Protein AF-0000000080277070 (afdb_homodimer)

pLDDT: mean 93.43, std 7.62, range [48.88, 98.69]

Radius of gyration: 38.37 Å; Cα contacts (8 Å, |Δi|>4): 908; chains: 2; bounding box: 46×105×72 Å

InterPro domains:
  IPR032606 Protein of unknown function DUF4895 [PF16236] (25-243)

Secondary structure (DSSP, 8-state):
-EES-GGGGGGGG-----HHHHHHHHHTGGGSTTGGGEEEEEEEEE--SSS--S--SEEEEEE-TT--EEEEEESS-HHHHS--SEE-SS-TTHHHHHHHHHHHHT-TTS-EEEEEEEEESSPSS-EEEEEE-HHHHHHHHHHHHHHT--SGGGGGG--HHHHHHHHHHTEEEETTEEEEEETTEEEEEE--TTS-GGGHHHHHHHHHHHHHHTTPBPPPP---SS--SEEEEE-GGGGGSSSTTHHHHHHHHHHHHHHHHHHTT-/-EES-GGGGGGGG-----HHHHHHHHHTGGGSTTGGGEEEEEEEEE--SSS--S--SEEEEEE-TT--EEEEEESS-HHHHS--SEE-SS-TTHHHHHHHHHHHHT-TTS-EEEEEEEEESSPSS-EEEEEE-HHHHHHHHHHHHHHT--SGGGGGG--HHHHHHHHHHTEEEETTEEEEEETTEEEEEE--TTS-GGGHHHHHHHHHHHHHHTT-BPPPP---SS--SEEEEE-GGGGGSSSTTHHHHHHHHHHHHHHHHHHTT-

Nearest PDB structures (foldseek):
  6dec-assembly1_F  TM=4.089E-01  e=2.971E-01  Bos taurus
  6dec-assembly2_N  TM=4.651E-01  e=1.469E+00  Bos taurus
  8ceo-assembly1_f  TM=2.754E-01  e=1.030E+00  Saccharomyces cerevisiae
  7ui9-assembly1_t  TM=2.472E-01  e=8.677E+00  Saccharomyces cerevisiae S288C
  6dec-assembly1_F  TM=4.092E-01  e=2.958E-01  Bos taurus

Foldseek 3Di:
DKFAEPLQVCQQVDDDDCPVQLVVLVVCQVVDDPSQQKKKKKKKDFPPVDDLDLQQWIWIWIAGNVGWIKIFTWLDDLCVVPNFPFWDPCDPCQVVVLCVVCVSVVHSPTDMDITMGMDGPPRQTATNMMYTDPVVLVVRLVVCVVVVHHHDVNNNVHYPQLVVLCSDQCQHDDVQWGWHDTSFFIKTFGFDPPDDPVCLQVLLVLLVVLCVVLVWDFDDDDDDPGDTSGMTTDGHCLSVDPCSCVSVVVSVVVSVVVVVVVVVVD/DKFAEPLQPCQQVDDDDCPVQLVVLVVCQVVDDPSQQKKKKKKKDFPPDPDLDLQQWIWIWIATNVGWIKIFTWLDDLCVVPPFPFWDPCDPCQLVVLCVVCVSVVHSPTDMDITMGMDGPPRQTATNMMYTDPVVLVVRLVVCVVVVHHHDVNNNVHYPQLVVLCSDQCQHDDVQWGWHQTSFFIKTFGFDPPDDPVCLQVLLVLLVVLCVVLVWDFDDDDDDPGDTSGMTTDGHCLSVDPCSCVSVVVSVVVSVVVVVVVVVVD

Structure (mmCIF, N/CA/C/O backbone):
data_AF-0000000080277070-model_v1
#
loop_
_entity.id
_entity.type
_entity.pdbx_description
1 polymer 'DUF4895 domain-containing protein'
#
loop_
_atom_site.group_PDB
_atom_site.id
_atom_site.type_symbol
_atom_site.label_atom_id
_atom_site.label_alt_id
_atom_site.label_comp_id
_atom_site.label_asym_id
_atom_site.label_entity_id
_atom_site.label_seq_id
_atom_site.pdbx_PDB_ins_code
_atom_site.Cartn_x
_atom_site.Cartn_y
_atom_site.Cartn_z
_atom_site.occupancy
_atom_site.B_iso_or_equiv
_atom_site.auth_seq_id
_atom_site.auth_comp_id
_atom_site.auth_asym_id
_atom_site.auth_atom_id
_atom_site.pdbx_PDB_model_num
ATOM 1 N N . MET A 1 1 ? 2.939 49.531 23 1 95.19 1 MET A N 1
ATOM 2 C CA . MET A 1 1 ? 2.631 49.438 21.578 1 95.19 1 MET A CA 1
ATOM 3 C C . MET A 1 1 ? 1.835 48.156 21.281 1 95.19 1 MET A C 1
ATOM 5 O O . MET A 1 1 ? 1.967 47.156 21.984 1 95.19 1 MET A O 1
ATOM 9 N N . TYR A 1 2 ? 0.896 48.281 20.328 1 98 2 TYR A N 1
ATOM 10 C CA . TYR A 1 2 ? 0.112 47.156 19.859 1 98 2 TYR A CA 1
ATOM 11 C C . TYR A 1 2 ? 0.283 46.938 18.359 1 98 2 TYR A C 1
ATOM 13 O O . TYR A 1 2 ? 0.322 47.906 17.594 1 98 2 TYR A O 1
ATOM 21 N N . VAL A 1 3 ? 0.488 45.656 17.969 1 98.06 3 VAL A N 1
ATOM 22 C CA . VAL A 1 3 ? 0.564 45.281 16.547 1 98.06 3 VAL A CA 1
ATOM 23 C C . VAL A 1 3 ? -0.325 44.062 16.297 1 98.06 3 VAL A C 1
ATOM 25 O O . VAL A 1 3 ? -0.165 43.031 16.938 1 98.06 3 VAL A O 1
ATOM 28 N N . GLY A 1 4 ? -1.303 44.25 15.43 1 97.62 4 GLY A N 1
ATOM 29 C CA . GLY A 1 4 ? -2.197 43.156 15.109 1 97.62 4 GLY A CA 1
ATOM 30 C C . GLY A 1 4 ? -3.596 43.625 14.734 1 97.62 4 GLY A C 1
ATOM 31 O O . GLY A 1 4 ? -3.826 44.812 14.516 1 97.62 4 GLY A O 1
ATOM 32 N N . PRO A 1 5 ? -4.461 42.781 14.531 1 96.81 5 PRO A N 1
ATOM 33 C CA . PRO A 1 5 ? -5.836 43.125 14.164 1 96.81 5 PRO A CA 1
ATOM 34 C C . PRO A 1 5 ? -6.605 43.781 15.312 1 96.81 5 PRO A C 1
ATOM 36 O O . PRO A 1 5 ? -6.266 43.562 16.484 1 96.81 5 PRO A O 1
ATOM 39 N N . GLU A 1 6 ? -7.641 44.469 14.93 1 95.69 6 GLU A N 1
ATOM 40 C CA . GLU A 1 6 ? -8.438 45.219 15.906 1 95.69 6 GLU A CA 1
ATOM 41 C C . GLU A 1 6 ? -9.07 44.281 16.922 1 95.69 6 GLU A C 1
ATOM 43 O O . GLU A 1 6 ? -9.234 44.656 18.094 1 95.69 6 GLU A O 1
ATOM 48 N N . LYS A 1 7 ? -9.352 43.125 16.594 1 93.88 7 LYS A N 1
ATOM 49 C CA . LYS A 1 7 ? -10.039 42.156 17.438 1 93.88 7 LYS A CA 1
ATOM 50 C C . LYS A 1 7 ? -9.273 41.938 18.734 1 93.88 7 LYS A C 1
ATOM 52 O O . LYS A 1 7 ? -9.875 41.688 19.781 1 93.88 7 LYS A O 1
ATOM 57 N N . PHE A 1 8 ? -7.973 42.031 18.641 1 95.75 8 PHE A N 1
ATOM 58 C CA . PHE A 1 8 ? -7.164 41.688 19.797 1 95.75 8 PHE A CA 1
ATOM 59 C C . PHE A 1 8 ? -6.547 42.938 20.422 1 95.75 8 PHE A C 1
ATOM 61 O O . PHE A 1 8 ? -5.574 42.844 21.172 1 95.75 8 PHE A O 1
ATOM 68 N N . LYS A 1 9 ? -7.055 44.062 20.125 1 96.12 9 LYS A N 1
ATOM 69 C CA . LYS A 1 9 ? -6.496 45.344 20.594 1 96.12 9 LYS A CA 1
ATOM 70 C C . LYS A 1 9 ? -6.562 45.438 22.125 1 96.12 9 LYS A C 1
ATOM 72 O O . LYS A 1 9 ? -5.773 46.156 22.734 1 96.12 9 LYS A O 1
ATOM 77 N N . LYS A 1 10 ? -7.418 44.688 22.734 1 94.31 10 LYS A N 1
ATOM 78 C CA . LYS A 1 10 ? -7.559 44.688 24.188 1 94.31 10 LYS A CA 1
ATOM 79 C C . LYS A 1 10 ? -6.27 44.219 24.859 1 94.31 10 LYS A C 1
ATOM 81 O O . LYS A 1 10 ? -6.07 44.469 26.062 1 94.31 10 LYS A O 1
ATOM 86 N N . LEU A 1 11 ? -5.434 43.562 24.125 1 96.81 11 LEU A N 1
ATOM 87 C CA . LEU A 1 11 ? -4.156 43.094 24.672 1 96.81 11 LEU A CA 1
ATOM 88 C C . LEU A 1 11 ? -3.367 44.281 25.234 1 96.81 11 LEU A C 1
ATOM 90 O O . LEU A 1 11 ? -2.58 44.125 26.172 1 96.81 11 LEU A O 1
ATOM 94 N N . GLU A 1 12 ? -3.533 45.406 24.641 1 95 12 GLU A N 1
ATOM 95 C CA . GLU A 1 12 ? -2.77 46.562 25.016 1 95 12 GLU A CA 1
ATOM 96 C C . GLU A 1 12 ? -3.08 47 26.453 1 95 12 GLU A C 1
ATOM 98 O O . GLU A 1 12 ? -2.273 47.688 27.094 1 95 12 GLU A O 1
ATOM 103 N N . LYS A 1 13 ? -4.168 46.594 26.969 1 92.81 13 LYS A N 1
ATOM 104 C CA . LYS A 1 13 ? -4.617 47.031 28.281 1 92.81 13 LYS A CA 1
ATOM 105 C C . LYS A 1 13 ? -4.242 46 29.359 1 92.81 13 LYS A C 1
ATOM 107 O O . LYS A 1 13 ? -4.465 46.25 30.547 1 92.81 13 LYS A O 1
ATOM 112 N N . ILE A 1 14 ? -3.697 44.938 28.953 1 93.19 14 ILE A N 1
ATOM 113 C CA . ILE A 1 14 ? -3.398 43.875 29.891 1 93.19 14 ILE A CA 1
ATOM 114 C C . ILE A 1 14 ? -2.072 44.156 30.594 1 93.19 14 ILE A C 1
ATOM 116 O O . ILE A 1 14 ? -1.072 44.469 29.938 1 93.19 14 ILE A O 1
ATOM 120 N N . ASP A 1 15 ? -2.225 44.156 31.906 1 92.69 15 ASP A N 1
ATOM 121 C CA . ASP A 1 15 ? -1.021 44.188 32.75 1 92.69 15 ASP A CA 1
ATOM 122 C C . ASP A 1 15 ? -0.93 42.906 33.594 1 92.69 15 ASP A C 1
ATOM 124 O O . ASP A 1 15 ? -1.948 42.406 34.062 1 92.69 15 ASP A O 1
ATOM 128 N N . PHE A 1 16 ? 0.207 42.312 33.625 1 95 16 PHE A N 1
ATOM 129 C CA . PHE A 1 16 ? 0.39 41.125 34.438 1 95 16 PHE A CA 1
ATOM 130 C C . PHE A 1 16 ? 1.609 41.25 35.344 1 95 16 PHE A C 1
ATOM 132 O O . PHE A 1 16 ? 2.51 42.062 35.062 1 95 16 PHE A O 1
ATOM 139 N N . ASP A 1 17 ? 1.568 40.469 36.375 1 94.25 17 ASP A N 1
ATOM 140 C CA . ASP A 1 17 ? 2.68 40.469 37.344 1 94.25 17 ASP A CA 1
ATOM 141 C C . ASP A 1 17 ? 3.811 39.562 36.844 1 94.25 17 ASP A C 1
ATOM 143 O O . ASP A 1 17 ? 3.689 38.344 36.906 1 94.25 17 ASP A O 1
ATOM 147 N N . GLY A 1 18 ? 4.926 40.219 36.469 1 94.94 18 GLY A N 1
ATOM 148 C CA . GLY A 1 18 ? 6.055 39.469 35.938 1 94.94 18 GLY A CA 1
ATOM 149 C C . GLY A 1 18 ? 7.121 39.188 36.969 1 94.94 18 GLY A C 1
ATOM 150 O O . GLY A 1 18 ? 8.219 38.719 36.625 1 94.94 18 GLY A O 1
ATOM 151 N N . SER A 1 19 ? 6.812 39.375 38.25 1 95.25 19 SER A N 1
ATOM 152 C CA . SER A 1 19 ? 7.824 39.281 39.281 1 95.25 19 SER A CA 1
ATOM 153 C C . SER A 1 19 ? 8.398 37.875 39.375 1 95.25 19 SER A C 1
ATOM 155 O O . SER A 1 19 ? 9.617 37.688 39.469 1 95.25 19 SER A O 1
ATOM 157 N N . GLU A 1 20 ? 7.504 36.938 39.344 1 96.12 20 GLU A N 1
ATOM 158 C CA . GLU A 1 20 ? 7.969 35.531 39.438 1 96.12 20 GLU A CA 1
ATOM 159 C C . GLU A 1 20 ? 8.805 35.156 38.219 1 96.12 20 GLU A C 1
ATOM 161 O O . GLU A 1 20 ? 9.758 34.406 38.312 1 96.12 20 GLU A O 1
ATOM 166 N N . LEU A 1 21 ? 8.492 35.75 37.094 1 97.31 21 LEU A N 1
ATOM 167 C CA . LEU A 1 21 ? 9.188 35.469 35.844 1 97.31 21 LEU A CA 1
ATOM 168 C C . LEU A 1 21 ? 10.578 36.094 35.844 1 97.31 21 LEU A C 1
ATOM 170 O O . LEU A 1 21 ? 11.555 35.469 35.438 1 97.31 21 LEU A O 1
ATOM 174 N N . ILE A 1 22 ? 10.641 37.281 36.344 1 96.25 22 ILE A N 1
ATOM 175 C CA . ILE A 1 22 ? 11.93 37.938 36.438 1 96.25 22 ILE A CA 1
ATOM 176 C C . ILE A 1 22 ? 12.844 37.188 37.406 1 96.25 22 ILE A C 1
ATOM 178 O O . ILE A 1 22 ? 14.039 37.031 37.125 1 96.25 22 ILE A O 1
ATOM 182 N N . ALA A 1 23 ? 12.242 36.75 38.469 1 96.06 23 ALA A N 1
ATOM 183 C CA . ALA A 1 23 ? 13.008 36 39.438 1 96.06 23 ALA A CA 1
ATOM 184 C C . ALA A 1 23 ? 13.516 34.688 38.812 1 96.06 23 ALA A C 1
ATOM 186 O O . ALA A 1 23 ? 14.641 34.25 39.094 1 96.06 23 ALA A O 1
ATOM 187 N N . PHE A 1 24 ? 12.703 34.125 38.094 1 96.5 24 PHE A N 1
ATOM 188 C CA . PHE A 1 24 ? 13.062 32.906 37.406 1 96.5 24 PHE A CA 1
ATOM 189 C C . PHE A 1 24 ? 14.234 33.125 36.469 1 96.5 24 PHE A C 1
ATOM 191 O O . PHE A 1 24 ? 15.211 32.375 36.469 1 96.5 24 PHE A O 1
ATOM 198 N N . LEU A 1 25 ? 14.25 34.188 35.719 1 96.69 25 LEU A N 1
ATOM 199 C CA . LEU A 1 25 ? 15.336 34.531 34.812 1 96.69 25 LEU A CA 1
ATOM 200 C C . LEU A 1 25 ? 16.625 34.812 35.594 1 96.69 25 LEU A C 1
ATOM 202 O O . LEU A 1 25 ? 17.672 34.25 35.25 1 96.69 25 LEU A O 1
ATOM 206 N N . GLU A 1 26 ? 16.5 35.531 36.562 1 96.12 26 GLU A N 1
ATOM 207 C CA . GLU A 1 26 ? 17.672 35.906 37.375 1 96.12 26 GLU A CA 1
ATOM 208 C C . GLU A 1 26 ? 18.328 34.688 38 1 96.12 26 GLU A C 1
ATOM 210 O O . GLU A 1 26 ? 19.562 34.625 38.094 1 96.12 26 GLU A O 1
ATOM 215 N N . SER A 1 27 ? 17.547 33.781 38.375 1 95.44 27 SER A N 1
ATOM 216 C CA . SER A 1 27 ? 18.062 32.562 39.031 1 95.44 27 SER A CA 1
ATOM 217 C C . SER A 1 27 ? 18.922 31.734 38.094 1 95.44 27 SER A C 1
ATOM 219 O O . SER A 1 27 ? 19.719 30.906 38.531 1 95.44 27 SER A O 1
ATOM 221 N N . LYS A 1 28 ? 18.75 31.984 36.812 1 95.31 28 LYS A N 1
ATOM 222 C CA . LYS A 1 28 ? 19.469 31.172 35.844 1 95.31 28 LYS A CA 1
ATOM 223 C C . LYS A 1 28 ? 20.484 32.031 35.062 1 95.31 28 LYS A C 1
ATOM 225 O O . LYS A 1 28 ? 21.078 31.562 34.094 1 95.31 28 LYS A O 1
ATOM 230 N N . LYS A 1 29 ? 20.688 33.25 35.438 1 95.06 29 LYS A N 1
ATOM 231 C CA . LYS A 1 29 ? 21.469 34.25 34.719 1 95.06 29 LYS A CA 1
ATOM 232 C C . LYS A 1 29 ? 22.891 33.719 34.438 1 95.06 29 LYS A C 1
ATOM 234 O O . LYS A 1 29 ? 23.391 33.875 33.344 1 95.06 29 LYS A O 1
ATOM 239 N N . GLU A 1 30 ? 23.469 33.094 35.344 1 92.69 30 GLU A N 1
ATOM 240 C CA . GLU A 1 30 ? 24.859 32.656 35.25 1 92.69 30 GLU A CA 1
ATOM 241 C C . GLU A 1 30 ? 25 31.453 34.312 1 92.69 30 GLU A C 1
ATOM 243 O O . GLU A 1 30 ? 26.094 31.188 33.812 1 92.69 30 GLU A O 1
ATOM 248 N N . ARG A 1 31 ? 23.891 30.781 34 1 92.31 31 ARG A N 1
ATOM 249 C CA . ARG A 1 31 ? 23.938 29.562 33.219 1 92.31 31 ARG A CA 1
ATOM 250 C C . ARG A 1 31 ? 23.5 29.797 31.781 1 92.31 31 ARG A C 1
ATOM 252 O O . ARG A 1 31 ? 23.594 28.891 30.938 1 92.31 31 ARG A O 1
ATOM 259 N N . LEU A 1 32 ? 23 30.969 31.547 1 91.44 32 LEU A N 1
ATOM 260 C CA . LEU A 1 32 ? 22.484 31.281 30.219 1 91.44 32 LEU A CA 1
ATOM 261 C C . LEU A 1 32 ? 23.484 32.094 29.422 1 91.44 32 LEU A C 1
ATOM 263 O O . LEU A 1 32 ? 23.984 33.125 29.891 1 91.44 32 LEU A O 1
ATOM 267 N N . ASP A 1 33 ? 23.766 31.547 28.266 1 88.06 33 ASP A N 1
ATOM 268 C CA . ASP A 1 33 ? 24.609 32.281 27.359 1 88.06 33 ASP A CA 1
ATOM 269 C C . ASP A 1 33 ? 23.859 33.438 26.703 1 88.06 33 ASP A C 1
ATOM 271 O O . ASP A 1 33 ? 22.703 33.281 26.297 1 88.06 33 ASP A O 1
ATOM 275 N N . VAL A 1 34 ? 24.484 34.656 26.531 1 90.75 34 VAL A N 1
ATOM 276 C CA . VAL A 1 34 ? 23.875 35.844 25.953 1 90.75 34 VAL A CA 1
ATOM 277 C C . VAL A 1 34 ? 22.547 36.156 26.656 1 90.75 34 VAL A C 1
ATOM 279 O O . VAL A 1 34 ? 21.5 36.219 26.016 1 90.75 34 VAL A O 1
ATOM 282 N N . TYR A 1 35 ? 22.578 36.312 27.891 1 93.19 35 TYR A N 1
ATOM 283 C CA . TYR A 1 35 ? 21.469 36.375 28.828 1 93.19 35 TYR A CA 1
ATOM 284 C C . TYR A 1 35 ? 20.391 37.344 28.328 1 93.19 35 TYR A C 1
ATOM 286 O O . TYR A 1 35 ? 19.203 37.062 28.469 1 93.19 35 TYR A O 1
ATOM 294 N N . HIS A 1 36 ? 20.766 38.375 27.688 1 93 36 HIS A N 1
ATOM 295 C CA . HIS A 1 36 ? 19.812 39.406 27.297 1 93 36 HIS A CA 1
ATOM 296 C C . HIS A 1 36 ? 18.906 38.906 26.172 1 93 36 HIS A C 1
ATOM 298 O O . HIS A 1 36 ? 17.906 39.562 25.875 1 93 36 HIS A O 1
ATOM 304 N N . ARG A 1 37 ? 19.281 37.812 25.609 1 94.62 37 ARG A N 1
ATOM 305 C CA . ARG A 1 37 ? 18.484 37.25 24.516 1 94.62 37 ARG A CA 1
ATOM 306 C C . ARG A 1 37 ? 17.516 36.188 25.016 1 94.62 37 ARG A C 1
ATOM 308 O O . ARG A 1 37 ? 16.781 35.594 24.219 1 94.62 37 ARG A O 1
ATOM 315 N N . HIS A 1 38 ? 17.531 36 26.266 1 96.5 38 HIS A N 1
ATOM 316 C CA . HIS A 1 38 ? 16.625 35.031 26.859 1 96.5 38 HIS A CA 1
ATOM 317 C C . HIS A 1 38 ? 15.43 35.719 27.516 1 96.5 38 HIS A C 1
ATOM 319 O O . HIS A 1 38 ? 15.562 36.844 28.031 1 96.5 38 HIS A O 1
ATOM 325 N N . VAL A 1 39 ? 14.336 35.062 27.391 1 97.31 39 VAL A N 1
ATOM 326 C CA . VAL A 1 39 ? 13.109 35.625 27.969 1 97.31 39 VAL A CA 1
ATOM 327 C C . VAL A 1 39 ? 12.383 34.531 28.75 1 97.31 39 VAL A C 1
ATOM 329 O O . VAL A 1 39 ? 12.57 33.344 28.484 1 97.31 39 VAL A O 1
ATOM 332 N N . ALA A 1 40 ? 11.648 34.938 29.703 1 97.44 40 ALA A N 1
ATOM 333 C CA . ALA A 1 40 ? 10.695 34.031 30.359 1 97.44 40 ALA A CA 1
ATOM 334 C C . ALA A 1 40 ? 9.328 34.094 29.703 1 97.44 40 ALA A C 1
ATOM 336 O O . ALA A 1 40 ? 8.797 35.188 29.469 1 97.44 40 ALA A O 1
ATOM 337 N N . VAL A 1 41 ? 8.781 32.938 29.391 1 97.38 41 VAL A N 1
ATOM 338 C CA . VAL A 1 41 ? 7.531 32.875 28.656 1 97.38 41 VAL A CA 1
ATOM 339 C C . VAL A 1 41 ? 6.516 32.031 29.406 1 97.38 41 VAL A C 1
ATOM 341 O O . VAL A 1 41 ? 6.82 30.906 29.812 1 97.38 41 VAL A O 1
ATOM 344 N N . VAL A 1 42 ? 5.391 32.594 29.672 1 97.5 42 VAL A N 1
ATOM 345 C CA . VAL A 1 42 ? 4.227 31.828 30.109 1 97.5 42 VAL A CA 1
ATOM 346 C C . VAL A 1 42 ? 3.26 31.641 28.953 1 97.5 42 VAL A C 1
ATOM 348 O O . VAL A 1 42 ? 2.744 32.594 28.391 1 97.5 42 VAL A O 1
ATOM 351 N N . SER A 1 43 ? 3.061 30.406 28.594 1 96.25 43 SER A N 1
ATOM 352 C CA . SER A 1 43 ? 2.139 30.109 27.5 1 96.25 43 SER A CA 1
ATOM 353 C C . SER A 1 43 ? 0.874 29.438 28.016 1 96.25 43 SER A C 1
ATOM 355 O O . SER A 1 43 ? 0.946 28.516 28.828 1 96.25 43 SER A O 1
ATOM 357 N N . CYS A 1 44 ? -0.233 29.938 27.562 1 94.31 44 CYS A N 1
ATOM 358 C CA . CYS A 1 44 ? -1.525 29.375 27.922 1 94.31 44 CYS A CA 1
ATOM 359 C C . CYS A 1 44 ? -2.344 29.016 26.688 1 94.31 44 CYS A C 1
ATOM 361 O O . CYS A 1 44 ? -2.342 29.75 25.703 1 94.31 44 CYS A O 1
ATOM 363 N N . HIS A 1 45 ? -2.998 27.922 26.734 1 92.12 45 HIS A N 1
ATOM 364 C CA . HIS A 1 45 ? -3.898 27.531 25.656 1 92.12 45 HIS A CA 1
ATOM 365 C C . HIS A 1 45 ? -5.012 26.625 26.172 1 92.12 45 HIS A C 1
ATOM 367 O O . HIS A 1 45 ? -4.875 26.016 27.234 1 92.12 45 HIS A O 1
ATOM 373 N N . LEU A 1 46 ? -6.031 26.656 25.406 1 88.56 46 LEU A N 1
ATOM 374 C CA . LEU A 1 46 ? -7.152 25.797 25.75 1 88.56 46 LEU A CA 1
ATOM 375 C C . LEU A 1 46 ? -6.812 24.328 25.484 1 88.56 46 LEU A C 1
ATOM 377 O O . LEU A 1 46 ? -6.137 24.016 24.5 1 88.56 46 LEU A O 1
ATOM 381 N N . ASN A 1 47 ? -7.18 23.438 26.375 1 79.31 47 ASN A N 1
ATOM 382 C CA . ASN A 1 47 ? -6.98 22 26.172 1 79.31 47 ASN A CA 1
ATOM 383 C C . ASN A 1 47 ? -7.867 21.469 25.062 1 79.31 47 ASN A C 1
ATOM 385 O O . ASN A 1 47 ? -9.094 21.438 25.188 1 79.31 47 ASN A O 1
ATOM 389 N N . HIS A 1 48 ? -7.379 21.484 23.828 1 62.91 48 HIS A N 1
ATOM 390 C CA . HIS A 1 48 ? -8.125 21.141 22.625 1 62.91 48 HIS A CA 1
ATOM 391 C C . HIS A 1 48 ? -8.445 19.641 22.594 1 62.91 48 HIS A C 1
ATOM 393 O O . HIS A 1 48 ? -8.625 19.062 21.516 1 62.91 48 HIS A O 1
ATOM 399 N N . THR A 1 49 ? -8.438 18.828 23.625 1 52.41 49 THR A N 1
ATOM 400 C CA . THR A 1 49 ? -8.758 17.438 23.344 1 52.41 49 THR A CA 1
ATOM 401 C C . THR A 1 49 ? -9.844 17.344 22.281 1 52.41 49 THR A C 1
ATOM 403 O O . THR A 1 49 ? -9.789 16.469 21.406 1 52.41 49 THR A O 1
ATOM 406 N N . GLU A 1 50 ? -11.102 17.578 22.547 1 48.88 50 GLU A N 1
ATOM 407 C CA . GLU A 1 50 ? -12.203 17.062 21.75 1 48.88 50 GLU A CA 1
ATOM 408 C C . GLU A 1 50 ? -12.742 18.125 20.797 1 48.88 50 GLU A C 1
ATOM 410 O O . GLU A 1 50 ? -13.445 17.797 19.844 1 48.88 50 GLU A O 1
ATOM 415 N N . HIS A 1 51 ? -12.688 19.453 21.109 1 50.97 51 HIS A N 1
ATOM 416 C CA . HIS A 1 51 ? -13.641 20.359 20.484 1 50.97 51 HIS A CA 1
ATOM 417 C C . HIS A 1 51 ? -12.938 21.531 19.812 1 50.97 51 HIS A C 1
ATOM 419 O O . HIS A 1 51 ? -11.82 21.891 20.203 1 50.97 51 HIS A O 1
ATOM 425 N N . PHE A 1 52 ? -13.32 21.719 18.453 1 53.84 52 PHE A N 1
ATOM 426 C CA . PHE A 1 52 ? -13.062 22.953 17.7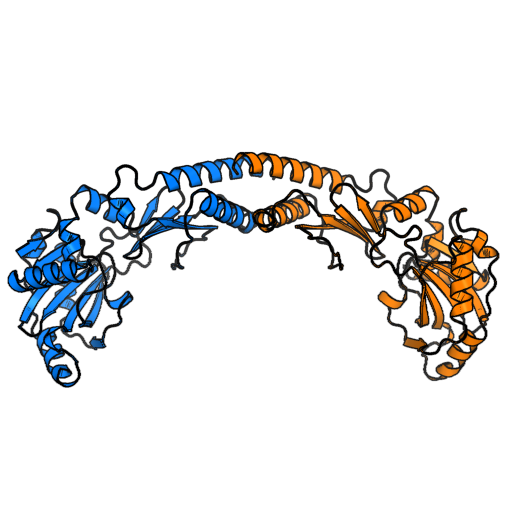19 1 53.84 52 PHE A CA 1
ATOM 427 C C . PHE A 1 52 ? -13.109 24.156 18.672 1 53.84 52 PHE A C 1
ATOM 429 O O . PHE A 1 52 ? -14.156 24.453 19.25 1 53.84 52 PHE A O 1
ATOM 436 N N . SER A 1 53 ? -11.93 24.531 19.234 1 62.75 53 SER A N 1
ATOM 437 C CA . SER A 1 53 ? -11.883 25.672 20.141 1 62.75 53 SER A CA 1
ATOM 438 C C . SER A 1 53 ? -12.18 26.984 19.422 1 62.75 53 SER A C 1
ATOM 440 O O . SER A 1 53 ? -11.859 27.125 18.234 1 62.75 53 SER A O 1
ATOM 442 N N . ASN A 1 54 ? -13.039 27.75 20.031 1 74.81 54 ASN A N 1
ATOM 443 C CA . ASN A 1 54 ? -13.352 29.094 19.531 1 74.81 54 ASN A CA 1
ATOM 444 C C . ASN A 1 54 ? -12.117 29.984 19.5 1 74.81 54 ASN A C 1
ATOM 446 O O . ASN A 1 54 ? -12.148 31.062 18.906 1 74.81 54 ASN A O 1
ATOM 450 N N . PHE A 1 55 ? -11.016 29.531 20.094 1 88.44 55 PHE A N 1
ATOM 451 C CA . PHE A 1 55 ? -9.75 30.25 20.078 1 88.44 55 PHE A CA 1
ATOM 452 C C . PHE A 1 55 ? -8.586 29.297 19.828 1 88.44 55 PHE A C 1
ATOM 454 O O . PHE A 1 55 ? -7.984 28.781 20.766 1 88.44 55 PHE A O 1
ATOM 461 N N . PRO A 1 56 ? -8.281 29.125 18.609 1 90.88 56 PRO A N 1
ATOM 462 C CA . PRO A 1 56 ? -7.281 28.109 18.266 1 90.88 56 PRO A CA 1
ATOM 463 C C . PRO A 1 56 ? -5.848 28.625 18.391 1 90.88 56 PRO A C 1
ATOM 465 O O . PRO A 1 56 ? -4.949 28.141 17.703 1 90.88 56 PRO A O 1
ATOM 468 N N . PHE A 1 57 ? -5.625 29.625 19.266 1 95 57 PHE A N 1
ATOM 469 C CA . PHE A 1 57 ? -4.316 30.25 19.375 1 95 57 PHE A CA 1
ATOM 470 C C . PHE A 1 57 ? -3.732 30.047 20.766 1 95 57 PHE A C 1
ATOM 472 O O . PHE A 1 57 ? -4.32 29.344 21.594 1 95 57 PHE A O 1
ATOM 479 N N . TYR A 1 58 ? -2.562 30.547 20.906 1 95.12 58 TYR A N 1
ATOM 480 C CA . TYR A 1 58 ? -1.848 30.453 22.172 1 95.12 58 TYR A CA 1
ATOM 481 C C . TYR A 1 58 ? -1.532 31.844 22.734 1 95.12 58 TYR A C 1
ATOM 483 O O . TYR A 1 58 ? -1.014 32.688 22.016 1 95.12 58 TYR A O 1
ATOM 491 N N . PHE A 1 59 ? -1.844 31.984 23.953 1 96.88 59 PHE A N 1
ATOM 492 C CA . PHE A 1 59 ? -1.417 33.188 24.641 1 96.88 59 PHE A CA 1
ATOM 493 C C . PHE A 1 59 ? 0.007 33.062 25.156 1 96.88 59 PHE A C 1
ATOM 495 O O . PHE A 1 59 ? 0.382 32 25.672 1 96.88 59 PHE A O 1
ATOM 502 N N . ASN A 1 60 ? 0.729 34.094 25.016 1 97.44 60 ASN A N 1
ATOM 503 C CA . ASN A 1 60 ? 2.094 34.094 25.531 1 97.44 60 ASN A CA 1
ATOM 504 C C . ASN A 1 60 ? 2.379 35.375 26.297 1 97.44 60 ASN A C 1
ATOM 506 O O . ASN A 1 60 ? 2.217 36.5 25.766 1 97.44 60 ASN A O 1
ATOM 510 N N . PHE A 1 61 ? 2.744 35.219 27.516 1 98.25 61 PHE A N 1
ATOM 511 C CA . PHE A 1 61 ? 3.227 36.312 28.359 1 98.25 61 PHE A CA 1
ATOM 512 C C . PHE A 1 61 ? 4.742 36.281 28.484 1 98.25 61 PHE A C 1
ATOM 514 O O . PHE A 1 61 ? 5.301 35.281 28.969 1 98.25 61 PHE A O 1
ATOM 521 N N . ILE A 1 62 ? 5.367 37.312 28.062 1 97.88 62 ILE A N 1
ATOM 522 C CA . ILE A 1 62 ? 6.82 37.312 27.938 1 97.88 62 ILE A CA 1
ATOM 523 C C . ILE A 1 62 ? 7.418 38.406 28.812 1 97.88 62 ILE A C 1
ATOM 525 O O . ILE A 1 62 ? 6.926 39.531 28.828 1 97.88 62 ILE A O 1
ATOM 529 N N . VAL A 1 63 ? 8.43 38.062 29.531 1 98.06 63 VAL A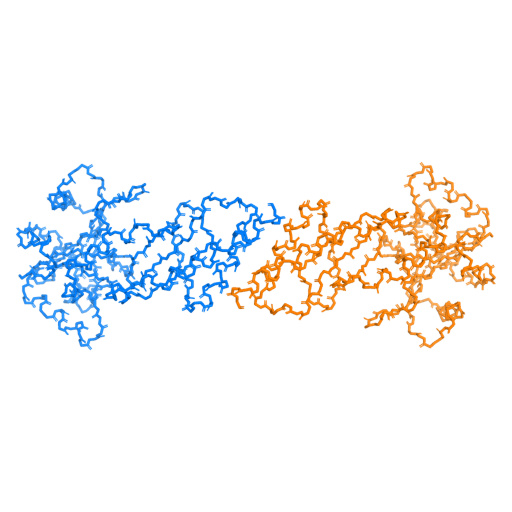 N 1
ATOM 530 C CA . VAL A 1 63 ? 9.195 39.031 30.328 1 98.06 63 VAL A CA 1
ATOM 531 C C . VAL A 1 63 ? 10.672 38.938 29.969 1 98.06 63 VAL A C 1
ATOM 533 O O . VAL A 1 63 ? 11.227 37.844 29.875 1 98.06 63 VAL A O 1
ATOM 536 N N . THR A 1 64 ? 11.25 40.094 29.734 1 97.38 64 THR A N 1
ATOM 537 C CA . THR A 1 64 ? 12.672 40.125 29.422 1 97.38 64 THR A CA 1
ATOM 538 C C . THR A 1 64 ? 13.492 40.312 30.688 1 97.38 64 THR A C 1
ATOM 540 O O . THR A 1 64 ? 12.945 40.625 31.75 1 97.38 64 THR A O 1
ATOM 543 N N . PRO A 1 65 ? 14.797 40.156 30.531 1 95.81 65 PRO A N 1
ATOM 544 C CA . PRO A 1 65 ? 15.664 40.406 31.688 1 95.81 65 PRO A CA 1
ATOM 545 C C . PRO A 1 65 ? 15.586 41.844 32.188 1 95.81 65 PRO A C 1
ATOM 547 O O . PRO A 1 65 ? 15.828 42.094 33.375 1 95.81 65 PRO A O 1
ATOM 550 N N . SER A 1 66 ? 15.25 42.781 31.328 1 95.56 66 SER A N 1
ATOM 551 C CA . SER A 1 66 ? 15.125 44.188 31.703 1 95.56 66 SER A CA 1
ATOM 552 C C . SER A 1 66 ? 13.727 44.5 32.219 1 95.56 66 SER A C 1
ATOM 554 O O . SER A 1 66 ? 13.359 45.688 32.344 1 95.56 66 SER A O 1
ATOM 556 N N . ASN A 1 67 ? 12.891 43.5 32.375 1 95.44 67 ASN A N 1
ATOM 557 C CA . ASN A 1 67 ? 11.547 43.562 32.938 1 95.44 67 ASN A CA 1
ATOM 558 C C . ASN A 1 67 ? 10.562 44.188 31.953 1 95.44 67 ASN A C 1
ATOM 560 O O . ASN A 1 67 ? 9.594 44.844 32.375 1 95.44 67 ASN A O 1
ATOM 564 N N . GLU A 1 68 ? 10.953 44.219 30.734 1 96.81 68 GLU A N 1
ATOM 565 C CA . GLU A 1 68 ? 9.953 44.562 29.719 1 96.81 68 GLU A CA 1
ATOM 566 C C . GLU A 1 68 ? 8.914 43.438 29.578 1 96.81 68 GLU A C 1
ATOM 568 O O . GLU A 1 68 ? 9.258 42.25 29.625 1 96.81 68 GLU A O 1
ATOM 573 N N . LYS A 1 69 ? 7.641 43.844 29.359 1 97.81 69 LYS A N 1
ATOM 574 C CA . LYS A 1 69 ? 6.547 42.875 29.266 1 97.81 69 LYS A CA 1
ATOM 575 C C . LYS A 1 69 ? 5.91 42.906 27.891 1 97.81 69 LYS A C 1
ATOM 577 O O . LYS A 1 69 ? 5.73 43.969 27.297 1 97.81 69 LYS A O 1
ATOM 582 N N . VAL A 1 70 ? 5.707 41.75 27.391 1 97.94 70 VAL A N 1
ATOM 583 C CA . VAL A 1 70 ? 5.023 41.562 26.125 1 97.94 70 VAL A CA 1
ATOM 584 C C . VAL A 1 70 ? 3.959 40.5 26.234 1 97.94 70 VAL A C 1
ATOM 586 O O . VAL A 1 70 ? 4.172 39.469 26.891 1 97.94 70 VAL A O 1
ATOM 589 N N . ILE A 1 71 ? 2.811 40.781 25.719 1 98.31 71 ILE A N 1
ATOM 590 C CA . ILE A 1 71 ? 1.778 39.75 25.562 1 98.31 71 ILE A CA 1
ATOM 591 C C . ILE A 1 71 ? 1.521 39.5 24.078 1 98.31 71 ILE A C 1
ATOM 593 O O . ILE A 1 71 ? 1.473 40.438 23.281 1 98.31 71 ILE A O 1
ATOM 597 N N . GLY A 1 72 ? 1.447 38.25 23.672 1 98.06 72 GLY A N 1
ATOM 598 C CA . GLY A 1 72 ? 1.227 37.906 22.281 1 98.06 72 GLY A CA 1
ATOM 599 C C . GLY A 1 72 ? 0.323 36.688 22.094 1 98.06 72 GLY A C 1
ATOM 600 O O . GLY A 1 72 ? 0.188 35.875 22.984 1 98.06 72 GLY A O 1
ATOM 601 N N . ILE A 1 73 ? -0.346 36.656 20.984 1 97.75 73 ILE A N 1
ATOM 602 C CA . ILE A 1 73 ? -1.13 35.531 20.516 1 97.75 73 ILE A CA 1
ATOM 603 C C . ILE A 1 73 ? -0.41 34.844 19.359 1 97.75 73 ILE A C 1
ATOM 605 O O . ILE A 1 73 ? -0.168 35.469 18.312 1 97.75 73 ILE A O 1
ATOM 609 N N . SER A 1 74 ? -0.063 33.625 19.547 1 97.19 74 SER A N 1
ATOM 610 C CA . SER A 1 74 ? 0.739 32.938 18.531 1 97.19 74 SER A CA 1
ATOM 611 C C . SER A 1 74 ? -0.048 31.812 17.875 1 97.19 74 SER A C 1
ATOM 613 O O . SER A 1 74 ? -1.056 31.359 18.422 1 97.19 74 SER A O 1
ATOM 615 N N . ILE A 1 75 ? 0.44 31.422 16.75 1 95.81 75 ILE A N 1
ATOM 616 C CA . ILE A 1 75 ? -0.184 30.344 15.984 1 95.81 75 ILE A CA 1
ATOM 617 C C . ILE A 1 75 ? 0.136 29 16.641 1 95.81 75 ILE A C 1
ATOM 619 O O . ILE A 1 75 ? -0.728 28.125 16.719 1 95.81 75 ILE A O 1
ATOM 623 N N . SER A 1 76 ? 1.406 28.875 17.078 1 93.69 76 SER A N 1
ATOM 624 C CA . SER A 1 76 ? 1.856 27.641 17.719 1 93.69 76 SER A CA 1
ATOM 625 C C . SER A 1 76 ? 2.4 27.906 19.109 1 93.69 76 SER A C 1
ATOM 627 O O . SER A 1 76 ? 2.674 29.047 19.469 1 93.69 76 SER A O 1
ATOM 629 N N . LEU A 1 77 ? 2.451 26.797 19.812 1 92.31 77 LEU A N 1
ATOM 630 C CA . LEU A 1 77 ? 3.104 26.875 21.125 1 92.31 77 LEU A CA 1
ATOM 631 C C . LEU A 1 77 ? 4.605 27.078 20.969 1 92.31 77 LEU A C 1
ATOM 633 O O . LEU A 1 77 ? 5.293 26.266 20.344 1 92.31 77 LEU A O 1
ATOM 637 N N . PRO A 1 78 ? 5.09 28.172 21.469 1 90.69 78 PRO A N 1
ATOM 638 C CA . PRO A 1 78 ? 6.523 28.422 21.281 1 90.69 78 PRO A CA 1
ATOM 639 C C . PRO A 1 78 ? 7.395 27.266 21.766 1 90.69 78 PRO A C 1
ATOM 641 O O . PRO A 1 78 ? 8.391 26.922 21.125 1 90.69 78 PRO A O 1
ATOM 644 N N . MET A 1 79 ? 7.008 26.562 22.75 1 88.38 79 MET A N 1
ATOM 645 C CA . MET A 1 79 ? 7.82 25.516 23.359 1 88.38 79 MET A CA 1
ATOM 646 C C . MET A 1 79 ? 7.754 24.234 22.531 1 88.38 79 MET A C 1
ATOM 648 O O . MET A 1 79 ? 8.547 23.312 22.734 1 88.38 79 MET A O 1
ATOM 652 N N . SER A 1 80 ? 6.906 24.219 21.594 1 83.88 80 SER A N 1
ATOM 653 C CA . SER A 1 80 ? 6.773 23.047 20.75 1 83.88 80 SER A CA 1
ATOM 654 C C . SER A 1 80 ? 7.891 22.969 19.719 1 83.88 80 SER A C 1
ATOM 656 O O . SER A 1 80 ? 8.266 21.891 19.266 1 83.88 80 SER A O 1
ATOM 658 N N . PHE A 1 81 ? 8.414 24 19.312 1 78.69 81 PHE A N 1
ATOM 659 C CA . PHE A 1 81 ? 9.43 24.016 18.266 1 78.69 81 PHE A CA 1
ATOM 660 C C . PHE A 1 81 ? 10.82 24.203 18.859 1 78.69 81 PHE A C 1
ATOM 662 O O . PHE A 1 81 ? 11.812 23.766 18.281 1 78.69 81 PHE A O 1
ATOM 669 N N . THR A 1 82 ? 10.805 24.984 19.844 1 77.94 82 THR A N 1
ATOM 670 C CA . THR A 1 82 ? 12.055 25.172 20.578 1 77.94 82 THR A CA 1
ATOM 671 C C . THR A 1 82 ? 11.875 24.828 22.047 1 77.94 82 THR A C 1
ATOM 673 O O . THR A 1 82 ? 11.133 25.516 22.766 1 77.94 82 THR A O 1
ATOM 676 N N . PRO A 1 83 ? 12.477 23.828 22.375 1 81.81 83 PRO A N 1
ATOM 677 C CA . PRO A 1 83 ? 12.352 23.5 23.781 1 81.81 83 PRO A CA 1
ATOM 678 C C . PRO A 1 83 ? 12.82 24.625 24.703 1 81.81 83 PRO A C 1
ATOM 680 O O . PRO A 1 83 ? 13.789 25.312 24.391 1 81.81 83 PRO A O 1
ATOM 683 N N . ALA A 1 84 ? 12.102 24.812 25.734 1 87.19 84 ALA A N 1
ATOM 684 C CA . ALA A 1 84 ? 12.539 25.734 26.781 1 87.19 84 ALA A CA 1
ATOM 685 C C . ALA A 1 84 ? 13.875 25.297 27.375 1 87.19 84 ALA A C 1
ATOM 687 O O . ALA A 1 84 ? 14.094 24.094 27.609 1 87.19 84 ALA A O 1
ATOM 6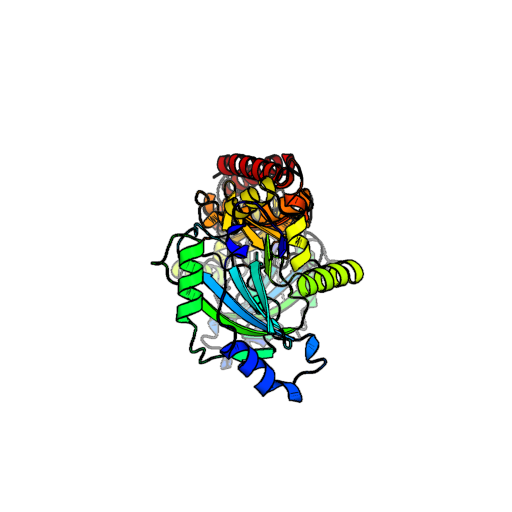88 N N . ILE A 1 85 ? 14.711 26.219 27.516 1 90.69 85 ILE A N 1
ATOM 689 C CA . ILE A 1 85 ? 16 25.938 28.125 1 90.69 85 ILE A CA 1
ATOM 690 C C . ILE A 1 85 ? 15.805 25.469 29.562 1 90.69 85 ILE A C 1
ATOM 692 O O . ILE A 1 85 ? 16.438 24.516 30.016 1 90.69 85 ILE A O 1
ATOM 696 N N . TY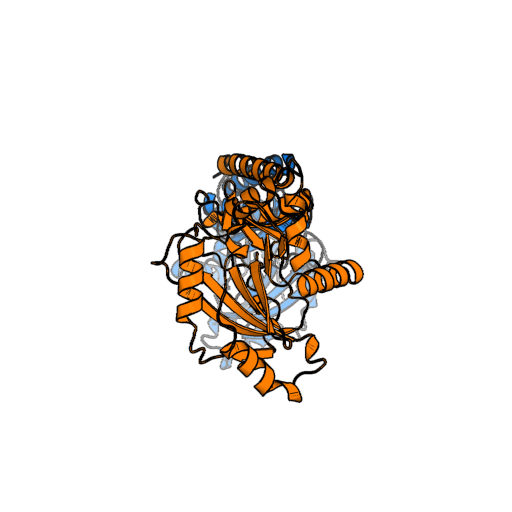R A 1 86 ? 14.977 26.188 30.266 1 93.5 86 TYR A N 1
ATOM 697 C CA . TYR A 1 86 ? 14.516 25.828 31.594 1 93.5 86 TYR A CA 1
ATOM 698 C C . TYR A 1 86 ? 12.992 25.891 31.688 1 93.5 86 TYR A C 1
ATOM 700 O O . TYR A 1 86 ? 12.367 26.797 31.125 1 93.5 86 TYR A O 1
ATOM 708 N N . LYS A 1 87 ? 12.422 24.891 32.375 1 92.5 87 LYS A N 1
ATOM 709 C CA . LYS A 1 87 ? 10.984 24.875 32.625 1 92.5 87 LYS A CA 1
ATOM 710 C C . LYS A 1 87 ? 10.688 25.188 34.094 1 92.5 87 LYS A C 1
ATOM 712 O O . LYS A 1 87 ? 11.414 24.75 35 1 92.5 87 LYS A O 1
ATOM 717 N N . MET A 1 88 ? 9.664 25.906 34.219 1 91.38 88 MET A N 1
ATOM 718 C CA . MET A 1 88 ? 9.211 26.156 35.562 1 91.38 88 MET A CA 1
ATOM 719 C C . MET A 1 88 ? 8.086 25.188 35.938 1 91.38 88 MET A C 1
ATOM 721 O O . MET A 1 88 ? 6.949 25.344 35.5 1 91.38 88 MET A O 1
ATOM 725 N N . ASN A 1 89 ? 8.336 24.266 36.781 1 85.06 89 ASN A N 1
ATOM 726 C CA . ASN A 1 89 ? 7.359 23.25 37.125 1 85.06 89 ASN A CA 1
ATOM 727 C C . ASN A 1 89 ? 6.355 23.75 38.156 1 85.06 89 ASN A C 1
ATOM 729 O O . ASN A 1 89 ? 5.172 23.422 38.094 1 85.06 89 ASN A O 1
ATOM 733 N N . ASP A 1 90 ? 6.863 24.5 39.094 1 86.12 90 ASP A N 1
ATOM 734 C CA . ASP A 1 90 ? 6.008 25.031 40.156 1 86.12 90 ASP A CA 1
ATOM 735 C C . ASP A 1 90 ? 5.742 26.531 39.938 1 86.12 90 ASP A C 1
ATOM 737 O O . ASP A 1 90 ? 6.219 27.359 40.719 1 86.12 90 ASP A O 1
ATOM 741 N N . PHE A 1 91 ? 4.957 26.734 38.938 1 89.62 91 PHE A N 1
ATOM 742 C CA . PHE A 1 91 ? 4.633 28.125 38.625 1 89.62 91 PHE A CA 1
ATOM 743 C C . PHE A 1 91 ? 3.5 28.625 39.531 1 89.62 91 PHE A C 1
ATOM 745 O O . PHE A 1 91 ? 2.33 28.344 39.25 1 89.62 91 PHE A O 1
ATOM 752 N N . GLY A 1 92 ? 3.811 29.422 40.5 1 89.38 92 GLY A N 1
ATOM 753 C CA . GLY A 1 92 ? 2.889 29.844 41.531 1 89.38 92 GLY A CA 1
ATOM 754 C C . GLY A 1 92 ? 1.772 30.734 41 1 89.38 92 GLY A C 1
ATOM 755 O O . GLY A 1 92 ? 0.63 30.641 41.469 1 89.38 92 GLY A O 1
ATOM 756 N N . LYS A 1 93 ? 2.027 31.562 40.031 1 92.94 93 LYS A N 1
ATOM 757 C CA . LYS A 1 93 ? 1.057 32.531 39.562 1 92.94 93 LYS A CA 1
ATOM 758 C C . LYS A 1 93 ? 0.281 32.031 38.344 1 92.94 93 LYS A C 1
ATOM 760 O O . LYS A 1 93 ? -0.284 32.812 37.594 1 92.94 93 LYS A O 1
ATOM 765 N N . LYS A 1 94 ? 0.301 30.797 38.219 1 93.44 94 LYS A N 1
ATOM 766 C CA . LYS A 1 94 ? -0.335 30.125 37.094 1 93.44 94 LYS A CA 1
ATOM 767 C C . LYS A 1 94 ? -1.795 30.562 36.969 1 93.44 94 LYS A C 1
ATOM 769 O O . LYS A 1 94 ? -2.254 30.875 35.844 1 93.44 94 LYS A O 1
ATOM 774 N N . GLU A 1 95 ? -2.475 30.609 38.031 1 92.12 95 GLU A N 1
ATOM 775 C CA . GLU A 1 95 ? -3.908 30.891 38.031 1 92.12 95 GLU A CA 1
ATOM 776 C C . GLU A 1 95 ? -4.199 32.312 37.594 1 92.12 95 GLU A C 1
ATOM 778 O O . GLU A 1 95 ? -5.23 32.562 36.938 1 92.12 95 GLU A O 1
ATOM 783 N N . GLU A 1 96 ? -3.334 33.219 37.844 1 93.75 96 GLU A N 1
ATOM 784 C CA . GLU A 1 96 ? -3.5 34.594 37.406 1 93.75 96 GLU A CA 1
ATOM 785 C C . GLU A 1 96 ? -3.471 34.688 35.875 1 93.75 96 GLU A C 1
ATOM 787 O O . GLU A 1 96 ? -4.293 35.406 35.281 1 93.75 96 GLU A O 1
ATOM 792 N N . PHE A 1 97 ? -2.561 34.031 35.344 1 95.75 97 PHE A N 1
ATOM 793 C CA . PHE A 1 97 ? -2.42 34.062 33.875 1 95.75 97 PHE A CA 1
ATOM 794 C C . PHE A 1 97 ? -3.605 33.406 33.219 1 95.75 97 PHE A C 1
ATOM 796 O O . PHE A 1 97 ? -4.117 33.875 32.219 1 95.75 97 PHE A O 1
ATOM 803 N N . ILE A 1 98 ? -4.047 32.312 33.781 1 93.69 98 ILE A N 1
ATOM 804 C CA . ILE A 1 98 ? -5.211 31.625 33.25 1 93.69 98 ILE A CA 1
ATOM 805 C C . ILE A 1 98 ? -6.438 32.531 33.312 1 93.69 98 ILE A C 1
ATOM 807 O O . ILE A 1 98 ? -7.207 32.594 32.344 1 93.69 98 ILE A O 1
ATOM 811 N N . ARG A 1 99 ? -6.559 33.188 34.406 1 92.81 99 ARG A N 1
ATOM 812 C CA . ARG A 1 99 ? -7.668 34.125 34.562 1 92.81 99 ARG A CA 1
ATOM 813 C C . ARG A 1 99 ? -7.613 35.219 33.5 1 92.81 99 ARG A C 1
ATOM 815 O O . ARG A 1 99 ? -8.633 35.594 32.906 1 92.81 99 ARG A O 1
ATOM 822 N N . LEU A 1 100 ? -6.457 35.75 33.281 1 94.06 100 LEU A N 1
ATOM 823 C CA . LEU A 1 100 ? -6.277 36.781 32.281 1 94.06 100 LEU A CA 1
ATOM 824 C C . LEU A 1 100 ? -6.684 36.281 30.891 1 94.06 100 LEU A C 1
ATOM 826 O O . LEU A 1 100 ? -7.367 37 30.141 1 94.06 100 LEU A O 1
ATOM 830 N N . CYS A 1 101 ? -6.258 35.125 30.594 1 93.62 101 CYS A N 1
ATOM 831 C CA . CYS A 1 101 ? -6.617 34.531 29.312 1 93.62 101 CYS A CA 1
ATOM 832 C C . CYS A 1 101 ? -8.133 34.375 29.188 1 93.62 101 CYS A C 1
ATOM 834 O O . CYS A 1 101 ? -8.703 34.719 28.156 1 93.62 101 CYS A O 1
ATOM 836 N N . GLY A 1 102 ? -8.719 33.844 30.188 1 90.38 102 GLY A N 1
ATOM 837 C CA . GLY A 1 102 ? -10.164 33.719 30.188 1 90.38 102 GLY A CA 1
ATOM 838 C C . GLY A 1 102 ? -10.898 35 29.969 1 90.38 102 GLY A C 1
ATOM 839 O O . GLY A 1 102 ? -11.883 35.062 29.234 1 90.38 102 GLY A O 1
ATOM 840 N N . GLU A 1 103 ? -10.43 36.031 30.516 1 89.62 103 GLU A N 1
ATOM 841 C CA . GLU A 1 103 ? -11.031 37.344 30.375 1 89.62 103 GLU A CA 1
ATOM 842 C C . GLU A 1 103 ? -10.891 37.875 28.938 1 89.62 103 GLU A C 1
ATOM 844 O O . GLU A 1 103 ? -11.805 38.531 28.422 1 89.62 103 GLU A O 1
ATOM 849 N N . LEU A 1 104 ? -9.82 37.531 28.406 1 90 104 LEU A N 1
ATOM 850 C CA . LEU A 1 104 ? -9.531 38.031 27.078 1 90 104 LEU A CA 1
ATOM 851 C C . LEU A 1 104 ? -10.438 37.375 26.031 1 90 104 LEU A C 1
ATOM 853 O O . LEU A 1 104 ? -10.836 38.031 25.062 1 90 104 LEU A O 1
ATOM 857 N N . ILE A 1 105 ? -10.789 36.125 26.281 1 88.25 105 ILE A N 1
ATOM 858 C CA . ILE A 1 105 ? -11.586 35.438 25.266 1 88.25 105 ILE A CA 1
ATOM 859 C C . ILE A 1 105 ? -13.039 35.375 25.719 1 88.25 105 ILE A C 1
ATOM 861 O O . ILE A 1 105 ? -13.898 34.875 24.984 1 88.25 105 ILE A O 1
ATOM 865 N N . GLY A 1 106 ? -13.336 35.812 26.891 1 82.06 106 GLY A N 1
ATOM 866 C CA . GLY A 1 106 ? -14.695 35.844 27.406 1 82.06 106 GLY A CA 1
ATOM 867 C C . GLY A 1 106 ? -15.164 34.469 27.875 1 82.06 106 GLY A C 1
ATOM 868 O O . GLY A 1 106 ? -16.359 34.156 27.766 1 82.06 106 GLY A O 1
ATOM 869 N N . ASN A 1 107 ? -14.312 33.531 28.141 1 74.88 107 ASN A N 1
ATOM 870 C CA . ASN A 1 107 ? -14.648 32.188 28.625 1 74.88 107 ASN A CA 1
ATOM 871 C C . ASN A 1 107 ? -13.75 31.781 29.781 1 74.88 107 ASN A C 1
ATOM 873 O O . ASN A 1 107 ? -12.68 31.203 29.562 1 74.88 107 ASN A O 1
ATOM 877 N N . THR A 1 108 ? -14.25 31.906 30.922 1 70.31 108 THR A N 1
ATOM 878 C CA . THR A 1 108 ? -13.438 31.641 32.094 1 70.31 108 THR A CA 1
ATOM 879 C C . THR A 1 108 ? -13.602 30.188 32.562 1 70.31 108 THR A C 1
ATOM 881 O O . THR A 1 108 ? -12.852 29.703 33.406 1 70.31 108 THR A O 1
ATOM 884 N N . ASN A 1 109 ? -14.406 29.484 31.891 1 69.5 109 ASN A N 1
ATOM 885 C CA . ASN A 1 109 ? -14.727 28.156 32.406 1 69.5 109 ASN A CA 1
ATOM 886 C C . ASN A 1 109 ? -13.969 27.062 31.625 1 69.5 109 ASN A C 1
ATOM 888 O O . ASN A 1 109 ? -14.078 25.875 31.953 1 69.5 109 ASN A O 1
ATOM 892 N N . GLU A 1 110 ? -13.164 27.516 30.812 1 75.94 110 GLU A N 1
ATOM 893 C CA . GLU A 1 110 ? -12.492 26.5 30.016 1 75.94 110 GLU A CA 1
ATOM 894 C C . GLU A 1 110 ? -11.219 26 30.703 1 75.94 110 GLU A C 1
ATOM 896 O O . GLU A 1 110 ? -10.703 26.672 31.594 1 75.94 110 GLU A O 1
ATOM 901 N N . GLN A 1 111 ? -10.906 24.734 30.359 1 85.56 111 GLN A N 1
ATOM 902 C CA . GLN A 1 111 ? -9.672 24.172 30.891 1 85.56 111 GLN A CA 1
ATOM 903 C C . GLN A 1 111 ? -8.461 24.688 30.125 1 85.56 111 GLN A C 1
ATOM 905 O O . GLN A 1 111 ? -8.391 24.562 28.906 1 85.56 111 GLN A O 1
ATOM 910 N N . TRP A 1 112 ? -7.598 25.375 30.938 1 89.56 112 TRP A N 1
ATOM 911 C CA . TRP A 1 112 ? -6.398 25.953 30.359 1 89.56 112 TRP A CA 1
ATOM 912 C C . TRP A 1 112 ? -5.156 25.172 30.766 1 89.56 112 TRP A C 1
ATOM 914 O O . TRP A 1 112 ? -5.062 24.688 31.891 1 89.56 112 TRP A O 1
ATOM 924 N N . ILE A 1 113 ? -4.355 25.016 29.797 1 91 113 ILE A N 1
ATOM 925 C CA . ILE A 1 113 ? -3.014 24.516 30.062 1 91 113 ILE A CA 1
ATOM 926 C C . ILE A 1 113 ? -2.021 25.672 30.094 1 91 113 ILE A C 1
ATOM 928 O O . ILE A 1 113 ? -2.039 26.547 29.219 1 91 113 ILE A O 1
ATOM 932 N N . CYS A 1 114 ? -1.259 25.703 31.156 1 93.81 114 CYS A N 1
ATOM 933 C CA . CYS A 1 114 ? -0.309 26.781 31.344 1 93.81 114 CYS A CA 1
ATOM 934 C C . CYS A 1 114 ? 1.097 26.25 31.578 1 93.81 114 CYS A C 1
ATOM 936 O O . CYS A 1 114 ? 1.299 25.391 32.438 1 93.81 114 CYS A O 1
ATOM 938 N N . GLN A 1 115 ? 1.967 26.672 30.75 1 93.81 115 GLN A N 1
ATOM 939 C CA . GLN A 1 115 ? 3.371 26.297 30.875 1 93.81 115 GLN A CA 1
ATOM 940 C C . GLN A 1 115 ? 4.266 27.531 30.969 1 93.81 115 GLN A C 1
ATOM 942 O O . GLN A 1 115 ? 3.91 28.609 30.469 1 93.81 115 GLN A O 1
ATOM 947 N N . CYS A 1 116 ? 5.363 27.375 31.656 1 96.19 116 CYS A N 1
ATOM 948 C CA . CYS A 1 116 ? 6.312 28.469 31.828 1 96.19 116 CYS A CA 1
ATOM 949 C C . CYS A 1 116 ? 7.746 27.984 31.625 1 96.19 116 CYS A C 1
ATOM 951 O O . CYS A 1 116 ? 8.109 26.906 32.094 1 96.19 116 CYS A O 1
ATOM 953 N N . GLY A 1 117 ? 8.469 28.766 30.859 1 96.25 117 GLY A N 1
ATOM 954 C CA . GLY A 1 117 ? 9.859 28.422 30.641 1 96.25 117 GLY A CA 1
ATOM 955 C C . GLY A 1 117 ? 10.695 29.578 30.125 1 96.25 117 GLY A C 1
ATOM 956 O O . GLY A 1 117 ? 10.156 30.641 29.797 1 96.25 117 GLY A O 1
ATOM 957 N N . ILE A 1 118 ? 11.977 29.375 30.141 1 97.38 118 ILE A N 1
ATOM 958 C CA . ILE A 1 118 ? 12.922 30.328 29.578 1 97.38 118 ILE A CA 1
ATOM 959 C C . ILE A 1 118 ? 13.281 29.938 28.141 1 97.38 118 ILE A C 1
ATOM 961 O O . ILE A 1 118 ? 13.648 28.781 27.891 1 97.38 118 ILE A O 1
ATOM 965 N N . MET A 1 119 ? 13.156 30.859 27.266 1 96.25 119 MET A N 1
ATOM 966 C CA . MET A 1 119 ? 13.445 30.594 25.859 1 96.25 119 MET A CA 1
ATOM 967 C C . MET A 1 119 ? 14.398 31.656 25.297 1 96.25 119 MET A C 1
ATOM 969 O O . MET A 1 119 ? 14.531 32.75 25.859 1 96.25 119 MET A O 1
ATOM 973 N N . LYS A 1 120 ? 15 31.281 24.281 1 94.56 120 LYS A N 1
ATOM 974 C CA . LYS A 1 120 ? 15.898 32.188 23.578 1 94.56 120 LYS A CA 1
ATOM 975 C C . LYS A 1 120 ? 15.203 32.844 22.391 1 94.56 120 LYS A C 1
ATOM 977 O O . LYS A 1 120 ? 14.477 32.156 21.656 1 94.56 120 LYS A O 1
ATOM 982 N N . LEU A 1 121 ? 15.477 34.125 22.141 1 92.69 121 LEU A N 1
ATOM 983 C CA . LEU A 1 121 ? 14.945 34.844 21 1 92.69 121 LEU A CA 1
ATOM 984 C C . LEU A 1 121 ? 15.766 34.562 19.75 1 92.69 121 LEU A C 1
ATOM 986 O O . LEU A 1 121 ? 16.969 34.312 19.828 1 92.69 121 LEU A O 1
ATOM 990 N N . PRO A 1 122 ? 15.086 34.594 18.578 1 91.94 122 PRO A N 1
ATOM 991 C CA . PRO A 1 122 ? 13.656 34.812 18.359 1 91.94 122 PRO A CA 1
ATOM 992 C C . PRO A 1 122 ? 12.828 33.562 18.641 1 91.94 122 PRO A C 1
ATOM 994 O O . PRO A 1 122 ? 13.336 32.438 18.516 1 91.94 122 PRO A O 1
ATOM 997 N N . LEU A 1 123 ? 11.625 33.781 19.062 1 93.19 123 LEU A N 1
ATOM 998 C CA . LEU A 1 123 ? 10.719 32.656 19.25 1 93.19 123 LEU A CA 1
ATOM 999 C C . LEU A 1 123 ? 10.328 32.031 17.906 1 93.19 123 LEU A C 1
ATOM 1001 O O . LEU A 1 123 ? 10.117 32.75 16.922 1 93.19 123 LEU A O 1
AT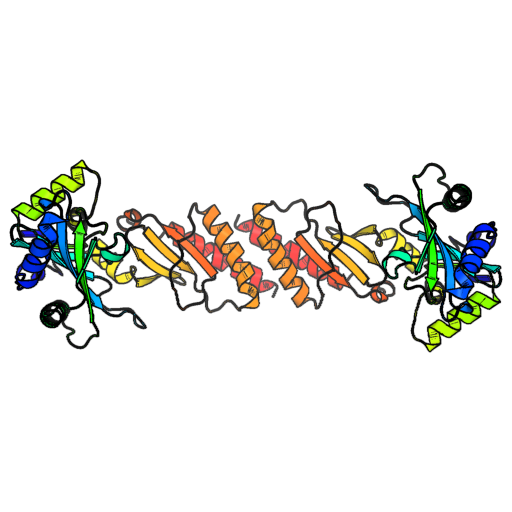OM 1005 N N . LYS A 1 124 ? 10.328 30.828 17.797 1 91.5 124 LYS A N 1
ATOM 1006 C CA . LYS A 1 124 ? 10.102 30.125 16.531 1 91.5 124 LYS A CA 1
ATOM 1007 C C . LYS A 1 124 ? 8.617 29.859 16.312 1 91.5 124 LYS A C 1
ATOM 1009 O O . LYS A 1 124 ? 8.219 28.734 16.016 1 91.5 124 LYS A O 1
ATOM 1014 N N . THR A 1 125 ? 7.848 30.844 16.469 1 95.06 125 THR A N 1
ATOM 1015 C CA . THR A 1 125 ? 6.422 30.859 16.156 1 95.06 125 THR A CA 1
ATOM 1016 C C . THR A 1 125 ? 5.992 32.219 15.633 1 95.06 125 THR A C 1
ATOM 1018 O O . THR A 1 125 ? 6.688 33.219 15.836 1 95.06 125 THR A O 1
ATOM 1021 N N . ARG A 1 126 ? 4.898 32.25 14.93 1 97.12 126 ARG A N 1
ATOM 1022 C CA . ARG A 1 126 ? 4.344 33.5 14.398 1 97.12 126 ARG A CA 1
ATOM 1023 C C . ARG A 1 126 ? 3.232 34.031 15.297 1 97.12 126 ARG A C 1
ATOM 1025 O O . ARG A 1 126 ? 2.311 33.281 15.656 1 97.12 126 ARG A O 1
ATOM 1032 N N . PHE A 1 127 ? 3.42 35.281 15.648 1 98.06 127 PHE A N 1
ATOM 1033 C CA . PHE A 1 127 ? 2.408 35.938 16.484 1 98.06 127 PHE A CA 1
ATOM 1034 C C . PHE A 1 127 ? 1.389 36.656 15.617 1 98.06 127 PHE A C 1
ATOM 1036 O O . PHE A 1 127 ? 1.759 37.438 14.742 1 98.06 127 PHE A O 1
ATOM 1043 N N . VAL A 1 128 ? 0.121 36.438 15.93 1 98.06 128 VAL A N 1
ATOM 1044 C CA . VAL A 1 128 ? -0.941 37.062 15.172 1 98.06 128 VAL A CA 1
ATOM 1045 C C . VAL A 1 128 ? -1.194 38.469 15.742 1 98.06 128 VAL A C 1
ATOM 1047 O O . VAL A 1 128 ? -1.739 39.344 15.047 1 98.06 128 VAL A O 1
ATOM 1050 N N . ALA A 1 129 ? -0.853 38.625 16.969 1 98.38 129 ALA A N 1
ATOM 1051 C CA . ALA A 1 129 ? -0.971 39.906 17.656 1 98.38 129 ALA A CA 1
ATOM 1052 C C . ALA A 1 129 ? 0.029 40 18.797 1 98.38 129 ALA A C 1
ATOM 1054 O O . ALA A 1 129 ? 0.364 39 19.438 1 98.38 129 ALA A O 1
ATOM 1055 N N . VAL A 1 130 ? 0.488 41.219 19.031 1 98.5 130 VAL A N 1
ATOM 1056 C CA . VAL A 1 130 ? 1.416 41.438 20.141 1 98.5 130 VAL A CA 1
ATOM 1057 C C . VAL A 1 130 ? 1.186 42.812 20.734 1 98.5 130 VAL A C 1
ATOM 1059 O O . VAL A 1 130 ? 0.839 43.75 20.031 1 98.5 130 VAL A O 1
ATOM 1062 N N . ALA A 1 131 ? 1.337 42.938 22 1 98.69 131 ALA A N 1
ATOM 1063 C CA . ALA A 1 131 ? 1.286 44.188 22.734 1 98.69 131 ALA A CA 1
ATOM 1064 C C . ALA A 1 131 ? 2.328 44.219 23.859 1 98.69 131 ALA A C 1
ATOM 1066 O O . ALA A 1 131 ? 2.561 43.219 24.516 1 98.69 131 ALA A O 1
ATOM 1067 N N . GLY A 1 132 ? 2.934 45.344 24.094 1 98 132 GLY A N 1
ATOM 1068 C CA . GLY A 1 132 ? 3.914 45.438 25.172 1 98 132 GLY A CA 1
ATOM 1069 C C . GLY A 1 132 ? 4.883 46.594 25 1 98 132 GLY A C 1
ATOM 1070 O O . GLY A 1 132 ? 4.531 47.625 24.422 1 98 132 GLY A O 1
ATOM 1071 N N . ASP A 1 133 ? 6.016 46.406 25.5 1 97.38 133 ASP A N 1
ATOM 1072 C CA . ASP A 1 133 ? 7.035 47.469 25.484 1 97.38 133 ASP A CA 1
ATOM 1073 C C . ASP A 1 133 ? 7.414 47.844 24.047 1 97.38 133 ASP A C 1
ATOM 1075 O O . ASP A 1 133 ? 7.883 46.969 23.281 1 97.38 133 ASP A O 1
ATOM 1079 N N . GLU A 1 134 ? 7.301 49.094 23.797 1 97.44 134 GLU A N 1
ATOM 1080 C CA . GLU A 1 134 ? 7.492 49.562 22.438 1 97.44 134 GLU A CA 1
ATOM 1081 C C . GLU A 1 134 ? 8.945 49.438 22 1 97.44 134 GLU A C 1
ATOM 1083 O O . GLU A 1 134 ? 9.219 49 20.875 1 97.44 134 GLU A O 1
ATOM 1088 N N . THR A 1 135 ? 9.812 49.75 22.828 1 97.19 135 THR A N 1
ATOM 1089 C CA . THR A 1 135 ? 11.234 49.688 22.5 1 97.19 135 THR A CA 1
ATOM 1090 C C . THR A 1 135 ? 11.672 48.25 22.219 1 97.19 135 THR A C 1
ATOM 1092 O O . THR A 1 135 ? 12.312 48 21.203 1 97.19 135 THR A O 1
ATOM 1095 N N . PHE A 1 136 ? 11.281 47.406 23.031 1 97.31 136 PHE A N 1
ATOM 1096 C CA . PHE A 1 136 ? 11.633 46 22.875 1 97.31 136 PHE A CA 1
ATOM 1097 C C . PHE A 1 136 ? 11.055 45.438 21.578 1 97.31 136 PHE A C 1
ATOM 1099 O O . PHE A 1 136 ? 11.766 44.812 20.797 1 97.31 136 PHE A O 1
ATOM 1106 N N . LEU A 1 137 ? 9.797 45.625 21.359 1 98 137 LEU A N 1
ATOM 1107 C CA . LEU A 1 137 ? 9.117 45.062 20.203 1 98 137 LEU A CA 1
ATOM 1108 C C . LEU A 1 137 ? 9.711 45.625 18.906 1 98 137 LEU A C 1
ATOM 1110 O O . LEU A 1 137 ? 9.961 44.844 17.969 1 98 137 LEU A O 1
ATOM 1114 N N . ASN A 1 138 ? 9.969 46.906 18.906 1 97.56 138 ASN A N 1
ATOM 1115 C CA . ASN A 1 138 ? 10.57 47.5 17.719 1 97.56 138 ASN A CA 1
ATOM 1116 C C . ASN A 1 138 ? 11.953 46.938 17.438 1 97.56 138 ASN A C 1
ATOM 1118 O O . ASN A 1 138 ? 12.273 46.625 16.297 1 97.56 138 ASN A O 1
ATOM 1122 N N . LYS A 1 139 ? 12.656 46.812 18.438 1 96.69 139 LYS A N 1
ATOM 1123 C CA . LYS A 1 139 ? 14 46.25 18.297 1 96.69 139 LYS A CA 1
ATOM 1124 C C . LYS A 1 139 ? 13.953 44.812 17.781 1 96.69 139 LYS A C 1
ATOM 1126 O O . LYS A 1 139 ? 14.695 44.438 16.875 1 96.69 139 LYS A O 1
ATOM 1131 N N . GLU A 1 140 ? 13.109 44 18.359 1 96.44 140 GLU A N 1
ATOM 1132 C CA . GLU A 1 140 ? 13.023 42.594 17.984 1 96.44 140 GLU A CA 1
ATOM 1133 C C . GLU A 1 140 ? 12.484 42.438 16.562 1 96.44 140 GLU A C 1
ATOM 1135 O O . GLU A 1 140 ? 12.992 41.625 15.781 1 96.44 140 GLU A O 1
ATOM 1140 N N . MET A 1 141 ? 11.508 43.219 16.188 1 97 141 MET A N 1
ATOM 1141 C CA . MET A 1 141 ? 10.93 43.125 14.852 1 97 141 MET A CA 1
ATOM 1142 C C . MET A 1 141 ? 11.945 43.562 13.797 1 97 141 MET A C 1
ATOM 1144 O O . MET A 1 141 ? 11.977 43.031 12.695 1 97 141 MET A O 1
ATOM 1148 N N . PHE A 1 142 ? 12.758 44.531 14.141 1 96.25 142 PHE A N 1
ATOM 1149 C CA . PHE A 1 142 ? 13.828 44.969 13.25 1 96.25 142 PHE A CA 1
ATOM 1150 C C . PHE A 1 142 ? 14.875 43.875 13.086 1 96.25 142 PHE A C 1
ATOM 1152 O O . PHE A 1 142 ? 15.32 43.594 11.969 1 96.25 142 PHE A O 1
ATOM 1159 N N . SER A 1 143 ? 15.227 43.25 14.227 1 95.38 143 SER A N 1
ATOM 1160 C CA . SER A 1 143 ? 16.172 42.156 14.195 1 95.38 143 SER A CA 1
ATOM 1161 C C . SER A 1 143 ? 15.672 41 13.328 1 95.38 143 SER A C 1
ATOM 1163 O O . SER A 1 143 ? 16.438 40.406 12.57 1 95.38 143 SER A O 1
ATOM 1165 N N . GLU A 1 144 ? 14.406 40.688 13.43 1 95.19 144 GLU A N 1
ATOM 1166 C CA . GLU A 1 144 ? 13.789 39.656 12.633 1 95.19 144 GLU A CA 1
ATOM 1167 C C . GLU A 1 144 ? 13.891 39.938 11.141 1 95.19 144 GLU A C 1
ATOM 1169 O O . GLU A 1 144 ? 14.164 39.062 10.344 1 95.19 144 GLU A O 1
ATOM 1174 N N . LYS A 1 145 ? 13.688 41.125 10.781 1 93.25 145 LYS A N 1
ATOM 1175 C CA . LYS A 1 145 ? 13.789 41.531 9.383 1 93.25 145 LYS A CA 1
ATOM 1176 C C . LYS A 1 145 ? 15.203 41.344 8.852 1 93.25 145 LYS A C 1
ATOM 1178 O O . LYS A 1 145 ? 15.398 40.875 7.727 1 93.25 145 LYS A O 1
ATOM 1183 N N . VAL A 1 146 ? 16.156 41.594 9.648 1 93.88 146 VAL A N 1
ATOM 1184 C CA . VAL A 1 146 ? 17.562 41.531 9.258 1 93.88 146 VAL A CA 1
ATOM 1185 C C . VAL A 1 146 ? 17.984 40.094 9.125 1 93.88 146 VAL A C 1
ATOM 1187 O O . VAL A 1 146 ? 18.719 39.719 8.195 1 93.88 146 VAL A O 1
ATOM 1190 N N . PHE A 1 147 ? 17.438 39.281 10 1 93.5 147 PHE A N 1
ATOM 1191 C CA . PHE A 1 147 ? 17.922 37.906 10.039 1 93.5 147 PHE A CA 1
ATOM 1192 C C . PHE A 1 147 ? 16.953 36.969 9.336 1 93.5 147 PHE A C 1
ATOM 1194 O O . PHE A 1 147 ? 17.188 35.781 9.273 1 93.5 147 PHE A O 1
ATOM 1201 N N . GLY A 1 148 ? 15.891 37.531 8.875 1 90.5 148 GLY A N 1
ATOM 1202 C CA . GLY A 1 148 ? 14.961 36.75 8.07 1 90.5 148 GLY A CA 1
ATOM 1203 C C . GLY A 1 148 ? 14.016 35.906 8.906 1 90.5 148 GLY A C 1
ATOM 1204 O O . GLY A 1 148 ? 13.562 34.844 8.461 1 90.5 148 GLY A O 1
ATOM 1205 N N . ALA A 1 149 ? 13.812 36.188 10.148 1 90.81 149 ALA A N 1
ATOM 1206 C CA . ALA A 1 149 ? 12.828 35.531 11.016 1 90.81 149 ALA A CA 1
ATOM 1207 C C . ALA A 1 149 ? 11.508 36.281 11.016 1 90.81 149 ALA A C 1
ATOM 1209 O O . ALA A 1 149 ? 11.453 37.438 10.625 1 90.81 149 ALA A O 1
ATOM 1210 N N . GLU A 1 150 ? 10.445 35.562 11.281 1 94.25 150 GLU A N 1
ATOM 1211 C CA . GLU A 1 150 ? 9.141 36.219 11.336 1 94.25 150 GLU A CA 1
ATOM 1212 C C . GLU A 1 150 ? 8.305 35.688 12.5 1 94.25 150 GLU A C 1
ATOM 1214 O O . GLU A 1 150 ? 7.387 34.875 12.312 1 94.25 150 GLU A O 1
ATOM 1219 N N . SER A 1 151 ? 8.664 36.188 13.672 1 96 151 SER A N 1
ATOM 1220 C CA . SER A 1 151 ? 7.914 35.844 14.867 1 96 151 SER A CA 1
ATOM 1221 C C . SER A 1 151 ? 6.938 36.938 15.25 1 96 151 SER A C 1
ATOM 1223 O O . SER A 1 151 ? 5.848 37.031 14.68 1 96 151 SER A O 1
ATOM 1225 N N . PHE A 1 152 ? 7.457 38.031 15.852 1 97.88 152 PHE A N 1
ATOM 1226 C CA . PHE A 1 152 ? 6.621 39.156 16.234 1 97.88 152 PHE A CA 1
ATOM 1227 C C . PHE A 1 152 ? 6.195 39.969 15.023 1 97.88 152 PHE A C 1
ATOM 1229 O O . PHE A 1 152 ? 5.074 40.5 14.977 1 97.88 152 PHE A O 1
ATOM 1236 N N . SER A 1 153 ? 7.078 40.031 14.031 1 97.31 153 SER A N 1
ATOM 1237 C CA . SER A 1 153 ? 6.844 40.875 12.859 1 97.31 153 SER A CA 1
ATOM 1238 C C . SER A 1 153 ? 5.684 40.344 12.023 1 97.31 153 SER A C 1
ATOM 1240 O O . SER A 1 153 ? 5.105 41.062 11.219 1 97.31 153 SER A O 1
ATOM 1242 N N . PHE A 1 154 ? 5.32 39.125 12.203 1 97.69 154 PHE A N 1
ATOM 1243 C CA . PHE A 1 154 ? 4.207 38.531 11.469 1 97.69 154 PHE A CA 1
ATOM 1244 C C . PHE A 1 154 ? 2.91 39.281 11.773 1 97.69 154 PHE A C 1
ATOM 1246 O O . PHE A 1 154 ? 2.041 39.406 10.914 1 97.69 154 PHE A O 1
ATOM 1253 N N . ALA A 1 155 ? 2.809 39.812 12.953 1 98.06 155 ALA A N 1
ATOM 1254 C CA . ALA A 1 155 ? 1.605 40.5 13.398 1 98.06 155 ALA A CA 1
ATOM 1255 C C . ALA A 1 155 ? 1.276 41.688 12.477 1 98.06 155 ALA A C 1
ATOM 1257 O O . ALA A 1 155 ? 0.108 42.031 12.312 1 98.06 155 ALA A O 1
ATOM 1258 N N . LYS A 1 156 ? 2.264 42.219 11.828 1 97.06 156 LYS A N 1
ATOM 1259 C CA . LYS A 1 156 ? 2.074 43.344 10.93 1 97.06 156 LYS A CA 1
ATOM 1260 C C . LYS A 1 156 ? 1.331 42.938 9.664 1 97.06 156 LYS A C 1
ATOM 1262 O O . LYS A 1 156 ? 0.705 43.75 9.008 1 97.06 156 LYS A O 1
ATOM 1267 N N . ARG A 1 157 ? 1.415 41.625 9.414 1 96.69 157 ARG A N 1
ATOM 1268 C CA . ARG A 1 157 ? 0.839 41.156 8.164 1 96.69 157 ARG A CA 1
ATOM 1269 C C . ARG A 1 157 ? -0.57 40.594 8.391 1 96.69 157 ARG A C 1
ATOM 1271 O O . ARG A 1 157 ? -1.265 40.25 7.434 1 96.69 157 ARG A O 1
ATOM 1278 N N . VAL A 1 158 ? -0.969 40.594 9.656 1 97.75 158 VAL A N 1
ATOM 1279 C CA . VAL A 1 158 ? -2.242 39.938 9.984 1 97.75 158 VAL A CA 1
ATOM 1280 C C . VAL A 1 158 ? -3.354 41 9.992 1 97.75 158 VAL A C 1
ATOM 1282 O O . VAL A 1 158 ? -3.457 41.781 10.93 1 97.75 158 VAL A O 1
ATOM 1285 N N . ASN A 1 159 ? -4.168 41.031 8.961 1 94.94 159 ASN A N 1
ATOM 1286 C CA . ASN A 1 159 ? -5.371 41.844 8.93 1 94.94 159 ASN A CA 1
ATOM 1287 C C . ASN A 1 159 ? -6.621 41.031 9.219 1 94.94 159 ASN A C 1
ATOM 1289 O O . ASN A 1 159 ? -6.527 39.875 9.586 1 94.94 159 ASN A O 1
ATOM 1293 N N . GLY A 1 160 ? -7.734 41.625 9.078 1 94.25 160 GLY A N 1
ATOM 1294 C CA . GLY A 1 160 ? -8.984 40.938 9.391 1 94.25 160 GLY A CA 1
ATOM 1295 C C . GLY A 1 160 ? -9.211 39.688 8.562 1 94.25 160 GLY A C 1
ATOM 1296 O O . GLY A 1 160 ? -9.648 38.656 9.078 1 94.25 160 GLY A O 1
ATOM 1297 N N . ARG A 1 161 ? -8.891 39.812 7.324 1 94.75 161 ARG A N 1
ATOM 1298 C CA . ARG A 1 161 ? -9.086 38.719 6.406 1 94.75 161 ARG A CA 1
ATOM 1299 C C . ARG A 1 161 ? -8.211 37.531 6.801 1 94.75 161 ARG A C 1
ATOM 1301 O O . ARG A 1 161 ? -8.688 36.375 6.859 1 94.75 161 ARG A O 1
ATOM 1308 N N . VAL A 1 162 ? -6.969 37.781 7.074 1 96.56 162 VAL A N 1
ATOM 1309 C CA . VAL A 1 162 ? -6.012 36.75 7.438 1 96.56 162 VAL A CA 1
ATOM 1310 C C . VAL A 1 162 ? -6.414 36.125 8.766 1 96.56 162 VAL A C 1
ATOM 1312 O O . VAL A 1 162 ? -6.352 34.875 8.93 1 96.56 162 VAL A O 1
ATOM 1315 N N . LEU A 1 163 ? -6.828 36.938 9.68 1 96.62 163 LEU A N 1
ATOM 1316 C CA . LEU A 1 163 ? -7.258 36.438 10.977 1 96.62 163 LEU A CA 1
ATOM 1317 C C . LEU A 1 163 ? -8.453 35.5 10.828 1 96.62 163 LEU A C 1
ATOM 1319 O O . LEU A 1 163 ? -8.484 34.438 11.422 1 96.62 163 LEU A O 1
ATOM 1323 N N . GLU A 1 164 ? -9.383 35.906 10.086 1 95.38 164 GLU A N 1
ATOM 1324 C CA . GLU A 1 164 ? -10.562 35.062 9.844 1 95.38 164 GLU A CA 1
ATOM 1325 C C . GLU A 1 164 ? -10.172 33.719 9.234 1 95.38 164 GLU A C 1
ATOM 1327 O O . GLU A 1 164 ? -10.719 32.688 9.602 1 95.38 164 GLU A O 1
ATOM 1332 N N . PHE A 1 165 ? -9.234 33.812 8.273 1 96.5 165 PHE A N 1
ATOM 1333 C CA . PHE A 1 165 ? -8.719 32.594 7.633 1 96.5 165 PHE A CA 1
ATOM 1334 C C . PHE A 1 165 ? -8.102 31.656 8.664 1 96.5 165 PHE A C 1
ATOM 1336 O O . PHE A 1 165 ? -8.43 30.469 8.695 1 96.5 165 PHE A O 1
ATOM 1343 N N . LEU A 1 166 ? -7.316 32.188 9.523 1 96.69 166 LEU A N 1
ATOM 1344 C CA . LEU A 1 166 ? -6.641 31.406 10.539 1 96.69 166 LEU A CA 1
ATOM 1345 C C . LEU A 1 166 ? -7.641 30.828 11.539 1 96.69 166 LEU A C 1
ATOM 1347 O O . LEU A 1 166 ? -7.547 29.656 11.914 1 96.69 166 LEU A O 1
ATOM 1351 N N . GLU A 1 167 ? -8.547 31.625 11.945 1 94.75 167 GLU A N 1
ATOM 1352 C CA . GLU A 1 167 ? -9.547 31.172 12.906 1 94.75 167 GLU A CA 1
ATOM 1353 C C . GLU A 1 167 ? -10.391 30.031 12.328 1 94.75 167 GLU A C 1
ATOM 1355 O O . GLU A 1 167 ? -10.773 29.109 13.055 1 94.75 167 GLU A O 1
ATOM 1360 N N . LYS A 1 168 ? -10.617 30.094 11.086 1 94.56 168 LYS A N 1
ATOM 1361 C CA . LYS A 1 168 ? -11.484 29.109 10.438 1 94.56 168 LYS A CA 1
ATOM 1362 C C . LYS A 1 168 ? -10.742 27.812 10.172 1 94.56 168 LYS A C 1
ATOM 1364 O O . LYS A 1 168 ? -11.305 26.719 10.328 1 94.56 168 LYS A O 1
ATOM 1369 N N . TYR A 1 169 ? -9.398 27.891 9.805 1 95.62 169 TYR A N 1
ATOM 1370 C CA . TYR A 1 169 ? -8.773 26.719 9.195 1 95.62 169 TYR A CA 1
ATOM 1371 C C . TYR A 1 169 ? -7.605 26.219 10.039 1 95.62 169 TYR A C 1
ATOM 1373 O O . TYR A 1 169 ? -7.047 25.156 9.766 1 95.62 169 TYR A O 1
ATOM 1381 N N . LYS A 1 170 ? -7.148 26.922 11.047 1 94.81 170 LYS A N 1
ATOM 1382 C CA . LYS A 1 170 ? -5.996 26.484 11.828 1 94.81 170 LYS A CA 1
ATOM 1383 C C . LYS A 1 170 ? -6.242 25.125 12.461 1 94.81 170 LYS A C 1
ATOM 1385 O O . LYS A 1 170 ? -5.379 24.25 12.406 1 94.81 170 LYS A O 1
ATOM 1390 N N . ASP A 1 171 ? -7.293 24.906 13.055 1 91.25 171 ASP A N 1
ATOM 1391 C CA . ASP A 1 171 ? -7.793 23.625 13.578 1 91.25 171 ASP A CA 1
ATOM 1392 C C . ASP A 1 171 ? -9.234 23.391 13.148 1 91.25 171 ASP A C 1
ATOM 1394 O O . ASP A 1 171 ? -10.102 23.125 13.984 1 91.25 171 ASP A O 1
ATOM 1398 N N . GLY A 1 172 ? -9.32 23.484 11.828 1 92.44 172 GLY A N 1
ATOM 1399 C CA . GLY A 1 172 ? -10.672 23.422 11.297 1 92.44 172 GLY A CA 1
ATOM 1400 C C . GLY A 1 172 ? -10.852 22.359 10.227 1 92.44 172 GLY A C 1
ATOM 1401 O O . GLY A 1 172 ? -10.273 21.281 10.328 1 92.44 172 GLY A O 1
ATOM 1402 N N . GLN A 1 173 ? -11.82 22.75 9.328 1 94.81 173 GLN A N 1
ATOM 1403 C CA . GLN A 1 173 ? -12.188 21.812 8.273 1 94.81 173 GLN A CA 1
ATOM 1404 C C . GLN A 1 173 ? -12.367 22.531 6.941 1 94.81 173 GLN A C 1
ATOM 1406 O O . GLN A 1 173 ? -12.898 23.641 6.895 1 94.81 173 GLN A O 1
ATOM 1411 N N . TYR A 1 174 ? -11.859 21.969 5.953 1 97.19 174 TYR A N 1
ATOM 1412 C CA . TYR A 1 174 ? -12.117 22.375 4.578 1 97.19 174 TYR A CA 1
ATOM 1413 C C . TYR A 1 174 ? -12.586 21.203 3.736 1 97.19 174 TYR A C 1
ATOM 1415 O O . TYR A 1 174 ? -11.797 20.312 3.402 1 97.19 174 TYR A O 1
ATOM 1423 N N . LYS A 1 175 ? -13.891 21.188 3.379 1 97.25 175 LYS A N 1
ATOM 1424 C CA . LYS A 1 175 ? -14.5 20.062 2.67 1 97.25 175 LYS A CA 1
ATOM 1425 C C . LYS A 1 175 ? -14.242 18.75 3.402 1 97.25 175 LYS A C 1
ATOM 1427 O O . LYS A 1 175 ? -14.602 18.609 4.57 1 97.25 175 LYS A O 1
ATOM 1432 N N . ILE A 1 176 ? -13.641 17.766 2.828 1 97.56 176 ILE A N 1
ATOM 1433 C CA . ILE A 1 176 ? -13.469 16.469 3.473 1 97.56 176 ILE A CA 1
ATOM 1434 C C . ILE A 1 176 ? -12.133 16.422 4.207 1 97.56 176 ILE A C 1
ATOM 1436 O O . ILE A 1 176 ? -11.688 15.359 4.648 1 97.56 176 ILE A O 1
ATOM 1440 N N . CYS A 1 177 ? -11.422 17.531 4.375 1 97.62 177 CYS A N 1
ATOM 1441 C CA . CYS A 1 177 ? -10.102 17.562 4.996 1 97.62 177 CYS A CA 1
ATOM 1442 C C . CYS A 1 177 ? -10.164 18.188 6.387 1 97.62 177 CYS A C 1
ATOM 1444 O O . CYS A 1 177 ? -10.844 19.203 6.582 1 97.62 177 CYS A O 1
ATOM 1446 N N . ARG A 1 178 ? -9.484 17.594 7.254 1 95.62 178 ARG A N 1
ATOM 1447 C CA . ARG A 1 178 ? -9.07 18.312 8.453 1 95.62 178 ARG A CA 1
ATOM 1448 C C . ARG A 1 178 ? -7.875 19.219 8.164 1 95.62 178 ARG A C 1
ATOM 1450 O O . ARG A 1 178 ? -6.941 18.812 7.465 1 95.62 178 ARG A O 1
ATOM 1457 N N . THR A 1 179 ? -7.965 20.422 8.672 1 95.75 179 THR A N 1
ATOM 1458 C CA . THR A 1 179 ? -6.891 21.375 8.398 1 95.75 179 THR A CA 1
ATOM 1459 C C . THR A 1 179 ? -6.129 21.703 9.68 1 95.75 179 THR A C 1
ATOM 1461 O O . THR A 1 179 ? -6.734 21.859 10.742 1 95.75 179 THR A O 1
ATOM 1464 N N . ILE A 1 180 ? -4.875 21.766 9.562 1 94.44 180 ILE A N 1
ATOM 1465 C CA . ILE A 1 180 ? -3.996 22.203 10.641 1 94.44 180 ILE A CA 1
ATOM 1466 C C . ILE A 1 180 ? -3 23.234 10.102 1 94.44 180 ILE A C 1
ATOM 1468 O O . ILE A 1 180 ? -2.219 22.938 9.195 1 94.44 180 ILE A O 1
ATOM 1472 N N . ILE A 1 181 ? -3.084 24.391 10.656 1 95.25 181 ILE A N 1
ATOM 1473 C CA . ILE A 1 181 ? -2.121 25.422 10.266 1 95.25 181 ILE A CA 1
ATOM 1474 C C . ILE A 1 181 ? -1.09 25.609 11.375 1 95.25 181 ILE A C 1
ATOM 1476 O O . ILE A 1 181 ? -1.449 25.844 12.531 1 95.25 181 ILE A O 1
ATOM 1480 N N . ASN A 1 182 ? 0.128 25.422 11.023 1 92.88 182 ASN A N 1
ATOM 1481 C CA . ASN A 1 182 ? 1.245 25.734 11.914 1 92.88 182 ASN A CA 1
ATOM 1482 C C . ASN A 1 182 ? 2.318 26.547 11.195 1 92.88 182 ASN A C 1
ATOM 1484 O O . ASN A 1 182 ? 2.096 27.031 10.078 1 92.88 182 ASN A O 1
ATOM 1488 N N . ASP A 1 183 ? 3.395 26.781 11.828 1 92.38 183 ASP A N 1
ATOM 1489 C CA . ASP A 1 183 ? 4.414 27.672 11.297 1 92.38 183 ASP A CA 1
ATOM 1490 C C . ASP A 1 183 ? 5.074 27.094 10.047 1 92.38 183 ASP A C 1
ATOM 1492 O O . ASP A 1 183 ? 5.738 27.812 9.297 1 92.38 183 ASP A O 1
ATOM 1496 N N . LYS A 1 184 ? 4.871 25.828 9.875 1 90.81 184 LYS A N 1
ATOM 1497 C CA . LYS A 1 184 ? 5.516 25.172 8.742 1 90.81 184 LYS A CA 1
ATOM 1498 C C . LYS A 1 184 ? 4.629 25.219 7.504 1 90.81 184 LYS A C 1
ATOM 1500 O O . LYS A 1 184 ? 5.113 25.062 6.379 1 90.81 184 LYS A O 1
ATOM 1505 N N . GLY A 1 185 ? 3.309 25.328 7.758 1 95.19 185 GLY A N 1
ATOM 1506 C CA . GLY A 1 185 ? 2.432 25.375 6.598 1 95.19 185 GLY A CA 1
ATOM 1507 C C . GLY A 1 185 ? 0.989 25.047 6.926 1 95.19 185 GLY A C 1
ATOM 1508 O O . GLY A 1 185 ? 0.592 25.062 8.094 1 95.19 185 GLY A O 1
ATOM 1509 N N . ILE A 1 186 ? 0.247 24.969 5.855 1 97.44 186 ILE A N 1
ATOM 1510 C CA . ILE A 1 186 ? -1.156 24.578 5.938 1 97.44 186 ILE A CA 1
ATOM 1511 C C . ILE A 1 186 ? -1.303 23.109 5.574 1 97.44 186 ILE A C 1
ATOM 1513 O O . ILE A 1 186 ? -1.1 22.719 4.418 1 97.44 186 ILE A O 1
ATOM 1517 N N . ASN A 1 187 ? -1.729 22.328 6.523 1 97.25 187 ASN A N 1
ATOM 1518 C CA . ASN A 1 187 ? -1.798 20.875 6.352 1 97.25 187 ASN A CA 1
ATOM 1519 C C . ASN A 1 187 ? -3.238 20.406 6.176 1 97.25 187 ASN A C 1
ATOM 1521 O O . ASN A 1 187 ? -4.137 20.859 6.883 1 97.25 187 ASN A O 1
ATOM 1525 N N . PHE A 1 188 ? -3.371 19.594 5.207 1 97.94 188 PHE A N 1
ATOM 1526 C CA . PHE A 1 188 ? -4.664 18.984 4.926 1 97.94 188 PHE A CA 1
ATOM 1527 C C . PHE A 1 188 ? -4.605 17.469 5.145 1 97.94 188 PHE A C 1
ATOM 1529 O O . PHE A 1 188 ? -3.707 16.797 4.633 1 97.94 188 PHE A O 1
ATOM 1536 N N . PHE A 1 189 ? -5.531 16.938 5.883 1 97.75 189 PHE A N 1
ATOM 1537 C CA . PHE A 1 189 ? -5.703 15.508 6.094 1 97.75 189 PHE A CA 1
ATOM 1538 C C . PHE A 1 189 ? -7.055 15.039 5.562 1 97.75 189 PHE A C 1
ATOM 1540 O O . PHE A 1 189 ? -8.102 15.461 6.062 1 97.75 189 PHE A O 1
ATOM 1547 N N . VAL A 1 190 ? -6.988 14.242 4.602 1 98 190 VAL A N 1
ATOM 1548 C CA . VAL A 1 190 ? -8.211 13.781 3.949 1 98 190 VAL A CA 1
ATOM 1549 C C . VAL A 1 190 ? -8.906 12.742 4.82 1 98 190 VAL A C 1
ATOM 1551 O O . VAL A 1 190 ? -8.352 11.664 5.07 1 98 190 VAL A O 1
ATOM 1554 N N . VAL A 1 191 ? -10.07 13.125 5.25 1 97.06 191 VAL A N 1
ATOM 1555 C CA . VAL A 1 191 ? -10.914 12.227 6.035 1 97.06 191 VAL A CA 1
ATOM 1556 C C . VAL A 1 191 ? -12.227 11.977 5.301 1 97.06 191 VAL A C 1
ATOM 1558 O O . VAL A 1 191 ? -13.156 12.789 5.383 1 97.06 191 VAL A O 1
ATOM 1561 N N . ASP A 1 192 ? -12.266 10.922 4.609 1 96.44 192 ASP A N 1
ATOM 1562 C CA . ASP A 1 192 ? -13.469 10.555 3.875 1 96.44 192 ASP A CA 1
ATOM 1563 C C . ASP A 1 192 ? -14.227 9.438 4.59 1 96.44 192 ASP A C 1
ATOM 1565 O O . ASP A 1 192 ? -13.914 8.258 4.41 1 96.44 192 ASP A O 1
ATOM 1569 N N . LYS A 1 193 ? -15.227 9.805 5.25 1 94.25 193 LYS A N 1
ATOM 1570 C CA . LYS A 1 193 ? -15.977 8.875 6.086 1 94.25 193 LYS A CA 1
ATOM 1571 C C . LYS A 1 193 ? -16.812 7.922 5.234 1 94.25 193 LYS A C 1
ATOM 1573 O O . LYS A 1 193 ? -17.281 6.891 5.723 1 94.25 193 LYS A O 1
ATOM 1578 N N . LYS A 1 194 ? -17.016 8.25 4.012 1 94.88 194 LYS A N 1
ATOM 1579 C CA . LYS A 1 194 ? -17.844 7.441 3.121 1 94.88 194 LYS A CA 1
ATOM 1580 C C . LYS A 1 194 ? -17.047 6.266 2.557 1 94.88 194 LYS A C 1
ATOM 1582 O O . LYS A 1 194 ? -17.625 5.344 1.975 1 94.88 194 LYS A O 1
ATOM 1587 N N . VAL A 1 195 ? -15.742 6.293 2.697 1 96.06 195 VAL A N 1
ATOM 1588 C CA . VAL A 1 195 ? -14.898 5.25 2.129 1 96.06 195 VAL A CA 1
ATOM 1589 C C . VAL A 1 195 ? -14.812 4.07 3.092 1 96.06 195 VAL A C 1
ATOM 1591 O O . VAL A 1 195 ? -14.344 4.219 4.227 1 96.06 195 VAL A O 1
ATOM 1594 N N . PRO A 1 196 ? -15.328 2.963 2.686 1 95 196 PRO A N 1
ATOM 1595 C CA . PRO A 1 196 ? -15.164 1.776 3.527 1 95 196 PRO A CA 1
ATOM 1596 C C . PRO A 1 196 ? -13.695 1.429 3.775 1 95 196 PRO A C 1
ATOM 1598 O O . PRO A 1 196 ? -12.836 1.728 2.943 1 95 196 PRO A O 1
ATOM 1601 N N . ASP A 1 197 ? -13.406 0.717 4.797 1 95.25 197 ASP A N 1
ATOM 1602 C CA . ASP A 1 197 ? -12.055 0.395 5.242 1 95.25 197 ASP A CA 1
ATOM 1603 C C . ASP A 1 197 ? -11.305 -0.396 4.176 1 95.25 197 ASP A C 1
ATOM 1605 O O . ASP A 1 197 ? -10.102 -0.198 3.982 1 95.25 197 ASP A O 1
ATOM 1609 N N . GLU A 1 198 ? -12.008 -1.262 3.498 1 95.56 198 GLU A N 1
ATOM 1610 C CA . GLU A 1 198 ? -11.359 -2.143 2.533 1 95.56 198 GLU A CA 1
ATOM 1611 C C . GLU A 1 198 ? -10.82 -1.356 1.342 1 95.56 198 GLU A C 1
ATOM 1613 O O . GLU A 1 198 ? -9.953 -1.839 0.613 1 95.56 198 GLU A O 1
ATOM 1618 N N . PHE A 1 199 ? -11.273 -0.106 1.14 1 97.62 199 PHE A N 1
ATOM 1619 C CA . PHE A 1 199 ? -10.883 0.683 -0.022 1 97.62 199 PHE A CA 1
ATOM 1620 C C . PHE A 1 199 ? -9.875 1.758 0.368 1 97.62 199 PHE A C 1
ATOM 1622 O O . PHE A 1 199 ? -9.383 2.492 -0.49 1 97.62 199 PHE A O 1
ATOM 1629 N N . ARG A 1 200 ? -9.531 1.892 1.614 1 97.25 200 ARG A N 1
ATOM 1630 C CA . ARG A 1 200 ? -8.719 2.996 2.107 1 97.25 200 ARG A CA 1
ATOM 1631 C C . ARG A 1 200 ? -7.332 2.98 1.469 1 97.25 200 ARG A C 1
ATOM 1633 O O . ARG A 1 200 ? -6.797 4.031 1.106 1 97.25 200 ARG A O 1
ATOM 1640 N N . ALA A 1 201 ? -6.816 1.762 1.326 1 97.25 201 ALA A N 1
ATOM 1641 C CA . ALA A 1 201 ? -5.488 1.657 0.721 1 97.25 201 ALA A CA 1
ATOM 1642 C C . ALA A 1 201 ? -5.508 2.137 -0.728 1 97.25 201 ALA A C 1
ATOM 1644 O O . ALA A 1 201 ? -4.59 2.828 -1.171 1 97.25 201 ALA A O 1
ATOM 1645 N N . LEU A 1 202 ? -6.527 1.821 -1.389 1 98.31 202 LEU A N 1
ATOM 1646 C CA . LEU A 1 202 ? -6.684 2.23 -2.779 1 98.31 202 LEU A CA 1
ATOM 1647 C C . LEU A 1 202 ? -6.734 3.75 -2.896 1 98.31 202 LEU A C 1
ATOM 1649 O O . LEU A 1 202 ? -5.984 4.344 -3.676 1 98.31 202 LEU A O 1
ATOM 1653 N N . TYR A 1 203 ? -7.516 4.32 -2.111 1 98.44 203 TYR A N 1
ATOM 1654 C CA . TYR A 1 203 ? -7.723 5.758 -2.248 1 98.44 203 TYR A CA 1
ATOM 1655 C C . TYR A 1 203 ? -6.555 6.539 -1.655 1 98.44 203 TYR A C 1
ATOM 1657 O O . TYR A 1 203 ? -6.32 7.691 -2.027 1 98.44 203 TYR A O 1
ATOM 1665 N N . SER A 1 204 ? -5.84 5.918 -0.739 1 98.38 204 SER A N 1
ATOM 1666 C CA . SER A 1 204 ? -4.582 6.516 -0.296 1 98.38 204 SER A CA 1
ATOM 1667 C C . SER A 1 204 ? -3.6 6.652 -1.452 1 98.38 204 SER A C 1
ATOM 1669 O O . SER A 1 204 ? -2.928 7.68 -1.584 1 98.38 204 SER A O 1
ATOM 1671 N N . GLU A 1 205 ? -3.604 5.605 -2.316 1 98.38 205 GLU A N 1
ATOM 1672 C CA . GLU A 1 205 ? -2.746 5.668 -3.496 1 98.38 205 GLU A CA 1
ATOM 1673 C C . GLU A 1 205 ? -3.227 6.734 -4.473 1 98.38 205 GLU A C 1
ATOM 1675 O O . GLU A 1 205 ? -2.416 7.43 -5.09 1 98.38 205 GLU A O 1
ATOM 1680 N N . VAL A 1 206 ? -4.5 6.863 -4.555 1 98.44 206 VAL A N 1
ATOM 1681 C CA . VAL A 1 206 ? -5.082 7.875 -5.43 1 98.44 206 VAL A CA 1
ATOM 1682 C C . VAL A 1 206 ? -4.664 9.266 -4.961 1 98.44 206 VAL A C 1
ATOM 1684 O O . VAL A 1 206 ? -4.199 10.086 -5.762 1 98.44 206 VAL A O 1
ATOM 1687 N N . ILE A 1 207 ? -4.738 9.477 -3.654 1 98.56 207 ILE A N 1
ATOM 1688 C CA . ILE A 1 207 ? -4.387 10.773 -3.098 1 98.56 207 ILE A CA 1
ATOM 1689 C C . ILE A 1 207 ? -2.898 11.047 -3.316 1 98.56 207 ILE A C 1
ATOM 1691 O O . ILE A 1 207 ? -2.508 12.164 -3.656 1 98.56 207 ILE A O 1
ATOM 1695 N N . SER A 1 208 ? -2.115 10.047 -3.119 1 98.06 208 SER A N 1
ATOM 1696 C CA . SER A 1 208 ? -0.675 10.188 -3.312 1 98.06 208 SER A CA 1
ATOM 1697 C C . SER A 1 208 ? -0.347 10.602 -4.742 1 98.06 208 SER A C 1
ATOM 1699 O O . SER A 1 208 ? 0.472 11.492 -4.965 1 98.06 208 SER A O 1
ATOM 1701 N N . LEU A 1 209 ? -1.028 10 -5.676 1 98.31 209 LEU A N 1
ATOM 1702 C CA . LEU A 1 209 ? -0.79 10.305 -7.082 1 98.31 209 LEU A CA 1
ATOM 1703 C C . LEU A 1 209 ? -1.301 11.703 -7.426 1 98.31 209 LEU A C 1
ATOM 1705 O O . LEU A 1 209 ? -0.645 12.445 -8.164 1 98.31 209 LEU A O 1
ATOM 1709 N N . LEU A 1 210 ? -2.418 12.016 -6.91 1 98.56 210 LEU A N 1
ATOM 1710 C CA . LEU A 1 210 ? -2.982 13.336 -7.164 1 98.56 210 LEU A CA 1
ATOM 1711 C C . LEU A 1 210 ? -2.119 14.422 -6.535 1 98.56 210 LEU A C 1
ATOM 1713 O O . LEU A 1 210 ? -1.963 15.508 -7.109 1 98.56 210 LEU A O 1
ATOM 1717 N N . ARG A 1 211 ? -1.627 14.164 -5.309 1 98 211 ARG A N 1
ATOM 1718 C CA . ARG A 1 211 ? -0.714 15.102 -4.66 1 98 211 ARG A CA 1
ATOM 1719 C C . ARG A 1 211 ? 0.473 15.422 -5.562 1 98 211 ARG A C 1
ATOM 1721 O O . ARG A 1 211 ? 0.833 16.594 -5.73 1 98 211 ARG A O 1
ATOM 1728 N N . LYS A 1 212 ? 1.025 14.398 -6.172 1 97.06 212 LYS A N 1
ATOM 1729 C CA . LYS A 1 212 ? 2.145 14.578 -7.09 1 97.06 212 LYS A CA 1
ATOM 1730 C C . LYS A 1 212 ? 1.718 15.359 -8.328 1 97.06 212 LYS A C 1
ATOM 1732 O O . LYS A 1 212 ? 2.42 16.266 -8.766 1 97.06 212 LYS A O 1
ATOM 1737 N N . LYS A 1 213 ? 0.602 15.047 -8.875 1 97.69 213 LYS A N 1
ATOM 1738 C CA . LYS A 1 213 ? 0.068 15.711 -10.055 1 97.69 213 LYS A CA 1
ATOM 1739 C C . LYS A 1 213 ? -0.062 17.219 -9.836 1 97.69 213 LYS A C 1
ATOM 1741 O O . LYS A 1 213 ? 0.224 18 -10.734 1 97.69 213 LYS A O 1
ATOM 1746 N N . TYR A 1 214 ? -0.453 17.562 -8.609 1 97.94 214 TYR A N 1
ATOM 1747 C CA . TYR A 1 214 ? -0.739 18.969 -8.344 1 97.94 214 TYR A CA 1
ATOM 1748 C C . TYR A 1 214 ? 0.431 19.641 -7.629 1 97.94 214 TYR A C 1
ATOM 1750 O O . TYR A 1 214 ? 0.292 20.734 -7.094 1 97.94 214 TYR A O 1
ATOM 1758 N N . GLY A 1 215 ? 1.562 18.938 -7.516 1 96.88 215 GLY A N 1
ATOM 1759 C CA . GLY A 1 215 ? 2.797 19.516 -7.008 1 96.88 215 GLY A CA 1
ATOM 1760 C C . GLY A 1 215 ? 2.758 19.797 -5.516 1 96.88 215 GLY A C 1
ATOM 1761 O O . GLY A 1 215 ? 3.289 20.797 -5.051 1 96.88 215 GLY A O 1
ATOM 1762 N N . LEU A 1 216 ? 2.059 18.984 -4.793 1 97.69 216 LEU A N 1
ATOM 1763 C CA . LEU A 1 216 ? 1.967 19.125 -3.344 1 97.69 216 LEU A CA 1
ATOM 1764 C C . LEU A 1 216 ? 2.842 18.094 -2.635 1 97.69 216 LEU A C 1
ATOM 1766 O O . LEU A 1 216 ? 3.119 17.031 -3.184 1 97.69 216 LEU A O 1
ATOM 1770 N N . SER A 1 217 ? 3.285 18.438 -1.484 1 97.12 217 SER A N 1
ATOM 1771 C CA . SER A 1 217 ? 4.059 17.531 -0.644 1 97.12 217 SER A CA 1
ATOM 1772 C C . SER A 1 217 ? 3.193 16.922 0.448 1 97.12 217 SER A C 1
ATOM 1774 O O . SER A 1 217 ? 2.15 17.469 0.807 1 97.12 217 SER A O 1
ATOM 1776 N N . PRO A 1 218 ? 3.572 15.758 0.898 1 96.5 218 PRO A N 1
ATOM 1777 C CA . PRO A 1 218 ? 2.83 15.188 2.025 1 96.5 218 PRO A CA 1
ATOM 1778 C C . PRO A 1 218 ? 2.982 16.016 3.305 1 96.5 218 PRO A C 1
ATOM 1780 O O . PRO A 1 218 ? 4.043 16.594 3.547 1 96.5 218 PRO A O 1
ATOM 1783 N N . ALA A 1 219 ? 1.933 16.078 4.09 1 95.69 219 ALA A N 1
ATOM 1784 C CA . ALA A 1 219 ? 1.994 16.719 5.398 1 95.69 219 ALA A CA 1
ATOM 1785 C C . ALA A 1 219 ? 2.789 15.875 6.391 1 95.69 219 ALA A C 1
ATOM 1787 O O . ALA A 1 219 ? 2.85 14.656 6.262 1 95.69 219 ALA A O 1
ATOM 1788 N N . LYS A 1 220 ? 3.396 16.516 7.258 1 88.44 220 LYS A N 1
ATOM 1789 C CA . LYS A 1 220 ? 4.051 15.797 8.352 1 88.44 220 LYS A CA 1
ATOM 1790 C C . LYS A 1 220 ? 3.027 15.164 9.289 1 88.44 220 LYS A C 1
ATOM 1792 O O . LYS A 1 220 ? 1.86 15.562 9.297 1 88.44 220 LYS A O 1
ATOM 1797 N N . TYR A 1 221 ? 3.4 14.234 9.977 1 79.31 221 TYR A N 1
ATOM 1798 C CA . TYR A 1 221 ? 2.504 13.492 10.859 1 79.31 221 TYR A CA 1
ATOM 1799 C C . TYR A 1 221 ? 1.9 14.414 11.914 1 79.31 221 TYR A C 1
ATOM 1801 O O . TYR A 1 221 ? 2.613 15.203 12.547 1 79.31 221 TYR A O 1
ATOM 1809 N N . TYR A 1 222 ? 0.623 14.422 12.055 1 81.19 222 TYR A N 1
ATOM 1810 C CA . TYR A 1 222 ? -0.169 15.086 13.078 1 81.19 222 TYR A CA 1
ATOM 1811 C C . TYR A 1 222 ? -1.15 14.109 13.727 1 81.19 222 TYR A C 1
ATOM 1813 O O . TYR A 1 222 ? -1.747 13.273 13.039 1 81.19 222 TYR A O 1
ATOM 1821 N N . PRO A 1 223 ? -1.179 14.211 15 1 79.12 223 PRO A N 1
ATOM 1822 C CA . PRO A 1 223 ? -2.131 13.32 15.656 1 79.12 223 PRO A CA 1
ATOM 1823 C C . PRO A 1 223 ? -3.584 13.688 15.375 1 79.12 223 PRO A C 1
ATOM 1825 O O . PRO A 1 223 ? -4.047 14.75 15.805 1 79.12 223 PRO A O 1
ATOM 1828 N N . ILE A 1 224 ? -4.152 13.031 14.539 1 82.81 224 ILE A N 1
ATOM 1829 C CA . ILE A 1 224 ? -5.566 13.188 14.219 1 82.81 224 ILE A CA 1
ATOM 1830 C C . ILE A 1 224 ? -6.332 11.938 14.633 1 82.81 224 ILE A C 1
ATOM 1832 O O . ILE A 1 224 ? -5.875 10.812 14.406 1 82.81 224 ILE A O 1
ATOM 1836 N N . SER A 1 225 ? -7.387 12.125 15.312 1 83 225 SER A N 1
ATOM 1837 C CA . SER A 1 225 ? -8.156 10.992 15.828 1 83 225 SER A CA 1
ATOM 1838 C C . SER A 1 225 ? -8.891 10.266 14.703 1 83 225 SER A C 1
ATOM 1840 O O . SER A 1 225 ? -9.125 9.055 14.797 1 83 225 SER A O 1
ATOM 1842 N N . GLU A 1 226 ? -9.102 10.992 13.68 1 89.38 226 GLU A N 1
ATOM 1843 C CA . GLU A 1 226 ? -9.875 10.422 12.586 1 89.38 226 GLU A CA 1
ATOM 1844 C C . GLU A 1 226 ? -8.992 9.57 11.672 1 89.38 226 GLU A C 1
ATOM 1846 O O . GLU A 1 226 ? -7.766 9.695 11.688 1 89.38 226 GLU A O 1
ATOM 1851 N N . ARG A 1 227 ? -9.688 8.727 10.883 1 92.31 227 ARG A N 1
ATOM 1852 C CA . ARG A 1 227 ? -8.977 7.875 9.938 1 92.31 227 ARG A CA 1
ATOM 1853 C C . ARG A 1 227 ? -8.594 8.656 8.68 1 92.31 227 ARG A C 1
ATOM 1855 O O . ARG A 1 227 ? -9.445 8.945 7.844 1 92.31 227 ARG A O 1
ATOM 1862 N N . VAL A 1 228 ? -7.324 8.867 8.508 1 95.88 228 VAL A N 1
ATOM 1863 C CA . VAL A 1 228 ? -6.797 9.688 7.422 1 95.88 228 VAL A CA 1
ATOM 1864 C C . VAL A 1 228 ? -6.449 8.805 6.227 1 95.88 228 VAL A C 1
ATOM 1866 O O . VAL A 1 228 ? -5.793 7.77 6.379 1 95.88 228 VAL A O 1
ATOM 1869 N N . ILE A 1 229 ? -6.844 9.219 5.043 1 96.75 229 ILE A N 1
ATOM 1870 C CA . ILE A 1 229 ? -6.59 8.492 3.807 1 96.75 229 ILE A CA 1
ATOM 1871 C C . ILE A 1 229 ? -5.332 9.039 3.135 1 96.75 229 ILE A C 1
ATOM 1873 O O . ILE A 1 229 ? -4.625 8.305 2.438 1 96.75 229 ILE A O 1
ATOM 1877 N N . GLY A 1 230 ? -5.066 10.234 3.314 1 97.06 230 GLY A N 1
ATOM 1878 C CA . GLY A 1 230 ? -3.91 10.922 2.76 1 97.06 230 GLY A CA 1
ATOM 1879 C C . GLY A 1 230 ? -3.762 12.344 3.264 1 97.06 230 GLY A C 1
ATOM 1880 O O . GLY A 1 230 ? -4.625 12.844 3.986 1 97.06 230 GLY A O 1
ATOM 1881 N N . SER A 1 231 ? -2.656 12.906 2.922 1 97.94 231 SER A N 1
ATOM 1882 C CA . SER A 1 231 ? -2.402 14.266 3.391 1 97.94 231 SER A CA 1
ATOM 1883 C C . SER A 1 231 ? -1.564 15.047 2.387 1 97.94 231 SER A C 1
ATOM 1885 O O . SER A 1 231 ? -0.898 14.461 1.532 1 97.94 231 SER A O 1
ATOM 1887 N N . PHE A 1 232 ? -1.651 16.297 2.412 1 98.06 232 PHE A N 1
ATOM 1888 C CA . PHE A 1 232 ? -0.809 17.188 1.625 1 98.06 232 PHE A CA 1
ATOM 1889 C C . PHE A 1 232 ? -0.728 18.562 2.271 1 98.06 232 PHE A C 1
ATOM 1891 O O . PHE A 1 232 ? -1.475 18.859 3.205 1 98.06 232 PHE A O 1
ATOM 1898 N N . THR A 1 233 ? 0.239 19.328 1.874 1 97.94 233 THR A N 1
ATOM 1899 C CA . THR A 1 233 ? 0.483 20.609 2.537 1 97.94 233 THR A CA 1
ATOM 1900 C C . THR A 1 233 ? 0.649 21.719 1.512 1 97.94 233 THR A C 1
ATOM 1902 O O . THR A 1 233 ? 1.062 21.469 0.377 1 97.94 233 THR A O 1
ATOM 1905 N N . LEU A 1 234 ? 0.197 22.906 1.9 1 98.06 234 LEU A N 1
ATOM 1906 C CA . LEU A 1 234 ? 0.472 24.156 1.198 1 98.06 234 LEU A CA 1
ATOM 1907 C C . LEU A 1 234 ? 1.464 25.016 1.979 1 98.06 234 LEU A C 1
ATOM 1909 O O . LEU A 1 234 ? 1.577 24.891 3.199 1 98.06 234 LEU A O 1
ATOM 1913 N N . GLU A 1 235 ? 2.129 25.828 1.272 1 96.81 235 GLU A N 1
ATOM 1914 C CA . GLU A 1 235 ? 3 26.797 1.923 1 96.81 235 GLU A CA 1
ATOM 1915 C C . GLU A 1 235 ? 2.199 27.766 2.787 1 96.81 235 GLU A C 1
ATOM 1917 O O . GLU A 1 235 ? 1.083 28.141 2.428 1 96.81 235 GLU A O 1
ATOM 1922 N N . PHE A 1 236 ? 2.844 28.219 3.816 1 96.12 236 PHE A N 1
ATOM 1923 C CA . PHE A 1 236 ? 2.225 29.141 4.766 1 96.12 236 PHE A CA 1
ATOM 1924 C C . PHE A 1 236 ? 1.769 30.422 4.062 1 96.12 236 PHE A C 1
ATOM 1926 O O . PHE A 1 236 ? 0.676 30.922 4.332 1 96.12 236 PHE A O 1
ATOM 1933 N N . GLU A 1 237 ? 2.463 30.859 3.088 1 96.25 237 GLU A N 1
ATOM 1934 C CA . GLU A 1 237 ? 2.248 32.156 2.414 1 96.25 237 GLU A CA 1
ATOM 1935 C C . GLU A 1 237 ? 0.979 32.125 1.569 1 96.25 237 GLU A C 1
ATOM 1937 O O . GLU A 1 237 ? 0.443 33.156 1.211 1 96.25 237 GLU A O 1
ATOM 1942 N N . THR A 1 238 ? 0.497 30.906 1.406 1 96 238 THR A N 1
ATOM 1943 C CA . THR A 1 238 ? -0.665 30.766 0.537 1 96 238 THR A CA 1
ATOM 1944 C C . THR A 1 238 ? -1.898 31.391 1.169 1 96 238 THR A C 1
ATOM 1946 O O . THR A 1 238 ? -2.844 31.766 0.466 1 96 238 THR A O 1
ATOM 1949 N N . MET A 1 239 ? -1.896 31.641 2.461 1 95.88 239 MET A N 1
ATOM 1950 C CA . MET A 1 239 ? -3.064 32.188 3.148 1 95.88 239 MET A CA 1
ATOM 1951 C C . MET A 1 239 ? -3.303 33.656 2.752 1 95.88 239 MET A C 1
ATOM 1953 O O . MET A 1 239 ? -4.398 34.188 2.947 1 95.88 239 MET A O 1
ATOM 1957 N N . PHE A 1 240 ? -2.262 34.25 2.156 1 96.56 240 PHE A N 1
ATOM 1958 C CA . PHE A 1 240 ? -2.377 35.656 1.786 1 96.56 240 PHE A CA 1
ATOM 1959 C C . PHE A 1 240 ? -2.9 35.812 0.362 1 96.56 240 PHE A C 1
ATOM 1961 O O . PHE A 1 240 ? -3.215 36.906 -0.08 1 96.56 240 PHE A O 1
ATOM 1968 N N . SER A 1 241 ? -3.023 34.688 -0.347 1 94.62 241 SER A N 1
ATOM 1969 C CA . SER A 1 241 ? -3.492 34.688 -1.729 1 94.62 241 SER A CA 1
ATOM 1970 C C . SER A 1 241 ? -5.008 34.844 -1.797 1 94.62 241 SER A C 1
ATOM 1972 O O . SER A 1 241 ? -5.707 34.562 -0.817 1 94.62 241 SER A O 1
ATOM 1974 N N . ASN A 1 242 ? -5.5 35.281 -2.953 1 93 242 ASN A N 1
ATOM 1975 C CA . ASN A 1 242 ? -6.934 35.438 -3.174 1 93 242 ASN A CA 1
ATOM 1976 C C . ASN A 1 242 ? -7.637 34.094 -3.254 1 93 242 ASN A C 1
ATOM 1978 O O . ASN A 1 242 ? -8.805 33.969 -2.871 1 93 242 ASN A O 1
ATOM 1982 N N . ALA A 1 243 ? -6.98 33.094 -3.764 1 94 243 ALA A N 1
ATOM 1983 C CA . ALA A 1 243 ? -7.523 31.734 -3.879 1 94 243 ALA A CA 1
ATOM 1984 C C . ALA A 1 243 ? -6.574 30.703 -3.264 1 94 243 ALA A C 1
ATOM 1986 O O . ALA A 1 243 ? -5.992 29.875 -3.977 1 94 243 ALA A O 1
ATOM 1987 N N . PRO A 1 244 ? -6.484 30.672 -1.936 1 95.19 244 PRO A N 1
ATOM 1988 C CA . PRO A 1 244 ? -5.441 29.875 -1.285 1 95.19 244 PRO A CA 1
ATOM 1989 C C . PRO A 1 244 ? -5.613 28.375 -1.506 1 95.19 244 PRO A C 1
ATOM 1991 O O . PRO A 1 244 ? -4.629 27.641 -1.555 1 95.19 244 PRO A O 1
ATOM 1994 N N . PHE A 1 245 ? -6.895 28 -1.718 1 97.5 245 PHE A N 1
ATOM 1995 C CA . PHE A 1 245 ? -7.133 26.562 -1.729 1 97.5 245 PHE A CA 1
ATOM 1996 C C . PHE A 1 245 ? -7.48 26.078 -3.131 1 97.5 245 PHE A C 1
ATOM 1998 O O . PHE A 1 245 ? -8.086 25.016 -3.297 1 97.5 245 PHE A O 1
ATOM 2005 N N . GLU A 1 246 ? -7.043 26.812 -4.18 1 97 246 GLU A N 1
ATOM 2006 C CA . GLU A 1 246 ? -7.375 26.438 -5.555 1 97 246 GLU A CA 1
ATOM 2007 C C . GLU A 1 246 ? -6.816 25.078 -5.91 1 97 246 GLU A C 1
ATOM 2009 O O . GLU A 1 246 ? -7.523 24.234 -6.477 1 97 246 GLU A O 1
ATOM 2014 N N . ARG A 1 247 ? -5.574 24.844 -5.578 1 96.75 247 ARG A N 1
ATOM 2015 C CA . ARG A 1 247 ? -4.938 23.578 -5.879 1 96.75 247 ARG A CA 1
ATOM 2016 C C . ARG A 1 247 ? -5.605 22.438 -5.117 1 96.75 247 ARG A C 1
ATOM 2018 O O . ARG A 1 247 ? -5.758 21.328 -5.648 1 96.75 247 ARG A O 1
ATOM 2025 N N . VAL A 1 248 ? -5.977 22.672 -3.908 1 98.44 248 VAL A N 1
ATOM 2026 C CA . VAL A 1 248 ? -6.652 21.688 -3.066 1 98.44 248 VAL A CA 1
ATOM 2027 C C . VAL A 1 248 ? -8.016 21.344 -3.666 1 98.44 248 VAL A C 1
ATOM 2029 O O . VAL A 1 248 ? -8.391 20.172 -3.729 1 98.44 248 VAL A O 1
ATOM 2032 N N . ASP A 1 249 ? 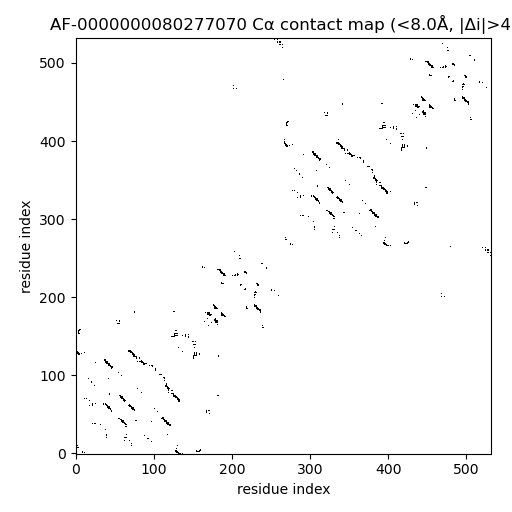-8.711 22.375 -4.164 1 98.44 249 ASP A N 1
ATOM 2033 C CA . ASP A 1 249 ? -10.016 22.172 -4.777 1 98.44 249 ASP A CA 1
ATOM 2034 C C . ASP A 1 249 ? -9.922 21.25 -5.996 1 98.44 249 ASP A C 1
ATOM 2036 O O . ASP A 1 249 ? -10.727 20.344 -6.152 1 98.44 249 ASP A O 1
ATOM 2040 N N . ARG A 1 250 ? -8.969 21.516 -6.805 1 98.19 250 ARG A N 1
ATOM 2041 C CA . ARG A 1 250 ? -8.789 20.703 -8.008 1 98.19 250 ARG A CA 1
ATOM 2042 C C . ARG A 1 250 ? -8.461 19.266 -7.656 1 98.19 250 ARG A C 1
ATOM 2044 O O . ARG A 1 250 ? -9 18.328 -8.258 1 98.19 250 ARG A O 1
ATOM 2051 N N . LEU A 1 251 ? -7.586 19.062 -6.695 1 98.62 251 LEU A N 1
ATOM 2052 C CA . LEU A 1 251 ? -7.219 17.719 -6.242 1 98.62 251 LEU A CA 1
ATOM 2053 C C . LEU A 1 251 ? -8.445 16.969 -5.723 1 98.62 251 LEU A C 1
ATOM 2055 O O . LEU A 1 251 ? -8.68 15.828 -6.105 1 98.62 251 LEU A O 1
ATOM 2059 N N . LEU A 1 252 ? -9.211 17.641 -4.898 1 98.62 252 LEU A N 1
ATOM 2060 C CA . LEU A 1 252 ? -10.375 17 -4.289 1 98.62 252 LEU A CA 1
ATOM 2061 C C . LEU A 1 252 ? -11.438 16.703 -5.332 1 98.62 252 LEU A C 1
ATOM 2063 O O . LEU A 1 252 ? -12.156 15.703 -5.227 1 98.62 252 LEU A O 1
ATOM 2067 N N . GLU A 1 253 ? -11.531 17.594 -6.312 1 98.5 253 GLU A N 1
ATOM 2068 C CA . GLU A 1 253 ? -12.469 17.344 -7.398 1 98.5 253 GLU A CA 1
ATOM 2069 C C . GLU A 1 253 ? -12.102 16.078 -8.172 1 98.5 253 GLU A C 1
ATOM 2071 O O . GLU A 1 253 ? -12.953 15.227 -8.43 1 98.5 253 GLU A O 1
ATOM 2076 N N . ASP A 1 254 ? -10.844 15.969 -8.555 1 98.62 254 ASP A N 1
ATOM 2077 C CA . ASP A 1 254 ? -10.375 14.766 -9.242 1 98.62 254 ASP A CA 1
ATOM 2078 C C . ASP A 1 254 ? -10.578 13.531 -8.375 1 98.62 254 ASP A C 1
ATOM 2080 O O . ASP A 1 254 ? -10.984 12.477 -8.867 1 98.62 254 ASP A O 1
ATOM 2084 N N . TYR A 1 255 ? -10.281 13.648 -7.098 1 98.56 255 TYR A N 1
ATOM 2085 C CA . TYR A 1 255 ? -10.469 12.547 -6.16 1 98.56 255 TYR A CA 1
ATOM 2086 C C . TYR A 1 255 ? -11.906 12.055 -6.176 1 98.56 255 TYR A C 1
ATOM 2088 O O . TYR A 1 255 ? -12.148 10.844 -6.281 1 98.56 255 TYR A O 1
ATOM 2096 N N . GLU A 1 256 ? -12.781 13.008 -6.117 1 98.19 256 GLU A N 1
ATOM 2097 C CA . GLU A 1 256 ? -14.203 12.656 -6.105 1 98.19 256 GLU A CA 1
ATOM 2098 C C . GLU A 1 256 ? -14.609 11.992 -7.418 1 98.19 256 GLU A C 1
ATOM 2100 O O . GLU A 1 256 ? -15.406 11.047 -7.422 1 98.19 256 GLU A O 1
ATOM 2105 N N . ARG A 1 257 ? -14.102 12.477 -8.469 1 98 257 ARG A N 1
ATOM 2106 C CA . ARG A 1 257 ? -14.422 11.891 -9.773 1 98 257 ARG A CA 1
ATOM 2107 C C . ARG A 1 257 ? -13.867 10.477 -9.891 1 98 257 ARG A C 1
ATOM 2109 O O . ARG A 1 257 ? -14.547 9.578 -10.375 1 98 257 ARG A O 1
ATOM 2116 N N . ILE A 1 258 ? -12.625 10.297 -9.492 1 98.12 258 ILE A N 1
ATOM 2117 C CA . ILE A 1 258 ? -11.992 8.984 -9.523 1 98.12 258 ILE A CA 1
ATOM 2118 C C . ILE A 1 258 ? -12.773 8.016 -8.648 1 98.12 258 ILE A C 1
ATOM 2120 O O . ILE A 1 258 ? -13.055 6.883 -9.055 1 98.12 258 ILE A O 1
ATOM 2124 N N . LYS A 1 259 ? -13.141 8.453 -7.5 1 97.44 259 LYS A N 1
ATOM 2125 C CA . LYS A 1 259 ? -13.93 7.641 -6.578 1 97.44 259 LYS A CA 1
ATOM 2126 C C . LYS A 1 259 ? -15.242 7.203 -7.219 1 97.44 259 LYS A C 1
ATOM 2128 O O . LYS A 1 259 ? -15.625 6.035 -7.133 1 97.44 259 LYS A O 1
ATOM 2133 N N . SER A 1 260 ? -15.859 8.164 -7.832 1 97 260 SER A N 1
ATOM 2134 C CA . SER A 1 260 ? -17.125 7.879 -8.492 1 97 260 SER A CA 1
ATOM 2135 C C . SER A 1 260 ? -16.953 6.871 -9.625 1 97 260 SER A C 1
ATOM 2137 O O . SER A 1 260 ? -17.766 5.961 -9.789 1 97 260 SER A O 1
ATOM 2139 N N . ASP A 1 261 ? -15.906 7.023 -10.375 1 97.19 261 ASP A N 1
ATOM 2140 C CA . ASP A 1 261 ? -15.648 6.121 -11.492 1 97.19 261 ASP A CA 1
ATOM 2141 C C . ASP A 1 261 ? -15.336 4.711 -11 1 97.19 261 ASP A C 1
ATOM 2143 O O . ASP A 1 261 ? -15.797 3.729 -11.578 1 97.19 261 ASP A O 1
ATOM 2147 N N . ILE A 1 262 ? -14.531 4.625 -9.938 1 96.56 262 ILE A N 1
ATOM 2148 C CA . ILE A 1 262 ? -14.141 3.33 -9.398 1 96.56 262 ILE A CA 1
ATOM 2149 C C . ILE A 1 262 ? -15.352 2.641 -8.773 1 96.56 262 ILE A C 1
ATOM 2151 O O . ILE A 1 262 ? -15.508 1.423 -8.891 1 96.56 262 ILE A O 1
ATOM 2155 N N . ALA A 1 263 ? -16.219 3.432 -8.203 1 95.12 263 ALA A N 1
ATOM 2156 C CA . ALA A 1 263 ? -17.391 2.9 -7.504 1 95.12 263 ALA A CA 1
ATOM 2157 C C . ALA A 1 263 ? -18.312 2.15 -8.469 1 95.12 263 ALA A C 1
ATOM 2159 O O . ALA A 1 263 ? -19.062 1.269 -8.055 1 95.12 263 ALA A O 1
ATOM 2160 N N . LYS A 1 264 ? -18.234 2.41 -9.727 1 95.62 264 LYS A N 1
ATOM 2161 C CA . LYS A 1 264 ? -19.047 1.749 -10.742 1 95.62 264 LYS A CA 1
ATOM 2162 C C . LYS A 1 264 ? -18.75 0.254 -10.805 1 95.62 264 LYS A C 1
ATOM 2164 O O . LYS A 1 264 ? -19.547 -0.526 -11.32 1 95.62 264 LYS A O 1
ATOM 2169 N N . TYR A 1 265 ? -17.594 -0.136 -10.297 1 96.5 265 TYR A N 1
ATOM 2170 C CA . TYR A 1 265 ? -17.125 -1.503 -10.5 1 96.5 265 TYR A CA 1
ATOM 2171 C C . TYR A 1 265 ? -17.25 -2.314 -9.211 1 96.5 265 TYR A C 1
ATOM 2173 O O . TYR A 1 265 ? -16.984 -3.52 -9.211 1 96.5 265 TYR A O 1
ATOM 2181 N N . PHE A 1 266 ? -17.594 -1.66 -8.18 1 94.94 266 PHE A N 1
ATOM 2182 C CA . PHE A 1 266 ? -17.703 -2.338 -6.891 1 94.94 266 PHE A CA 1
ATOM 2183 C C . PHE A 1 266 ? -19.047 -2.043 -6.238 1 94.94 266 PHE A C 1
ATOM 2185 O O . PHE A 1 266 ? -19.656 -1.002 -6.496 1 94.94 266 PHE A O 1
ATOM 2192 N N . MET B 1 1 ? 1.472 -51.438 -19.125 1 95.19 1 MET B N 1
ATOM 2193 C CA . MET B 1 1 ? 0.236 -50.688 -19.25 1 95.19 1 MET B CA 1
ATOM 2194 C C . MET B 1 1 ? 0.534 -49.188 -19.453 1 95.19 1 MET B C 1
ATOM 2196 O O . MET B 1 1 ? 1.554 -48.688 -18.984 1 95.19 1 MET B O 1
ATOM 2200 N N . TYR B 1 2 ? -0.264 -48.562 -20.297 1 98 2 TYR B N 1
ATOM 2201 C CA . TYR B 1 2 ? -0.178 -47.125 -20.516 1 98 2 TYR B CA 1
ATOM 2202 C C . TYR B 1 2 ? -1.49 -46.438 -20.172 1 98 2 TYR B C 1
ATOM 2204 O O . TYR B 1 2 ? -2.57 -46.938 -20.453 1 98 2 TYR B O 1
ATOM 2212 N N . VAL B 1 3 ? -1.374 -45.281 -19.438 1 98.06 3 VAL B N 1
ATOM 2213 C CA . VAL B 1 3 ? -2.521 -44.438 -19.109 1 98.06 3 VAL B CA 1
ATOM 2214 C C . VAL B 1 3 ? -2.199 -43 -19.422 1 98.06 3 VAL B C 1
ATOM 2216 O O . VAL B 1 3 ? -1.22 -42.438 -18.906 1 98.06 3 VAL B O 1
ATOM 2219 N N . GLY B 1 4 ? -2.965 -42.406 -20.312 1 97.69 4 GLY B N 1
ATOM 2220 C CA . GLY B 1 4 ? -2.752 -41.031 -20.672 1 97.69 4 GLY B CA 1
ATOM 2221 C C . GLY B 1 4 ? -3.148 -40.719 -22.094 1 97.69 4 GLY B C 1
ATOM 2222 O O . GLY B 1 4 ? -3.791 -41.531 -22.766 1 97.69 4 GLY B O 1
ATOM 2223 N N . PRO B 1 5 ? -2.928 -39.594 -22.562 1 96.88 5 PRO B N 1
ATOM 2224 C CA . PRO B 1 5 ? -3.273 -39.188 -23.922 1 96.88 5 PRO B CA 1
ATOM 2225 C C . PRO B 1 5 ? -2.414 -39.875 -24.984 1 96.88 5 PRO B C 1
ATOM 2227 O O . PRO B 1 5 ? -1.298 -40.312 -24.688 1 96.88 5 PRO B O 1
ATOM 2230 N N . GLU B 1 6 ? -2.951 -39.906 -26.172 1 95.75 6 GLU B N 1
ATOM 2231 C CA . GLU B 1 6 ? -2.285 -40.594 -27.266 1 95.75 6 GLU B CA 1
ATOM 2232 C C . GLU B 1 6 ? -0.92 -39.969 -27.562 1 95.75 6 GLU B C 1
ATOM 2234 O O . GLU B 1 6 ? 0.013 -40.688 -27.953 1 95.75 6 GLU B O 1
ATOM 2239 N N . LYS B 1 7 ? -0.741 -38.781 -27.344 1 93.94 7 LYS B N 1
ATOM 2240 C CA . LYS B 1 7 ? 0.481 -38.031 -27.641 1 93.94 7 LYS B CA 1
ATOM 2241 C C . LYS B 1 7 ? 1.689 -38.656 -26.953 1 93.94 7 LYS B C 1
ATOM 2243 O O . LYS B 1 7 ? 2.803 -38.625 -27.484 1 93.94 7 LYS B O 1
ATOM 2248 N N . PHE B 1 8 ? 1.433 -39.219 -25.797 1 95.88 8 PHE B N 1
ATOM 2249 C CA . PHE B 1 8 ? 2.557 -39.719 -25.016 1 95.88 8 PHE B CA 1
ATOM 2250 C C . PHE B 1 8 ? 2.578 -41.25 -25 1 95.88 8 PHE B C 1
ATOM 2252 O O . PHE B 1 8 ? 3.219 -41.844 -24.125 1 95.88 8 PHE B O 1
ATOM 2259 N N . LYS B 1 9 ? 1.912 -41.844 -25.875 1 96.19 9 LYS B N 1
ATOM 2260 C CA . LYS B 1 9 ? 1.799 -43.312 -25.906 1 96.19 9 LYS B CA 1
ATOM 2261 C C . LYS B 1 9 ? 3.162 -43.969 -26.125 1 96.19 9 LYS B C 1
ATOM 2263 O O . LYS B 1 9 ? 3.375 -45.125 -25.734 1 96.19 9 LYS B O 1
ATOM 2268 N N . LYS B 1 10 ? 4.09 -43.25 -26.672 1 94.38 10 LYS B N 1
ATOM 2269 C CA . LYS B 1 10 ? 5.434 -43.75 -26.922 1 94.38 10 LYS B CA 1
ATOM 2270 C C . LYS B 1 10 ? 6.121 -44.156 -25.609 1 94.38 10 LYS B C 1
ATOM 2272 O O . LYS B 1 10 ? 7.109 -44.875 -25.625 1 94.38 10 LYS B O 1
ATOM 2277 N N . LEU B 1 11 ? 5.637 -43.625 -24.516 1 96.88 11 LEU B N 1
ATOM 2278 C CA . LEU B 1 11 ? 6.195 -44 -23.219 1 96.88 11 LEU B CA 1
ATOM 2279 C C . LEU B 1 11 ? 6.18 -45.5 -23 1 96.88 11 LEU B C 1
ATOM 2281 O O . LEU B 1 11 ? 7.031 -46.031 -22.297 1 96.88 11 LEU B O 1
ATOM 2285 N N . GLU B 1 12 ? 5.203 -46.125 -23.547 1 95.06 12 GLU B N 1
ATOM 2286 C CA . GLU B 1 12 ? 5.012 -47.562 -23.359 1 95.06 12 GLU B CA 1
ATOM 2287 C C . GLU B 1 12 ? 6.188 -48.344 -23.922 1 95.06 12 GLU B C 1
ATOM 2289 O O . GLU B 1 12 ? 6.434 -49.469 -23.5 1 95.06 12 GLU B O 1
ATOM 2294 N N . LYS B 1 13 ? 6.938 -47.781 -24.797 1 92.75 13 LYS B N 1
ATOM 2295 C CA . LYS B 1 13 ? 8.016 -48.5 -25.484 1 92.75 13 LYS B CA 1
ATOM 2296 C C . LYS B 1 13 ? 9.359 -48.219 -24.812 1 92.75 13 LYS B C 1
ATOM 2298 O O . LYS B 1 13 ? 10.375 -48.812 -25.203 1 92.75 13 LYS B O 1
ATOM 2303 N N . ILE B 1 14 ? 9.352 -47.406 -23.859 1 93.44 14 ILE B N 1
ATOM 2304 C CA . ILE B 1 14 ? 10.609 -47 -23.234 1 93.44 14 ILE B CA 1
ATOM 2305 C C . ILE B 1 14 ? 11.016 -48.062 -22.188 1 93.44 14 ILE B C 1
ATOM 2307 O O . ILE B 1 14 ? 10.211 -48.438 -21.344 1 93.44 14 ILE B O 1
ATOM 2311 N N . ASP B 1 15 ? 12.211 -48.531 -22.453 1 92.69 15 ASP B N 1
ATOM 2312 C CA . ASP B 1 15 ? 12.844 -49.344 -21.438 1 92.69 15 ASP B CA 1
ATOM 2313 C C . ASP B 1 15 ? 14.133 -48.688 -20.922 1 92.69 15 ASP B C 1
ATOM 2315 O O . ASP B 1 15 ? 14.883 -48.125 -21.703 1 92.69 15 ASP B O 1
ATOM 2319 N N . PHE B 1 16 ? 14.281 -48.625 -19.641 1 95.06 16 PHE B N 1
ATOM 2320 C CA . PHE B 1 16 ? 15.477 -48.031 -19.062 1 95.06 16 PHE B CA 1
ATOM 2321 C C . PHE B 1 16 ? 16.141 -48.969 -18.078 1 95.06 16 PHE B C 1
ATOM 2323 O O . PHE B 1 16 ? 15.492 -49.875 -17.547 1 95.06 16 PHE B O 1
ATOM 2330 N N . ASP B 1 17 ? 17.422 -48.719 -17.906 1 94.31 17 ASP B N 1
ATOM 2331 C CA . ASP B 1 17 ? 18.188 -49.531 -16.969 1 94.31 17 ASP B CA 1
ATOM 2332 C C . ASP B 1 17 ? 18 -49.031 -15.539 1 94.31 17 ASP B C 1
ATOM 2334 O O . ASP B 1 17 ? 18.516 -48 -15.164 1 94.31 17 ASP B O 1
ATOM 2338 N N . GLY B 1 18 ? 17.266 -49.844 -14.734 1 94.88 18 GLY B N 1
ATOM 2339 C CA . GLY B 1 18 ? 16.984 -49.469 -13.359 1 94.88 18 GLY B CA 1
ATOM 2340 C C . GLY B 1 18 ? 17.953 -50.062 -12.359 1 94.88 18 GLY B C 1
ATOM 2341 O O . GLY B 1 18 ? 17.719 -49.969 -11.148 1 94.88 18 GLY B O 1
ATOM 2342 N N . SER B 1 19 ? 19.062 -50.594 -12.805 1 95.19 19 SER B N 1
ATOM 2343 C CA . SER B 1 19 ? 19.969 -51.344 -11.93 1 95.19 19 SER B CA 1
ATOM 2344 C C . SER B 1 19 ? 20.562 -50.438 -10.852 1 95.19 19 SER B C 1
ATOM 2346 O O . SER B 1 19 ? 20.594 -50.781 -9.68 1 95.19 19 SER B O 1
ATOM 2348 N N . GLU B 1 20 ? 20.984 -49.281 -11.297 1 96.06 20 GLU B N 1
ATOM 2349 C CA . GLU B 1 20 ? 21.562 -48.344 -10.336 1 96.06 20 GLU B CA 1
ATOM 2350 C C . GLU B 1 20 ? 20.531 -47.875 -9.328 1 96.06 20 GLU B C 1
ATOM 2352 O O . GLU B 1 20 ? 20.844 -47.656 -8.156 1 96.06 20 GLU B O 1
ATOM 2357 N N . LEU B 1 21 ? 19.312 -47.781 -9.758 1 97.25 21 LEU B N 1
ATOM 2358 C CA . LEU B 1 21 ? 18.219 -47.344 -8.898 1 97.25 21 LEU B CA 1
ATOM 2359 C C . LEU B 1 21 ? 17.844 -48.406 -7.879 1 97.25 21 LEU B C 1
ATOM 2361 O O . LEU B 1 21 ? 17.641 -48.094 -6.703 1 97.25 21 LEU B O 1
ATOM 2365 N N . ILE B 1 22 ? 17.812 -49.594 -8.328 1 96.31 22 ILE B N 1
ATOM 2366 C CA . ILE B 1 22 ? 17.516 -50.719 -7.422 1 96.31 22 ILE B CA 1
ATOM 2367 C C . ILE B 1 22 ? 18.625 -50.812 -6.367 1 96.31 22 ILE B C 1
ATOM 2369 O O . ILE B 1 22 ? 18.344 -51.062 -5.191 1 96.31 22 ILE B O 1
ATOM 2373 N N . ALA B 1 23 ? 19.828 -50.656 -6.832 1 96.06 23 ALA B N 1
ATOM 2374 C CA . ALA B 1 23 ? 20.953 -50.688 -5.906 1 96.06 23 ALA B CA 1
ATOM 2375 C C . ALA B 1 23 ? 20.859 -49.562 -4.875 1 96.06 23 ALA B C 1
ATOM 2377 O O . ALA B 1 23 ? 21.172 -49.781 -3.699 1 96.06 23 ALA B O 1
ATOM 2378 N N . PHE B 1 24 ? 20.5 -48.5 -5.352 1 96.5 24 PHE B N 1
ATOM 2379 C CA . PHE B 1 24 ? 20.328 -47.344 -4.477 1 96.5 24 PHE B CA 1
ATOM 2380 C C . PHE B 1 24 ? 19.266 -47.625 -3.416 1 96.5 24 PHE B C 1
ATOM 2382 O O . PHE B 1 24 ? 19.5 -47.406 -2.227 1 96.5 24 PHE B O 1
ATOM 2389 N N . LEU B 1 25 ? 18.156 -48.219 -3.756 1 96.62 25 LEU B N 1
ATOM 2390 C CA . LEU B 1 25 ? 17.094 -48.562 -2.83 1 96.62 25 LEU B CA 1
ATOM 2391 C C . LEU B 1 25 ? 17.578 -49.594 -1.814 1 96.62 25 LEU B C 1
ATOM 2393 O O . LEU B 1 25 ? 17.375 -49.438 -0.609 1 96.62 25 LEU B O 1
ATOM 2397 N N . GLU B 1 26 ? 18.219 -50.562 -2.305 1 96.06 26 GLU B N 1
ATOM 2398 C CA . GLU B 1 26 ? 18.688 -51.625 -1.45 1 96.06 26 GLU B CA 1
ATOM 2399 C C . GLU B 1 26 ? 19.688 -51.125 -0.414 1 96.06 26 GLU B C 1
ATOM 2401 O O . GLU B 1 26 ? 19.688 -51.594 0.727 1 96.06 26 GLU B O 1
ATOM 2406 N N . SER B 1 27 ? 20.453 -50.219 -0.799 1 95.38 27 SER B N 1
ATOM 2407 C CA . SER B 1 27 ? 21.484 -49.688 0.091 1 95.38 27 SER B CA 1
ATOM 2408 C C . SER B 1 27 ? 20.875 -48.969 1.279 1 95.38 27 SER B C 1
ATOM 2410 O O . SER B 1 27 ? 21.531 -48.75 2.303 1 95.38 27 SER B O 1
ATOM 2412 N N . LYS B 1 28 ? 19.641 -48.594 1.137 1 95.19 28 LYS B N 1
ATOM 2413 C CA . LYS B 1 28 ? 18.984 -47.812 2.199 1 95.19 28 LYS B CA 1
ATOM 2414 C C . LYS B 1 28 ? 17.875 -48.625 2.855 1 95.19 28 LYS B C 1
ATOM 2416 O O . LYS B 1 28 ? 17.109 -48.094 3.662 1 95.19 28 LYS B O 1
ATOM 2421 N N . LYS B 1 29 ? 17.688 -49.844 2.527 1 95.19 29 LYS B N 1
ATOM 2422 C CA . LYS B 1 29 ? 16.578 -50.719 2.912 1 95.19 29 LYS B CA 1
ATOM 2423 C C . LYS B 1 29 ? 16.406 -50.719 4.426 1 95.19 29 LYS B C 1
ATOM 2425 O O . LYS B 1 29 ? 15.281 -50.594 4.926 1 95.19 29 LYS B O 1
ATOM 2430 N N . GLU B 1 30 ? 17.438 -50.781 5.137 1 92.62 30 GLU B N 1
ATOM 2431 C CA . GLU B 1 30 ? 17.375 -50.938 6.59 1 92.62 30 GLU B CA 1
ATOM 2432 C C . GLU B 1 30 ? 16.984 -49.625 7.266 1 92.62 30 GLU B C 1
ATOM 2434 O O . GLU B 1 30 ? 16.531 -49.625 8.414 1 92.62 30 GLU B O 1
ATOM 2439 N N . ARG B 1 31 ? 17.062 -48.5 6.539 1 92.06 31 ARG B N 1
ATOM 2440 C CA . ARG B 1 31 ? 16.844 -47.188 7.148 1 92.06 31 ARG B CA 1
ATOM 2441 C C . ARG B 1 31 ? 15.469 -46.656 6.773 1 92.06 31 ARG B C 1
ATOM 2443 O O . ARG B 1 31 ? 15.047 -45.594 7.285 1 92.06 31 ARG B O 1
ATOM 2450 N N . LEU B 1 32 ? 14.844 -47.312 5.887 1 91.06 32 LEU B N 1
ATOM 2451 C CA . LEU B 1 32 ? 13.555 -46.844 5.395 1 91.06 32 LEU B CA 1
ATOM 2452 C C . LEU B 1 32 ? 12.406 -47.594 6.066 1 91.06 32 LEU B C 1
ATOM 2454 O O . LEU B 1 32 ? 12.398 -48.844 6.094 1 91.06 32 LEU B O 1
ATOM 2458 N N . ASP B 1 33 ? 11.539 -46.781 6.621 1 87.69 33 ASP B N 1
ATOM 2459 C CA . ASP B 1 33 ? 10.336 -47.375 7.191 1 87.69 33 ASP B CA 1
ATOM 2460 C C . ASP B 1 33 ? 9.359 -47.812 6.094 1 87.69 33 ASP B C 1
ATOM 2462 O O . ASP B 1 33 ? 9.141 -47.062 5.137 1 87.69 33 ASP B O 1
ATOM 2466 N N . VAL B 1 34 ? 8.664 -49 6.199 1 90.56 34 VAL B N 1
ATOM 2467 C CA . VAL B 1 34 ? 7.719 -49.5 5.219 1 90.56 34 VAL B CA 1
ATOM 2468 C C . VAL B 1 34 ? 8.367 -49.531 3.832 1 90.56 34 VAL B C 1
ATOM 2470 O O . VAL B 1 34 ? 7.836 -48.906 2.893 1 90.56 34 VAL B O 1
ATOM 2473 N N . TYR B 1 35 ? 9.414 -50.156 3.703 1 93.12 35 TYR B N 1
ATOM 2474 C CA . TYR B 1 35 ? 10.352 -50.156 2.582 1 93.12 35 TYR B CA 1
ATOM 2475 C C . TYR B 1 35 ? 9.609 -50.344 1.26 1 93.12 35 TYR B C 1
ATOM 2477 O O . TYR B 1 35 ? 9.945 -49.688 0.267 1 93.12 35 TYR B O 1
ATOM 2485 N N . HIS B 1 36 ? 8.586 -51.062 1.23 1 93 36 HIS B N 1
ATOM 2486 C CA . HIS B 1 36 ? 7.902 -51.406 -0.016 1 93 36 HIS B CA 1
ATOM 2487 C C . HIS B 1 36 ? 7.145 -50.188 -0.56 1 93 36 HIS B C 1
ATOM 2489 O O . HIS B 1 36 ? 6.703 -50.188 -1.711 1 93 36 HIS B O 1
ATOM 2495 N N . ARG B 1 37 ? 7.039 -49.188 0.255 1 94.56 37 ARG B N 1
ATOM 2496 C CA . ARG B 1 37 ? 6.32 -48 -0.168 1 94.56 37 ARG B CA 1
ATOM 2497 C C . ARG B 1 37 ? 7.285 -46.938 -0.676 1 94.56 37 ARG B C 1
ATOM 2499 O O . ARG B 1 37 ? 6.871 -45.812 -1.015 1 94.56 37 ARG B O 1
ATOM 2506 N N . HIS B 1 38 ? 8.516 -47.281 -0.678 1 96.44 38 HIS B N 1
ATOM 2507 C CA . HIS B 1 38 ? 9.523 -46.344 -1.18 1 96.44 38 HIS B CA 1
ATOM 2508 C C . HIS B 1 38 ? 9.953 -46.688 -2.598 1 96.44 38 HIS B C 1
ATOM 2510 O O . HIS B 1 38 ? 9.992 -47.875 -2.957 1 96.44 38 HIS B O 1
ATOM 2516 N N . VAL B 1 39 ? 10.172 -45.688 -3.324 1 97.25 39 VAL B N 1
ATOM 2517 C CA . VAL B 1 39 ? 10.594 -45.875 -4.707 1 97.25 39 VAL B CA 1
ATOM 2518 C C . VAL B 1 39 ? 11.805 -45 -5 1 97.25 39 VAL B C 1
ATOM 2520 O O . VAL B 1 39 ? 12.016 -43.969 -4.34 1 97.25 39 VAL B O 1
ATOM 2523 N N . ALA B 1 40 ? 12.602 -45.438 -5.918 1 97.5 40 ALA B N 1
ATOM 2524 C CA . ALA B 1 40 ? 13.641 -44.562 -6.484 1 97.5 40 ALA B CA 1
ATOM 2525 C C . ALA B 1 40 ? 13.125 -43.844 -7.711 1 97.5 40 ALA B C 1
ATOM 2527 O O . ALA B 1 40 ? 12.531 -44.438 -8.609 1 97.5 40 ALA B O 1
ATOM 2528 N N . VAL B 1 41 ? 13.352 -42.531 -7.738 1 97.44 41 VAL B N 1
ATOM 2529 C CA . VAL B 1 41 ? 12.805 -41.688 -8.797 1 97.44 41 VAL B CA 1
ATOM 2530 C C . VAL B 1 41 ? 13.922 -40.906 -9.453 1 97.44 41 VAL B C 1
ATOM 2532 O O . VAL B 1 41 ? 14.703 -40.25 -8.766 1 97.44 41 VAL B O 1
ATOM 2535 N N . VAL B 1 42 ? 14.055 -41 -10.719 1 97.5 42 VAL B N 1
ATOM 2536 C CA . VAL B 1 42 ? 14.859 -40.094 -11.523 1 97.5 42 VAL B CA 1
ATOM 2537 C C . VAL B 1 42 ? 13.953 -39.094 -12.234 1 97.5 42 VAL B C 1
ATOM 2539 O O . VAL B 1 42 ? 13.102 -39.469 -13.031 1 97.5 42 VAL B O 1
ATOM 2542 N N . SER B 1 43 ? 14.125 -37.875 -11.906 1 96.31 43 SER B N 1
ATOM 2543 C CA . SER B 1 43 ? 13.328 -36.812 -12.539 1 96.31 43 SER B CA 1
ATOM 2544 C C . SER B 1 43 ? 14.18 -35.969 -13.477 1 96.31 43 SER B C 1
ATOM 2546 O O . SER B 1 43 ? 15.281 -35.562 -13.109 1 96.31 43 SER B O 1
ATOM 2548 N N . CYS B 1 44 ? 13.68 -35.75 -14.641 1 94.44 44 CYS B N 1
ATOM 2549 C CA . CYS B 1 44 ? 14.359 -34.938 -15.633 1 94.44 44 CYS B CA 1
ATOM 2550 C C . CYS B 1 44 ? 13.438 -33.812 -16.141 1 94.44 44 CYS B C 1
ATOM 2552 O O . CYS B 1 44 ? 12.25 -34.062 -16.359 1 94.44 44 CYS B O 1
ATOM 2554 N N . HIS B 1 45 ? 13.953 -32.688 -16.312 1 92.12 45 HIS B N 1
ATOM 2555 C CA . HIS B 1 45 ? 13.203 -31.578 -16.906 1 92.12 45 HIS B CA 1
ATOM 2556 C C . HIS B 1 45 ? 14.133 -30.594 -17.594 1 92.12 45 HIS B C 1
ATOM 2558 O O . HIS B 1 45 ? 15.328 -30.562 -17.312 1 92.12 45 HIS B O 1
ATOM 2564 N N . LEU B 1 46 ? 13.523 -29.906 -18.469 1 88.62 46 LEU B N 1
ATOM 2565 C CA . LEU B 1 46 ? 14.289 -28.891 -19.188 1 88.62 46 LEU B CA 1
ATOM 2566 C C . LEU B 1 46 ? 14.578 -27.703 -18.281 1 88.62 46 LEU B C 1
ATOM 2568 O O . LEU B 1 46 ? 13.742 -27.312 -17.453 1 88.62 46 LEU B O 1
ATOM 2572 N N . ASN B 1 47 ? 15.781 -27.203 -18.312 1 79.31 47 ASN B N 1
ATOM 2573 C CA . ASN B 1 47 ? 16.156 -26.016 -17.547 1 79.31 47 ASN B CA 1
ATOM 2574 C C . ASN B 1 47 ? 15.43 -24.766 -18.062 1 79.31 47 ASN B C 1
ATOM 2576 O O . ASN B 1 47 ? 15.68 -24.312 -19.188 1 79.31 47 ASN B O 1
ATOM 2580 N N . HIS B 1 48 ? 14.25 -24.531 -17.547 1 62.81 48 HIS B N 1
ATOM 2581 C CA . HIS B 1 48 ? 13.352 -23.469 -17.984 1 62.81 48 HIS B CA 1
ATOM 2582 C C . HIS B 1 48 ? 13.945 -22.094 -17.703 1 62.81 48 HIS B C 1
ATOM 2584 O O . HIS B 1 48 ? 13.203 -21.141 -17.469 1 62.81 48 HIS B O 1
ATOM 2590 N N . THR B 1 49 ? 15.195 -21.859 -17.609 1 53.47 49 THR B N 1
ATOM 2591 C CA . THR B 1 49 ? 15.469 -20.453 -17.359 1 53.47 49 THR B CA 1
ATOM 2592 C C . THR B 1 49 ? 14.5 -19.578 -18.141 1 53.47 49 THR B C 1
ATOM 2594 O O . THR B 1 49 ? 13.859 -18.688 -17.578 1 53.47 49 THR B O 1
ATOM 2597 N N . GLU B 1 50 ? 14.852 -18.938 -19.281 1 49.12 50 GLU B N 1
ATOM 2598 C CA . GLU B 1 50 ? 14.289 -17.75 -19.922 1 49.12 50 GLU B CA 1
ATOM 2599 C C . GLU B 1 50 ? 13.109 -18.125 -20.828 1 49.12 50 GLU B C 1
ATOM 2601 O O . GLU B 1 50 ? 12.352 -17.25 -21.25 1 49.12 50 GLU B O 1
ATOM 2606 N N . HIS B 1 51 ? 12.953 -19.469 -21.281 1 51.25 51 HIS B N 1
ATOM 2607 C CA . HIS B 1 51 ? 12.141 -19.641 -22.484 1 51.25 51 HIS B CA 1
ATOM 2608 C C . HIS B 1 51 ? 11.023 -20.641 -22.25 1 51.25 51 HIS B C 1
ATOM 2610 O O . HIS B 1 51 ? 11.141 -21.531 -21.406 1 51.25 51 HIS B O 1
ATOM 2616 N N . PHE B 1 52 ? 9.719 -20.141 -22.609 1 54.31 52 PHE B N 1
ATOM 2617 C CA . PHE B 1 52 ? 8.555 -20.984 -22.797 1 54.31 52 PHE B CA 1
ATOM 2618 C C . PHE B 1 52 ? 8.953 -22.344 -23.375 1 54.31 52 PHE B C 1
ATOM 2620 O O . PHE B 1 52 ? 9.461 -22.406 -24.5 1 54.31 52 PHE B O 1
ATOM 2627 N N . SER B 1 53 ? 9.195 -23.328 -22.484 1 62.69 53 SER B N 1
ATOM 2628 C CA . SER B 1 53 ? 9.578 -24.656 -22.953 1 62.69 53 SER B CA 1
ATOM 2629 C C . SER B 1 53 ? 8.438 -25.328 -23.703 1 62.69 53 SER B C 1
ATOM 2631 O O . SER B 1 53 ? 7.266 -25.125 -23.391 1 62.69 53 SER B O 1
ATOM 2633 N N . ASN B 1 54 ? 8.812 -25.906 -24.859 1 75.19 54 ASN B N 1
ATOM 2634 C CA . ASN B 1 54 ? 7.859 -26.688 -25.641 1 75.19 54 ASN B CA 1
ATOM 2635 C C . ASN B 1 54 ? 7.367 -27.906 -24.875 1 75.19 54 ASN B C 1
ATOM 2637 O O . ASN B 1 54 ? 6.41 -28.562 -25.297 1 75.19 54 ASN B O 1
ATOM 2641 N N . PHE B 1 55 ? 7.957 -28.203 -23.75 1 88.62 55 PHE B N 1
ATOM 2642 C CA . PHE B 1 55 ? 7.559 -29.297 -22.875 1 88.62 55 PHE B CA 1
ATOM 2643 C C . PHE B 1 55 ? 7.594 -28.875 -21.406 1 88.62 55 PHE B C 1
ATOM 2645 O O . PHE B 1 55 ? 8.602 -29.062 -20.719 1 88.62 55 PHE B O 1
ATOM 2652 N N . PRO B 1 56 ? 6.539 -28.359 -20.953 1 91 56 PRO B N 1
ATOM 2653 C CA . PRO B 1 56 ? 6.527 -27.781 -19.609 1 91 56 PRO B CA 1
ATOM 2654 C C . PRO B 1 56 ? 6.324 -28.828 -18.516 1 91 56 PRO B C 1
ATOM 2656 O O . PRO B 1 56 ? 5.836 -28.5 -17.438 1 91 56 PRO B O 1
ATOM 2659 N N . PHE B 1 57 ? 6.684 -30.078 -18.781 1 95.12 57 PHE B N 1
ATOM 2660 C CA . PHE B 1 57 ? 6.422 -31.156 -17.844 1 95.12 57 PHE B CA 1
ATOM 2661 C C . PHE B 1 57 ? 7.727 -31.766 -17.344 1 95.12 57 PHE B C 1
ATOM 2663 O O . PHE B 1 57 ? 8.812 -31.281 -17.672 1 95.12 57 PHE B O 1
ATOM 2670 N N . TYR B 1 58 ? 7.551 -32.719 -16.484 1 95.25 58 TYR B N 1
ATOM 2671 C CA . TYR B 1 58 ? 8.688 -33.406 -15.891 1 95.25 58 TYR B CA 1
ATOM 2672 C C . TYR B 1 58 ? 8.633 -34.906 -16.188 1 95.25 58 TYR B C 1
ATOM 2674 O O . TYR B 1 58 ? 7.598 -35.531 -15.984 1 95.25 58 TYR B O 1
ATOM 2682 N N . PHE B 1 59 ? 9.734 -35.375 -16.641 1 96.94 59 PHE B N 1
ATOM 2683 C CA . PHE B 1 59 ? 9.836 -36.812 -16.797 1 96.94 59 PHE B CA 1
ATOM 2684 C C . PHE B 1 59 ? 10.234 -37.469 -15.477 1 96.94 59 PHE B C 1
ATOM 2686 O O . PHE B 1 59 ? 11.094 -36.969 -14.758 1 96.94 59 PHE B O 1
ATOM 2693 N N . ASN B 1 60 ? 9.617 -38.562 -15.211 1 97.5 60 ASN B N 1
ATOM 2694 C CA . ASN B 1 60 ? 9.953 -39.312 -14.008 1 97.5 60 ASN B CA 1
ATOM 2695 C C . ASN B 1 60 ? 10.125 -40.781 -14.32 1 97.5 60 ASN B C 1
ATOM 2697 O O . ASN B 1 60 ? 9.227 -41.438 -14.875 1 97.5 60 ASN B O 1
ATOM 2701 N N . PHE B 1 61 ? 11.273 -41.281 -14.016 1 98.31 61 PHE B N 1
ATOM 2702 C CA . PHE B 1 61 ? 11.57 -42.719 -14.078 1 98.31 61 PHE B CA 1
ATOM 2703 C C . PHE B 1 61 ? 11.57 -43.344 -12.68 1 98.31 61 PHE B C 1
ATOM 2705 O O . PHE B 1 61 ? 12.359 -42.938 -11.828 1 98.31 61 PHE B O 1
ATOM 2712 N N . ILE B 1 62 ? 10.711 -44.281 -12.5 1 97.94 62 ILE B N 1
ATOM 2713 C CA . ILE B 1 62 ? 10.469 -44.812 -11.156 1 97.94 62 ILE B CA 1
ATOM 2714 C C . ILE B 1 62 ? 10.781 -46.281 -11.117 1 97.94 62 ILE B C 1
ATOM 2716 O O . ILE B 1 62 ? 10.391 -47.031 -12.016 1 97.94 62 ILE B O 1
ATOM 2720 N N . VAL B 1 63 ? 11.484 -46.688 -10.102 1 98.06 63 VAL B N 1
ATOM 2721 C CA . VAL B 1 63 ? 11.758 -48.094 -9.852 1 98.06 63 VAL B CA 1
ATOM 2722 C C . VAL B 1 63 ? 11.344 -48.469 -8.43 1 98.06 63 VAL B C 1
ATOM 2724 O O . VAL B 1 63 ? 11.641 -47.719 -7.484 1 98.06 63 VAL B O 1
ATOM 2727 N N . THR B 1 64 ? 10.609 -49.562 -8.336 1 97.31 64 THR B N 1
ATOM 2728 C CA . THR B 1 64 ? 10.18 -50.031 -7.027 1 97.31 64 THR B CA 1
ATOM 2729 C C . THR B 1 64 ? 11.188 -51.031 -6.457 1 97.31 64 THR B C 1
ATOM 2731 O O . THR B 1 64 ? 12.086 -51.5 -7.168 1 97.31 64 THR B O 1
ATOM 2734 N N . PRO B 1 65 ? 11.023 -51.312 -5.184 1 95.81 65 PRO B N 1
ATOM 2735 C CA . PRO B 1 65 ? 11.898 -52.344 -4.578 1 95.81 65 PRO B CA 1
ATOM 2736 C C . PRO B 1 65 ? 11.797 -53.688 -5.27 1 95.81 65 PRO B C 1
ATOM 2738 O O . PRO B 1 65 ? 12.75 -54.469 -5.246 1 95.81 65 PRO B O 1
ATOM 2741 N N . SER B 1 66 ? 10.664 -54 -5.871 1 95.44 66 SER B N 1
ATOM 2742 C CA . SER B 1 66 ? 10.461 -55.281 -6.574 1 95.44 66 SER B CA 1
ATOM 2743 C C . SER B 1 66 ? 10.93 -55.188 -8.023 1 95.44 66 SER B C 1
ATOM 2745 O O . SER B 1 66 ? 10.625 -56.062 -8.836 1 95.44 66 SER B O 1
ATOM 2747 N N . ASN B 1 67 ? 11.562 -54.062 -8.406 1 95.44 67 ASN B N 1
ATOM 2748 C CA . ASN B 1 67 ? 12.164 -53.812 -9.711 1 95.44 67 ASN B CA 1
ATOM 2749 C C . ASN B 1 67 ? 11.102 -53.562 -10.781 1 95.44 67 ASN B C 1
ATOM 2751 O O . ASN B 1 67 ? 11.312 -53.875 -11.953 1 95.44 67 ASN B O 1
ATOM 2755 N N . GLU B 1 68 ? 9.93 -53.281 -10.336 1 96.88 68 GLU B N 1
ATOM 2756 C CA . GLU B 1 68 ? 8.953 -52.75 -11.297 1 96.88 68 GLU B CA 1
ATOM 2757 C C . GLU B 1 68 ? 9.344 -51.375 -11.797 1 96.88 68 GLU B C 1
ATOM 2759 O O . GLU B 1 68 ? 9.82 -50.531 -11.023 1 96.88 68 GLU B O 1
ATOM 2764 N N . LYS B 1 69 ? 9.117 -51.094 -13.086 1 97.88 69 LYS B N 1
ATOM 2765 C CA . LYS B 1 69 ? 9.508 -49.844 -13.703 1 97.88 69 LYS B CA 1
ATOM 2766 C C . LYS B 1 69 ? 8.289 -49.062 -14.18 1 97.88 69 LYS B C 1
ATOM 2768 O O . LYS B 1 69 ? 7.348 -49.656 -14.719 1 97.88 69 LYS B O 1
ATOM 2773 N N . VAL B 1 70 ? 8.32 -47.844 -13.875 1 98 70 VAL B N 1
ATOM 2774 C CA . VAL B 1 70 ? 7.277 -46.906 -14.328 1 98 70 VAL B CA 1
ATOM 2775 C C . VAL B 1 70 ? 7.91 -45.656 -14.883 1 98 70 VAL B C 1
ATOM 2777 O O . VAL B 1 70 ? 8.898 -45.156 -14.336 1 98 70 VAL B O 1
ATOM 2780 N N . ILE B 1 71 ? 7.438 -45.219 -16 1 98.31 71 ILE B N 1
ATOM 2781 C CA . ILE B 1 71 ? 7.785 -43.906 -16.531 1 98.31 71 ILE B CA 1
ATOM 2782 C C . ILE B 1 71 ? 6.547 -43 -16.547 1 98.31 71 ILE B C 1
ATOM 2784 O O . ILE B 1 71 ? 5.457 -43.438 -16.906 1 98.31 71 ILE B O 1
ATOM 2788 N N . GLY B 1 72 ? 6.688 -41.781 -16.078 1 98.06 72 GLY B N 1
ATOM 2789 C CA . GLY B 1 72 ? 5.562 -40.844 -16.031 1 98.06 72 GLY B CA 1
ATOM 2790 C C . GLY B 1 72 ? 5.941 -39.438 -16.375 1 98.06 72 GLY B C 1
ATOM 2791 O O . GLY B 1 72 ? 7.105 -39.031 -16.219 1 98.06 72 GLY B O 1
ATOM 2792 N N . ILE B 1 73 ? 5.039 -38.688 -16.891 1 97.81 73 ILE B N 1
ATOM 2793 C CA . ILE B 1 73 ? 5.129 -37.25 -17.125 1 97.81 73 ILE B CA 1
ATOM 2794 C C . ILE B 1 73 ? 4.262 -36.5 -16.109 1 97.81 73 ILE B C 1
ATOM 2796 O O . ILE B 1 73 ? 3.047 -36.719 -16.047 1 97.81 73 ILE B O 1
ATOM 2800 N N . SER B 1 74 ? 4.883 -35.719 -15.297 1 97.25 74 SER B N 1
ATOM 2801 C CA . SER B 1 74 ? 4.156 -35.062 -14.211 1 97.25 74 SER B CA 1
ATOM 2802 C C . SER B 1 74 ? 4.062 -33.562 -14.438 1 97.25 74 SER B C 1
ATOM 2804 O O . SER B 1 74 ? 4.82 -33 -15.227 1 97.25 74 SER B O 1
ATOM 2806 N N . ILE B 1 75 ? 3.141 -32.969 -13.75 1 95.88 75 ILE B N 1
ATOM 2807 C CA . ILE B 1 75 ? 2.928 -31.547 -13.836 1 95.88 75 ILE B CA 1
ATOM 2808 C C . ILE B 1 75 ? 4.031 -30.812 -13.07 1 95.88 75 ILE B C 1
ATOM 2810 O O . ILE B 1 75 ? 4.539 -29.781 -13.531 1 95.88 75 ILE B O 1
ATOM 2814 N N . SER B 1 76 ? 4.375 -31.375 -11.891 1 93.81 76 SER B N 1
ATOM 2815 C CA . SER B 1 76 ? 5.402 -30.766 -11.047 1 93.81 76 SER B CA 1
ATOM 2816 C C . SER B 1 76 ? 6.531 -31.75 -10.766 1 93.81 76 SER B C 1
ATOM 2818 O O . SER B 1 76 ? 6.387 -32.969 -11 1 93.81 76 SER B O 1
ATOM 2820 N N . LEU B 1 77 ? 7.613 -31.125 -10.336 1 92.44 77 LEU B N 1
ATOM 2821 C CA . LEU B 1 77 ? 8.711 -31.953 -9.875 1 92.44 77 LEU B CA 1
ATOM 2822 C C . LEU B 1 77 ? 8.352 -32.656 -8.57 1 92.44 77 LEU B C 1
ATOM 2824 O O . LEU B 1 77 ? 8.055 -32 -7.57 1 92.44 77 LEU B O 1
ATOM 2828 N N . PRO B 1 78 ? 8.32 -33.969 -8.602 1 90.94 78 PRO B N 1
ATOM 2829 C CA . PRO B 1 78 ? 7.926 -34.656 -7.375 1 90.94 78 PRO B CA 1
ATOM 2830 C C . PRO B 1 78 ? 8.742 -34.25 -6.16 1 90.94 78 PRO B C 1
ATOM 2832 O O . PRO B 1 78 ? 8.195 -34.094 -5.066 1 90.94 78 PRO B O 1
ATOM 2835 N N . MET B 1 79 ? 9.953 -33.906 -6.312 1 88.44 79 MET B N 1
ATOM 2836 C CA . MET B 1 79 ? 10.852 -33.594 -5.207 1 88.44 79 MET B CA 1
ATOM 2837 C C . MET B 1 79 ? 10.602 -32.188 -4.691 1 88.44 79 MET B C 1
ATOM 2839 O O . MET B 1 79 ? 11.078 -31.812 -3.611 1 88.44 79 MET B O 1
ATOM 2843 N N . SER B 1 80 ? 9.836 -31.453 -5.375 1 84.25 80 SER B N 1
ATOM 2844 C CA . SER B 1 80 ? 9.547 -30.094 -4.961 1 84.25 80 SER B CA 1
ATOM 2845 C C . SER B 1 80 ? 8.516 -30.062 -3.834 1 84.25 80 SER B C 1
ATOM 2847 O O . SER B 1 80 ? 8.492 -29.125 -3.027 1 84.25 80 SER B O 1
ATOM 2849 N N . PHE B 1 81 ? 7.699 -30.969 -3.732 1 79.5 81 PHE B N 1
ATOM 2850 C CA . PHE B 1 81 ? 6.637 -30.984 -2.732 1 79.5 81 PHE B CA 1
ATOM 2851 C C . PHE B 1 81 ? 6.969 -31.938 -1.599 1 79.5 81 PHE B C 1
ATOM 2853 O O . PHE B 1 81 ? 6.496 -31.781 -0.474 1 79.5 81 PHE B O 1
ATOM 2860 N N . THR B 1 82 ? 7.578 -32.969 -2.008 1 77.81 82 THR B N 1
ATOM 2861 C CA . THR B 1 82 ? 8.047 -33.906 -1.011 1 77.81 82 THR B CA 1
ATOM 2862 C C . THR B 1 82 ? 9.555 -34.125 -1.123 1 77.81 82 THR B C 1
ATOM 2864 O O . THR B 1 82 ? 10.039 -34.656 -2.125 1 77.81 82 THR B O 1
ATOM 2867 N N . PRO B 1 83 ? 10.156 -33.688 -0.177 1 81.44 83 PRO B N 1
ATOM 2868 C CA . PRO B 1 83 ? 11.602 -33.906 -0.238 1 81.44 83 PRO B CA 1
ATOM 2869 C C . PRO B 1 83 ? 11.969 -35.375 -0.343 1 81.44 83 PRO B C 1
ATOM 2871 O O . PRO B 1 83 ? 11.32 -36.219 0.272 1 81.44 83 PRO B O 1
ATOM 2874 N N . ALA B 1 84 ? 12.93 -35.656 -1.171 1 86.38 84 ALA B N 1
ATOM 2875 C CA . ALA B 1 84 ? 13.492 -37 -1.229 1 86.38 84 ALA B CA 1
ATOM 2876 C C . ALA B 1 84 ? 14.094 -37.406 0.116 1 86.38 84 ALA B C 1
ATOM 2878 O O . ALA B 1 84 ? 14.766 -36.594 0.767 1 86.38 84 ALA B O 1
ATOM 2879 N N . ILE B 1 85 ? 13.766 -38.562 0.517 1 90.06 85 ILE B N 1
ATOM 2880 C CA . ILE B 1 85 ? 14.328 -39.062 1.763 1 90.06 85 ILE B CA 1
ATOM 2881 C C . ILE B 1 85 ? 15.844 -39.188 1.64 1 90.06 85 ILE B C 1
ATOM 2883 O O . ILE B 1 85 ? 16.578 -38.812 2.562 1 90.06 85 ILE B O 1
ATOM 2887 N N . TYR B 1 86 ? 16.266 -39.688 0.535 1 93.25 86 TYR B N 1
ATOM 2888 C CA . TYR B 1 86 ? 17.672 -39.75 0.143 1 93.25 86 TYR B CA 1
ATOM 2889 C C . TYR B 1 86 ? 17.859 -39.25 -1.28 1 93.25 86 TYR B C 1
ATOM 2891 O O . TYR B 1 86 ? 17.031 -39.5 -2.16 1 93.25 86 TYR B O 1
ATOM 2899 N N . LYS B 1 87 ? 18.938 -38.469 -1.474 1 92.31 87 LYS B N 1
ATOM 2900 C CA . LYS B 1 87 ? 19.312 -38 -2.805 1 92.31 87 LYS B CA 1
ATOM 2901 C C . LYS B 1 87 ? 20.562 -38.719 -3.314 1 92.31 87 LYS B C 1
ATOM 2903 O O . LYS B 1 87 ? 21.484 -39 -2.545 1 92.31 87 LYS B O 1
ATOM 2908 N N . MET B 1 88 ? 20.453 -38.969 -4.555 1 91.44 88 MET B N 1
ATOM 2909 C CA . MET B 1 88 ? 21.656 -39.531 -5.176 1 91.44 88 MET B CA 1
ATOM 2910 C C . MET B 1 88 ? 22.484 -38.438 -5.844 1 91.44 88 MET B C 1
ATOM 2912 O O . MET B 1 88 ? 22.141 -37.969 -6.922 1 91.44 88 MET B O 1
ATOM 2916 N N . ASN B 1 89 ? 23.578 -38.125 -5.312 1 85.31 89 ASN B N 1
ATOM 2917 C CA . ASN B 1 89 ? 24.391 -37.031 -5.82 1 85.31 89 ASN B CA 1
ATOM 2918 C C . ASN B 1 89 ? 25.234 -37.469 -7.027 1 85.31 89 ASN B C 1
ATOM 2920 O O . ASN B 1 89 ? 25.406 -36.688 -7.973 1 85.31 89 ASN B O 1
ATOM 2924 N N . ASP B 1 90 ? 25.766 -38.656 -6.91 1 86.25 90 ASP B N 1
ATOM 2925 C CA . ASP B 1 90 ? 26.578 -39.188 -7.996 1 86.25 90 ASP B CA 1
ATOM 2926 C C . ASP B 1 90 ? 25.812 -40.219 -8.805 1 86.25 90 ASP B C 1
ATOM 2928 O O . ASP B 1 90 ? 26.094 -41.406 -8.711 1 86.25 90 ASP B O 1
ATOM 2932 N N . PHE B 1 91 ? 24.906 -39.688 -9.562 1 89.62 91 PHE B N 1
ATOM 2933 C CA . PHE B 1 91 ? 24.078 -40.562 -10.383 1 89.62 91 PHE B CA 1
ATOM 2934 C C . PHE B 1 91 ? 24.797 -40.906 -11.688 1 89.62 91 PHE B C 1
ATOM 2936 O O . PHE B 1 91 ? 24.781 -40.125 -12.633 1 89.62 91 PHE B O 1
ATOM 2943 N N . GLY B 1 92 ? 25.359 -42.062 -11.789 1 89.5 92 GLY B N 1
ATOM 2944 C CA . GLY B 1 92 ? 26.219 -42.469 -12.891 1 89.5 92 GLY B CA 1
ATOM 2945 C C . GLY B 1 92 ? 25.469 -42.562 -14.219 1 89.5 92 GLY B C 1
ATOM 2946 O O . GLY B 1 92 ? 26.016 -42.188 -15.258 1 89.5 92 GLY B O 1
ATOM 2947 N N . LYS B 1 93 ? 24.234 -42.969 -14.234 1 93.38 93 LYS B N 1
ATOM 2948 C CA . LYS B 1 93 ? 23.5 -43.219 -15.469 1 93.38 93 LYS B CA 1
ATOM 2949 C C . LYS B 1 93 ? 22.672 -42 -15.867 1 93.38 93 LYS B C 1
ATOM 2951 O O . LYS B 1 93 ? 21.719 -42.094 -16.641 1 93.38 93 LYS B O 1
ATOM 2956 N N . LYS B 1 94 ? 23.031 -40.938 -15.328 1 93.81 94 LYS B N 1
ATOM 2957 C CA . LYS B 1 94 ? 22.328 -39.688 -15.555 1 93.81 94 LYS B CA 1
ATOM 2958 C C . LYS B 1 94 ? 22.172 -39.406 -17.047 1 93.81 94 LYS B C 1
ATOM 2960 O O . LYS B 1 94 ? 21.078 -39.062 -17.5 1 93.81 94 LYS B O 1
ATOM 2965 N N . GLU B 1 95 ? 23.203 -39.562 -17.781 1 92.38 95 GLU B N 1
ATOM 2966 C CA . GLU B 1 95 ? 23.219 -39.25 -19.203 1 92.38 95 GLU B CA 1
ATOM 2967 C C . GLU B 1 95 ? 22.281 -40.125 -20 1 92.38 95 GLU B C 1
ATOM 2969 O O . GLU B 1 95 ? 21.688 -39.688 -21 1 92.38 95 GLU B O 1
ATOM 2974 N N . GLU B 1 96 ? 22.078 -41.312 -19.594 1 93.88 96 GLU B N 1
ATOM 2975 C CA . GLU B 1 96 ? 21.156 -42.219 -20.266 1 93.88 96 GLU B CA 1
ATOM 2976 C C . GLU B 1 96 ? 19.719 -41.719 -20.156 1 93.88 96 GLU B C 1
ATOM 2978 O O . GLU B 1 96 ? 18.984 -41.75 -21.141 1 93.88 96 GLU B O 1
ATOM 2983 N N . PHE B 1 97 ? 19.391 -41.312 -19.016 1 95.88 97 PHE B N 1
ATOM 2984 C CA . PHE B 1 97 ? 18.031 -40.844 -18.781 1 95.88 97 PHE B CA 1
AT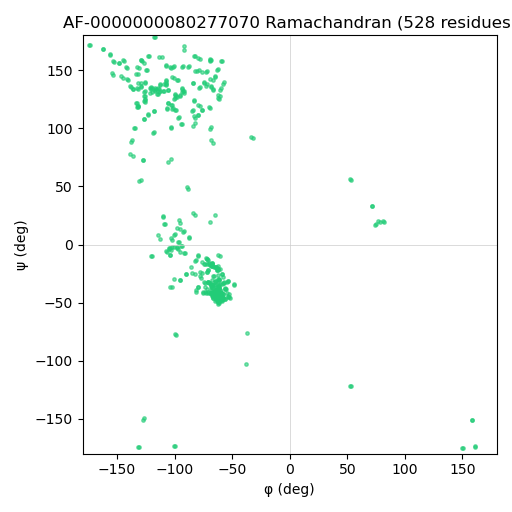OM 2985 C C . PHE B 1 97 ? 17.781 -39.531 -19.547 1 95.88 97 PHE B C 1
ATOM 2987 O O . PHE B 1 97 ? 16.719 -39.344 -20.125 1 95.88 97 PHE B O 1
ATOM 2994 N N . ILE B 1 98 ? 18.781 -38.688 -19.562 1 93.81 98 ILE B N 1
ATOM 2995 C CA . ILE B 1 98 ? 18.672 -37.438 -20.312 1 93.81 98 ILE B CA 1
ATOM 2996 C C . ILE B 1 98 ? 18.469 -37.75 -21.797 1 93.81 98 ILE B C 1
ATOM 2998 O O . ILE B 1 98 ? 17.641 -37.125 -22.453 1 93.81 98 ILE B O 1
ATOM 3002 N N . ARG B 1 99 ? 19.234 -38.688 -22.25 1 93 99 ARG B N 1
ATOM 3003 C CA . ARG B 1 99 ? 19.109 -39.094 -23.641 1 93 99 ARG B CA 1
ATOM 3004 C C . ARG B 1 99 ? 17.703 -39.594 -23.953 1 93 99 ARG B C 1
ATOM 3006 O O . ARG B 1 99 ? 17.109 -39.25 -24.969 1 93 99 ARG B O 1
ATOM 3013 N N . LEU B 1 100 ? 17.172 -40.406 -23.078 1 94.12 100 LEU B N 1
ATOM 3014 C CA . LEU B 1 100 ? 15.828 -40.938 -23.25 1 94.12 100 LEU B CA 1
ATOM 3015 C C . LEU B 1 100 ? 14.797 -39.812 -23.312 1 94.12 100 LEU B C 1
ATOM 3017 O O . LEU B 1 100 ? 13.898 -39.844 -24.156 1 94.12 100 LEU B O 1
ATOM 3021 N N . CYS B 1 101 ? 14.961 -38.906 -22.438 1 93.69 101 CYS B N 1
ATOM 3022 C CA . CYS B 1 101 ? 14.047 -37.75 -22.422 1 93.69 101 CYS B CA 1
ATOM 3023 C C . CYS B 1 101 ? 14.125 -37 -23.734 1 93.69 101 CYS B C 1
ATOM 3025 O O . CYS B 1 101 ? 13.102 -36.656 -24.328 1 93.69 101 CYS B O 1
ATOM 3027 N N . GLY B 1 102 ? 15.297 -36.719 -24.172 1 90.5 102 GLY B N 1
ATOM 3028 C CA . GLY B 1 102 ? 15.492 -36.031 -25.438 1 90.5 102 GLY B CA 1
ATOM 3029 C C . GLY B 1 102 ? 14.844 -36.75 -26.609 1 90.5 102 GLY B C 1
ATOM 3030 O O . GLY B 1 102 ? 14.234 -36.094 -27.469 1 90.5 102 GLY B O 1
ATOM 3031 N N . GLU B 1 103 ? 14.906 -37.969 -26.609 1 89.81 103 GLU B N 1
ATOM 3032 C CA . GLU B 1 103 ? 14.305 -38.781 -27.672 1 89.81 103 GLU B CA 1
ATOM 3033 C C . GLU B 1 103 ? 12.781 -38.688 -27.641 1 89.81 103 GLU B C 1
ATOM 3035 O O . GLU B 1 103 ? 12.133 -38.656 -28.688 1 89.81 103 GLU B O 1
ATOM 3040 N N . LEU B 1 104 ? 12.32 -38.625 -26.469 1 90.19 104 LEU B N 1
ATOM 3041 C CA . LEU B 1 104 ? 10.875 -38.656 -26.297 1 90.19 104 LEU B CA 1
ATOM 3042 C C . LEU B 1 104 ? 10.266 -37.344 -26.797 1 90.19 104 LEU B C 1
ATOM 3044 O O . LEU B 1 104 ? 9.156 -37.344 -27.344 1 90.19 104 LEU B O 1
ATOM 3048 N N . ILE B 1 105 ? 11.023 -36.25 -26.656 1 88.25 105 ILE B N 1
ATOM 3049 C CA . ILE B 1 105 ? 10.438 -34.969 -27.047 1 88.25 105 ILE B CA 1
ATOM 3050 C C . ILE B 1 105 ? 11.023 -34.531 -28.375 1 88.25 105 ILE B C 1
ATOM 3052 O O . ILE B 1 105 ? 10.633 -33.469 -28.906 1 88.25 105 ILE B O 1
ATOM 3056 N N . GLY B 1 106 ? 11.93 -35.25 -28.922 1 82.56 106 GLY B N 1
ATOM 3057 C CA . GLY B 1 106 ? 12.516 -34.938 -30.203 1 82.56 106 GLY B CA 1
ATOM 3058 C C . GLY B 1 106 ? 13.523 -33.812 -30.141 1 82.56 106 GLY B C 1
ATOM 3059 O O . GLY B 1 106 ? 13.656 -33.031 -31.094 1 82.56 106 GLY B O 1
ATOM 3060 N N . ASN B 1 107 ? 14.07 -33.5 -29 1 75.62 107 ASN B N 1
ATOM 3061 C CA . ASN B 1 107 ? 15.062 -32.438 -28.812 1 75.62 107 ASN B CA 1
ATOM 3062 C C . ASN B 1 107 ? 16.203 -32.906 -27.922 1 75.62 107 ASN B C 1
ATOM 3064 O O . ASN B 1 107 ? 16.141 -32.75 -26.703 1 75.62 107 ASN B O 1
ATOM 3068 N N . THR B 1 108 ? 17.25 -33.25 -28.516 1 71.12 108 THR B N 1
ATOM 3069 C CA . THR B 1 108 ? 18.359 -33.812 -27.75 1 71.12 108 THR B CA 1
ATOM 3070 C C . THR B 1 108 ? 19.359 -32.75 -27.375 1 71.12 108 THR B C 1
ATOM 3072 O O . THR B 1 108 ? 20.266 -32.969 -26.562 1 71.12 108 THR B O 1
ATOM 3075 N N . ASN B 1 109 ? 19.125 -31.562 -27.781 1 70.31 109 ASN B N 1
ATOM 3076 C CA . ASN B 1 109 ? 20.141 -30.531 -27.594 1 70.31 109 ASN B CA 1
ATOM 3077 C C . ASN B 1 109 ? 19.781 -29.625 -26.406 1 70.31 109 ASN B C 1
ATOM 3079 O O . ASN B 1 109 ? 20.547 -28.734 -26.062 1 70.31 109 ASN B O 1
ATOM 3083 N N . GLU B 1 110 ? 18.766 -29.984 -25.797 1 76.5 110 GLU B N 1
ATOM 3084 C CA . GLU B 1 110 ? 18.359 -29.078 -24.719 1 76.5 110 GLU B CA 1
ATOM 3085 C C . GLU B 1 110 ? 19.078 -29.438 -23.422 1 76.5 110 GLU B C 1
ATOM 3087 O O . GLU B 1 110 ? 19.594 -30.547 -23.266 1 76.5 110 GLU B O 1
ATOM 3092 N N . GLN B 1 111 ? 19.203 -28.375 -22.594 1 85.5 111 GLN B N 1
ATOM 3093 C CA . GLN B 1 111 ? 19.812 -28.609 -21.281 1 85.5 111 GLN B CA 1
ATOM 3094 C C . GLN B 1 111 ? 18.797 -29.203 -20.312 1 85.5 111 GLN B C 1
ATOM 3096 O O . GLN B 1 111 ? 17.719 -28.641 -20.109 1 85.5 111 GLN B O 1
ATOM 3101 N N . TRP B 1 112 ? 19.219 -30.422 -19.859 1 89.5 112 TRP B N 1
ATOM 3102 C CA . TRP B 1 112 ? 18.344 -31.141 -18.938 1 89.5 112 TRP B CA 1
ATOM 3103 C C . TRP B 1 112 ? 18.922 -31.125 -17.531 1 89.5 112 TRP B C 1
ATOM 3105 O O . TRP B 1 112 ? 20.125 -31.203 -17.344 1 89.5 112 TRP B O 1
ATOM 3115 N N . ILE B 1 113 ? 18.031 -30.938 -16.656 1 91.06 113 ILE B N 1
ATOM 3116 C CA . ILE B 1 113 ? 18.359 -31.156 -15.242 1 91.06 113 ILE B CA 1
ATOM 3117 C C . ILE B 1 113 ? 17.844 -32.531 -14.805 1 91.06 113 ILE B C 1
ATOM 3119 O O . ILE B 1 113 ? 16.703 -32.906 -15.094 1 91.06 113 ILE B O 1
ATOM 3123 N N . CYS B 1 114 ? 18.719 -33.281 -14.203 1 93.94 114 CYS B N 1
ATOM 3124 C CA . CYS B 1 114 ? 18.375 -34.625 -13.781 1 93.94 114 CYS B CA 1
ATOM 3125 C C . CYS B 1 114 ? 18.688 -34.812 -12.305 1 93.94 114 CYS B C 1
ATOM 3127 O O . CYS B 1 114 ? 19.797 -34.531 -11.852 1 93.94 114 CYS B O 1
ATOM 3129 N N . GLN B 1 115 ? 17.688 -35.188 -11.602 1 94 115 GLN B N 1
ATOM 3130 C CA . GLN B 1 115 ? 17.828 -35.469 -10.18 1 94 115 GLN B CA 1
ATOM 3131 C C . GLN B 1 115 ? 17.344 -36.875 -9.859 1 94 115 GLN B C 1
ATOM 3133 O O . GLN B 1 115 ? 16.5 -37.438 -10.562 1 94 115 GLN B O 1
ATOM 3138 N N . CYS B 1 116 ? 17.922 -37.469 -8.844 1 96.25 116 CYS B N 1
ATOM 3139 C CA . CYS B 1 116 ? 17.562 -38.812 -8.422 1 96.25 116 CYS B CA 1
ATOM 3140 C C . CYS B 1 116 ? 17.438 -38.906 -6.902 1 96.25 116 CYS B C 1
ATOM 3142 O O . CYS B 1 116 ? 18.266 -38.344 -6.18 1 96.25 116 CYS B O 1
ATOM 3144 N N . GLY B 1 117 ? 16.375 -39.531 -6.496 1 96.25 117 GLY B N 1
ATOM 3145 C CA . GLY B 1 117 ? 16.188 -39.688 -5.066 1 96.25 117 GLY B CA 1
ATOM 3146 C C . GLY B 1 117 ? 15.18 -40.781 -4.723 1 96.25 117 GLY B C 1
ATOM 3147 O O . GLY B 1 117 ? 14.5 -41.281 -5.605 1 96.25 117 GLY B O 1
ATOM 3148 N N . ILE B 1 118 ? 15.164 -41.125 -3.461 1 97.38 118 ILE B N 1
ATOM 3149 C CA . ILE B 1 118 ? 14.188 -42.062 -2.932 1 97.38 118 ILE B CA 1
ATOM 3150 C C . ILE B 1 118 ? 13.008 -41.312 -2.326 1 97.38 118 ILE B C 1
ATOM 3152 O O . ILE B 1 118 ? 13.195 -40.406 -1.518 1 97.38 118 ILE B O 1
ATOM 3156 N N . MET B 1 119 ? 11.852 -41.656 -2.721 1 96.19 119 MET B N 1
ATOM 3157 C CA . MET B 1 119 ? 10.641 -41 -2.238 1 96.19 119 MET B CA 1
ATOM 3158 C C . MET B 1 119 ? 9.625 -42.031 -1.739 1 96.19 119 MET B C 1
ATOM 3160 O O . MET B 1 119 ? 9.695 -43.219 -2.102 1 96.19 119 MET B O 1
ATOM 3164 N N . LYS B 1 120 ? 8.789 -41.562 -0.955 1 94.56 120 LYS B N 1
ATOM 3165 C CA . LYS B 1 120 ? 7.707 -42.406 -0.446 1 94.56 120 LYS B CA 1
ATOM 3166 C C . LYS B 1 120 ? 6.422 -42.188 -1.238 1 94.56 120 LYS B C 1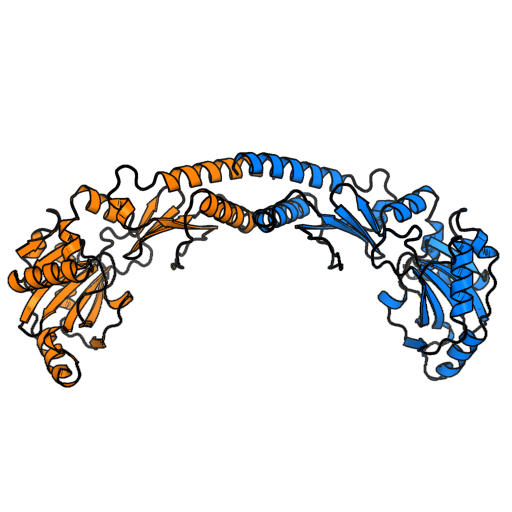
ATOM 3168 O O . LYS B 1 120 ? 6.078 -41.062 -1.569 1 94.56 120 LYS B O 1
ATOM 3173 N N . LEU B 1 121 ? 5.676 -43.25 -1.498 1 92.69 121 LEU B N 1
ATOM 3174 C CA . LEU B 1 121 ? 4.387 -43.188 -2.178 1 92.69 121 LEU B CA 1
ATOM 3175 C C . LEU B 1 121 ? 3.281 -42.781 -1.21 1 92.69 121 LEU B C 1
ATOM 3177 O O . LEU B 1 121 ? 3.344 -43.094 -0.02 1 92.69 121 LEU B O 1
ATOM 3181 N N . PRO B 1 122 ? 2.252 -42.094 -1.742 1 92.06 122 PRO B N 1
ATOM 3182 C CA . PRO B 1 122 ? 2.102 -41.594 -3.119 1 92.06 122 PRO B CA 1
ATOM 3183 C C . PRO B 1 122 ? 2.93 -40.344 -3.402 1 92.06 122 PRO B C 1
ATOM 3185 O O . PRO B 1 122 ? 3.201 -39.562 -2.49 1 92.06 122 PRO B O 1
ATOM 3188 N N . LEU B 1 123 ? 3.361 -40.219 -4.617 1 93.12 123 LEU B N 1
ATOM 3189 C CA . LEU B 1 123 ? 4.055 -39 -5.012 1 93.12 123 LEU B CA 1
ATOM 3190 C C . LEU B 1 123 ? 3.102 -37.812 -5.023 1 93.12 123 LEU B C 1
ATOM 3192 O O . LEU B 1 123 ? 1.943 -37.938 -5.426 1 93.12 123 LEU B O 1
ATOM 3196 N N . LYS B 1 124 ? 3.48 -36.781 -4.555 1 91.62 124 LYS B N 1
ATOM 3197 C CA . LYS B 1 124 ? 2.621 -35.594 -4.387 1 91.62 124 LYS B CA 1
ATOM 3198 C C . LYS B 1 124 ? 2.646 -34.719 -5.633 1 91.62 124 LYS B C 1
ATOM 3200 O O . LYS B 1 124 ? 2.863 -33.5 -5.535 1 91.62 124 LYS B O 1
ATOM 3205 N N . THR B 1 125 ? 2.482 -35.281 -6.723 1 95.12 125 THR B N 1
ATOM 3206 C CA . THR B 1 125 ? 2.32 -34.625 -8.008 1 95.12 125 THR B CA 1
ATOM 3207 C C . THR B 1 125 ? 1.331 -35.375 -8.891 1 95.12 125 THR B C 1
ATOM 3209 O O . THR B 1 125 ? 1.049 -36.562 -8.656 1 95.12 125 THR B O 1
ATOM 3212 N N . ARG B 1 126 ? 0.771 -34.688 -9.852 1 97.06 126 ARG B N 1
ATOM 3213 C CA . ARG B 1 126 ? -0.161 -35.312 -10.805 1 97.06 126 ARG B CA 1
ATOM 3214 C C . ARG B 1 126 ? 0.543 -35.656 -12.109 1 97.06 126 ARG B C 1
ATOM 3216 O O . ARG B 1 126 ? 1.246 -34.844 -12.688 1 97.06 126 ARG B O 1
ATOM 3223 N N . PHE B 1 127 ? 0.36 -36.906 -12.469 1 98.12 127 PHE B N 1
ATOM 3224 C CA . PHE B 1 127 ? 0.951 -37.375 -13.711 1 98.12 127 PHE B CA 1
ATOM 3225 C C . PHE B 1 127 ? -0.037 -37.25 -14.867 1 98.12 127 PHE B C 1
ATOM 3227 O O . PHE B 1 127 ? -1.177 -37.688 -14.773 1 98.12 127 PHE B O 1
ATOM 3234 N N . VAL B 1 128 ? 0.463 -36.656 -15.953 1 98.12 128 VAL B N 1
ATOM 3235 C CA . VAL B 1 128 ? -0.386 -36.469 -17.125 1 98.12 128 VAL B CA 1
ATOM 3236 C C . VAL B 1 128 ? -0.404 -37.781 -17.953 1 98.12 128 VAL B C 1
ATOM 3238 O O . VAL B 1 128 ? -1.332 -38 -18.734 1 98.12 128 VAL B O 1
ATOM 3241 N N . ALA B 1 129 ? 0.624 -38.531 -17.812 1 98.44 129 ALA B N 1
ATOM 3242 C CA . ALA B 1 129 ? 0.755 -39.812 -18.484 1 98.44 129 ALA B CA 1
ATOM 3243 C C . ALA B 1 129 ? 1.675 -40.75 -17.703 1 98.44 129 ALA B C 1
ATOM 3245 O O . ALA B 1 129 ? 2.621 -40.281 -17.047 1 98.44 129 ALA B O 1
ATOM 3246 N N . VAL B 1 130 ? 1.354 -42 -17.766 1 98.5 130 VAL B N 1
ATOM 3247 C CA . VAL B 1 130 ? 2.193 -43 -17.094 1 98.5 130 VAL B CA 1
ATOM 3248 C C . VAL B 1 130 ? 2.225 -44.281 -17.906 1 98.5 130 VAL B C 1
ATOM 3250 O O . VAL B 1 130 ? 1.233 -44.656 -18.547 1 98.5 130 VAL B O 1
ATOM 3253 N N . ALA B 1 131 ? 3.316 -44.938 -17.938 1 98.69 131 ALA B N 1
ATOM 3254 C CA . ALA B 1 131 ? 3.51 -46.25 -18.531 1 98.69 131 ALA B CA 1
ATOM 3255 C C . ALA B 1 131 ? 4.426 -47.125 -17.688 1 98.69 131 ALA B C 1
ATOM 3257 O O . ALA B 1 131 ? 5.41 -46.625 -17.125 1 98.69 131 ALA B O 1
ATOM 3258 N N . GLY B 1 132 ? 4.148 -48.406 -17.578 1 98 132 GLY B N 1
ATOM 3259 C CA . GLY B 1 132 ? 5.004 -49.281 -16.812 1 98 132 GLY B CA 1
ATOM 3260 C C . GLY B 1 132 ? 4.301 -50.562 -16.359 1 98 132 GLY B C 1
ATOM 3261 O O . GLY B 1 132 ? 3.391 -51.031 -17.031 1 98 132 GLY B O 1
ATOM 3262 N N . ASP B 1 133 ? 4.73 -51.062 -15.297 1 97.44 133 ASP B N 1
ATOM 3263 C CA . ASP B 1 133 ? 4.211 -52.312 -14.773 1 97.44 133 ASP B CA 1
ATOM 3264 C C . ASP B 1 133 ? 2.721 -52.188 -14.453 1 97.44 133 ASP B C 1
ATOM 3266 O O . ASP B 1 133 ? 2.312 -51.375 -13.641 1 97.44 133 ASP B O 1
ATOM 3270 N N . GLU B 1 134 ? 2 -53.094 -15.039 1 97.38 134 GLU B N 1
ATOM 3271 C CA . GLU B 1 134 ? 0.544 -53.031 -14.945 1 97.38 134 GLU B CA 1
ATOM 3272 C C . GLU B 1 134 ? 0.071 -53.312 -13.523 1 97.38 134 GLU B C 1
ATOM 3274 O O . GLU B 1 134 ? -0.812 -52.625 -13.008 1 97.38 134 GLU B O 1
ATOM 3279 N N . THR B 1 135 ? 0.628 -54.25 -12.914 1 97.19 135 THR B N 1
ATOM 3280 C CA . THR B 1 135 ? 0.221 -54.656 -11.57 1 97.19 135 THR B CA 1
ATOM 3281 C C . THR B 1 135 ? 0.49 -53.5 -10.586 1 97.19 135 THR B C 1
ATOM 3283 O O . THR B 1 135 ? -0.391 -53.125 -9.805 1 97.19 135 THR B O 1
ATOM 3286 N N . PHE B 1 136 ? 1.605 -52.969 -10.656 1 97.31 136 PHE B N 1
ATOM 3287 C CA . PHE B 1 136 ? 1.991 -51.875 -9.773 1 97.31 136 PHE B CA 1
ATOM 3288 C C . PHE B 1 136 ? 1.083 -50.688 -9.969 1 97.31 136 PHE B C 1
ATOM 3290 O O . PHE B 1 136 ? 0.549 -50.125 -9.008 1 97.31 136 PHE B O 1
ATOM 3297 N N . LEU B 1 137 ? 0.909 -50.281 -11.203 1 98.06 137 LEU B N 1
ATOM 3298 C CA . LEU B 1 137 ? 0.127 -49.062 -11.508 1 98.06 137 LEU B CA 1
ATOM 3299 C C . LEU B 1 137 ? -1.324 -49.25 -11.07 1 98.06 137 LEU B C 1
ATOM 3301 O O . LEU B 1 137 ? -1.912 -48.344 -10.477 1 98.06 137 LEU B O 1
ATOM 3305 N N . ASN B 1 138 ? -1.849 -50.406 -11.344 1 97.62 138 ASN B N 1
ATOM 3306 C CA . ASN B 1 138 ? -3.225 -50.688 -10.93 1 97.62 138 ASN B CA 1
ATOM 3307 C C . ASN B 1 138 ? -3.379 -50.625 -9.414 1 97.62 138 ASN B C 1
ATOM 3309 O O . ASN B 1 138 ? -4.332 -50.031 -8.906 1 97.62 138 ASN B O 1
ATOM 3313 N N . LYS B 1 139 ? -2.482 -51.188 -8.797 1 96.69 139 LYS B N 1
ATOM 3314 C CA . LYS B 1 139 ? -2.514 -51.219 -7.34 1 96.69 139 LYS B CA 1
ATOM 3315 C C . LYS B 1 139 ? -2.41 -49.812 -6.773 1 96.69 139 LYS B C 1
ATOM 3317 O O . LYS B 1 139 ? -3.168 -49.438 -5.875 1 96.69 139 LYS B O 1
ATOM 3322 N N . GLU B 1 140 ? -1.491 -49.031 -7.266 1 96.44 140 GLU B N 1
ATOM 3323 C CA . GLU B 1 140 ? -1.271 -47.688 -6.766 1 96.44 140 GLU B CA 1
ATOM 3324 C C . GLU B 1 140 ? -2.455 -46.781 -7.082 1 96.44 140 GLU B C 1
ATOM 3326 O O . GLU B 1 140 ? -2.896 -46 -6.23 1 96.44 140 GLU B O 1
ATOM 3331 N N . MET B 1 141 ? -3.023 -46.875 -8.266 1 97 141 MET B N 1
ATOM 3332 C CA . MET B 1 141 ? -4.168 -46.062 -8.648 1 97 141 MET B CA 1
ATOM 3333 C C . MET B 1 141 ? -5.391 -46.406 -7.812 1 97 141 MET B C 1
ATOM 3335 O O . MET B 1 141 ? -6.188 -45.531 -7.473 1 97 141 MET B O 1
ATOM 3339 N N . PHE B 1 142 ? -5.52 -47.656 -7.465 1 96.31 142 PHE B N 1
ATOM 3340 C CA . PHE B 1 142 ? -6.602 -48.062 -6.582 1 96.31 142 PHE B CA 1
ATOM 3341 C C . PHE B 1 142 ? -6.414 -47.5 -5.18 1 96.31 142 PHE B C 1
ATOM 3343 O O . PHE B 1 142 ? -7.359 -47 -4.578 1 96.31 142 PHE B O 1
ATOM 3350 N N . SER B 1 143 ? -5.168 -47.594 -4.703 1 95.38 143 SER B N 1
ATOM 3351 C CA . SER B 1 143 ? -4.844 -47.062 -3.393 1 95.38 143 SER B CA 1
ATOM 3352 C C . SER B 1 143 ? -5.141 -45.562 -3.336 1 95.38 143 SER B C 1
ATOM 3354 O O . SER B 1 143 ? -5.684 -45.062 -2.344 1 95.38 143 SER B O 1
ATOM 3356 N N . GLU B 1 144 ? -4.793 -44.844 -4.379 1 95.12 144 GLU B N 1
ATOM 3357 C CA . GLU B 1 144 ? -5.047 -43.406 -4.461 1 95.12 144 GLU B CA 1
ATOM 3358 C C . GLU B 1 144 ? -6.539 -43.094 -4.367 1 95.12 144 GLU B C 1
ATOM 3360 O O . GLU B 1 144 ? -6.945 -42.156 -3.699 1 95.12 144 GLU B O 1
ATOM 3365 N N . LYS B 1 145 ? -7.328 -43.844 -5 1 93.12 145 LYS B N 1
ATOM 3366 C CA . LYS B 1 145 ? -8.773 -43.656 -4.957 1 93.12 145 LYS B CA 1
ATOM 3367 C C . LYS B 1 145 ? -9.312 -43.844 -3.539 1 93.12 145 LYS B C 1
ATOM 3369 O O . LYS B 1 145 ? -10.172 -43.094 -3.088 1 93.12 145 LYS B O 1
ATOM 3374 N N . VAL B 1 146 ? -8.758 -44.781 -2.838 1 93.88 146 VAL B N 1
ATOM 3375 C CA . VAL B 1 146 ? -9.211 -45.125 -1.495 1 93.88 146 VAL B CA 1
ATOM 3376 C C . VAL B 1 146 ? -8.805 -44 -0.515 1 93.88 146 VAL B C 1
ATOM 3378 O O . VAL B 1 146 ? -9.586 -43.625 0.362 1 93.88 146 VAL B O 1
ATOM 3381 N N . PHE B 1 147 ? -7.645 -43.5 -0.753 1 93.5 147 PHE B N 1
ATOM 3382 C CA . PHE B 1 147 ? -7.105 -42.562 0.23 1 93.5 147 PHE B CA 1
ATOM 3383 C C . PHE B 1 147 ? -7.293 -41.125 -0.231 1 93.5 147 PHE B C 1
ATOM 3385 O O . PHE B 1 147 ? -6.898 -40.188 0.468 1 93.5 147 PHE B O 1
ATOM 3392 N N . GLY B 1 148 ? -7.848 -40.969 -1.395 1 90.56 148 GLY B N 1
ATOM 3393 C CA . GLY B 1 148 ? -8.188 -39.656 -1.873 1 90.56 148 GLY B CA 1
ATOM 3394 C C . GLY B 1 148 ? -7.008 -38.906 -2.467 1 90.56 148 GLY B C 1
ATOM 3395 O O . GLY B 1 148 ? -6.949 -37.688 -2.418 1 90.56 148 GLY B O 1
ATOM 3396 N N . ALA B 1 149 ? -5.945 -39.562 -2.865 1 90.75 149 ALA B N 1
ATOM 3397 C CA . ALA B 1 149 ? -4.805 -38.969 -3.57 1 90.75 149 ALA B CA 1
ATOM 3398 C C . ALA B 1 149 ? -4.984 -39.094 -5.082 1 90.75 149 ALA B C 1
ATOM 3400 O O . ALA B 1 149 ? -5.797 -39.875 -5.562 1 90.75 149 ALA B O 1
ATOM 3401 N N . GLU B 1 150 ? -4.379 -38.156 -5.781 1 94.25 150 GLU B N 1
ATOM 3402 C CA . GLU B 1 150 ? -4.469 -38.188 -7.238 1 94.25 150 GLU B CA 1
ATOM 3403 C C . GLU B 1 150 ? -3.115 -37.906 -7.883 1 94.25 150 GLU B C 1
ATOM 3405 O O . GLU B 1 150 ? -2.881 -36.812 -8.375 1 94.25 150 GLU B O 1
ATOM 3410 N N . SER B 1 151 ? -2.275 -38.938 -7.844 1 96 151 SER B N 1
ATOM 3411 C CA . SER B 1 151 ? -0.97 -38.844 -8.484 1 96 151 SER B CA 1
ATOM 3412 C C . SER B 1 151 ? -0.97 -39.5 -9.852 1 96 151 SER B C 1
ATOM 3414 O O . SER B 1 151 ? -1.42 -38.938 -10.844 1 96 151 SER B O 1
ATOM 3416 N N . PHE B 1 152 ? -0.902 -40.875 -9.867 1 97.88 152 PHE B N 1
ATOM 3417 C CA . PHE B 1 152 ? -0.91 -41.625 -11.109 1 97.88 152 PHE B CA 1
ATOM 3418 C C . PHE B 1 152 ? -2.305 -41.656 -11.727 1 97.88 152 PHE B C 1
ATOM 3420 O O . PHE B 1 152 ? -2.451 -41.625 -12.945 1 97.88 152 PHE B O 1
ATOM 3427 N N . SER B 1 153 ? -3.314 -41.656 -10.867 1 97.31 153 SER B N 1
ATOM 3428 C CA . SER B 1 153 ? -4.691 -41.781 -11.32 1 97.31 153 SER B CA 1
ATOM 3429 C C . SER B 1 153 ? -5.152 -40.562 -12.109 1 97.31 153 SER B C 1
ATOM 3431 O O . SER B 1 153 ? -6.117 -40.625 -12.867 1 97.31 153 SER B O 1
ATOM 3433 N N . PHE B 1 154 ? -4.477 -39.5 -11.961 1 97.75 154 PHE B N 1
ATOM 3434 C CA . PHE B 1 154 ? -4.824 -38.281 -12.695 1 97.75 154 PHE B CA 1
ATOM 3435 C C . PHE B 1 154 ? -4.715 -38.5 -14.195 1 97.75 154 PHE B C 1
ATOM 3437 O O . PHE B 1 154 ? -5.484 -37.938 -14.969 1 97.75 154 PHE B O 1
ATOM 3444 N N . ALA B 1 155 ? -3.84 -39.344 -14.609 1 98.12 155 ALA B N 1
ATOM 3445 C CA . ALA B 1 155 ? -3.605 -39.625 -16.016 1 98.12 155 ALA B CA 1
ATOM 3446 C C . ALA B 1 155 ? -4.883 -40.125 -16.703 1 98.12 155 ALA B C 1
ATOM 3448 O O . ALA B 1 155 ? -5.074 -39.875 -17.906 1 98.12 155 ALA B O 1
ATOM 3449 N N . LYS B 1 156 ? -5.762 -40.688 -15.953 1 97.12 156 LYS B N 1
ATOM 3450 C CA . LYS B 1 156 ? -7.016 -41.188 -16.5 1 97.12 156 LYS B CA 1
ATOM 3451 C C . LYS B 1 156 ? -7.945 -40.062 -16.906 1 97.12 156 LYS B C 1
ATOM 3453 O O . LYS B 1 156 ? -8.82 -40.25 -17.766 1 97.12 156 LYS B O 1
ATOM 3458 N N . ARG B 1 157 ? -7.68 -38.938 -16.297 1 96.75 157 ARG B N 1
ATOM 3459 C CA . ARG B 1 157 ? -8.57 -37.812 -16.516 1 96.75 157 ARG B CA 1
ATOM 3460 C C . ARG B 1 157 ? -8.039 -36.906 -17.625 1 96.75 157 ARG B C 1
ATOM 3462 O O . ARG B 1 157 ? -8.719 -35.969 -18.047 1 96.75 157 ARG B O 1
ATOM 3469 N N . VAL B 1 158 ? -6.832 -37.219 -18.094 1 97.81 158 VAL B N 1
ATOM 3470 C CA . VAL B 1 158 ? -6.172 -36.312 -19.031 1 97.81 158 VAL B CA 1
ATOM 3471 C C . VAL B 1 158 ? -6.477 -36.75 -20.469 1 97.81 158 VAL B C 1
ATOM 3473 O O . VAL B 1 158 ? -5.938 -37.75 -20.938 1 97.81 158 VAL B O 1
ATOM 3476 N N . ASN B 1 159 ? -7.367 -36.062 -21.141 1 94.94 159 ASN B N 1
ATOM 3477 C CA . ASN B 1 159 ? -7.609 -36.25 -22.562 1 94.94 159 ASN B CA 1
ATOM 3478 C C . ASN B 1 159 ? -6.906 -35.188 -23.406 1 94.94 159 ASN B C 1
ATOM 3480 O O . ASN B 1 159 ? -6.109 -34.406 -22.891 1 94.94 159 ASN B O 1
ATOM 3484 N N . GLY B 1 160 ? -7.152 -35.188 -24.641 1 94.31 160 GLY B N 1
ATOM 3485 C CA . GLY B 1 160 ? -6.496 -34.25 -25.531 1 94.31 160 GLY B CA 1
ATOM 3486 C C . GLY B 1 160 ? -6.738 -32.812 -25.188 1 94.31 160 GLY B C 1
ATOM 3487 O O . GLY B 1 160 ? -5.816 -31.984 -25.219 1 94.31 160 GLY B O 1
ATOM 3488 N N . ARG B 1 161 ? -7.953 -32.531 -24.844 1 94.75 161 ARG B N 1
ATOM 3489 C CA . ARG B 1 161 ? -8.328 -31.172 -24.5 1 94.75 161 ARG B CA 1
ATOM 3490 C C . ARG B 1 161 ? -7.582 -30.688 -23.266 1 94.75 161 ARG B C 1
ATOM 3492 O O . ARG B 1 161 ? -7.035 -29.578 -23.266 1 94.75 161 ARG B O 1
ATOM 3499 N N . VAL B 1 162 ? -7.551 -31.5 -22.266 1 96.62 162 VAL B N 1
ATOM 3500 C CA . VAL B 1 162 ? -6.895 -31.156 -21.016 1 96.62 162 VAL B CA 1
ATOM 3501 C C . VAL B 1 162 ? -5.391 -31.016 -21.234 1 96.62 162 VAL B C 1
ATOM 3503 O O . VAL B 1 162 ? -4.766 -30.094 -20.703 1 96.62 162 VAL B O 1
ATOM 3506 N N . LEU B 1 163 ? -4.852 -31.906 -22.016 1 96.69 163 LEU B N 1
ATOM 3507 C CA . LEU B 1 163 ? -3.426 -31.828 -22.297 1 96.69 163 LEU B CA 1
ATOM 3508 C C . LEU B 1 163 ? -3.088 -30.516 -23.016 1 96.69 163 LEU B C 1
ATOM 3510 O O . LEU B 1 163 ? -2.115 -29.844 -22.656 1 96.69 163 LEU B O 1
ATOM 3514 N N . GLU B 1 164 ? -3.842 -30.188 -23.969 1 95.44 164 GLU B N 1
ATOM 3515 C CA . GLU B 1 164 ? -3.629 -28.938 -24.688 1 95.44 164 GLU B CA 1
ATOM 3516 C C . GLU B 1 164 ? -3.695 -27.734 -23.75 1 95.44 164 GLU B C 1
ATOM 3518 O O . GLU B 1 164 ? -2.895 -26.812 -23.875 1 95.44 164 GLU B O 1
ATOM 3523 N N . PHE B 1 165 ? -4.672 -27.781 -22.859 1 96.62 165 PHE B N 1
ATOM 3524 C CA . PHE B 1 165 ? -4.832 -26.734 -21.844 1 96.62 165 PHE B CA 1
ATOM 3525 C C . PHE B 1 165 ? -3.572 -26.609 -21 1 96.62 165 PHE B C 1
ATOM 3527 O O . PHE B 1 165 ? -3.049 -25.5 -20.828 1 96.62 165 PHE B O 1
ATOM 3534 N N . LEU B 1 166 ? -3.078 -27.703 -20.562 1 96.75 166 LEU B N 1
ATOM 3535 C CA . LEU B 1 166 ? -1.894 -27.719 -19.703 1 96.75 166 LEU B CA 1
ATOM 3536 C C . LEU B 1 166 ? -0.665 -27.234 -20.469 1 96.75 166 LEU B C 1
ATOM 3538 O O . LEU B 1 166 ? 0.131 -26.453 -19.953 1 96.75 166 LEU B O 1
ATOM 3542 N N . GLU B 1 167 ? -0.53 -27.703 -21.656 1 94.81 167 GLU B N 1
ATOM 3543 C CA . GLU B 1 167 ? 0.622 -27.312 -22.469 1 94.81 167 GLU B CA 1
ATOM 3544 C C . GLU B 1 167 ? 0.617 -25.812 -22.734 1 94.81 167 GLU B C 1
ATOM 3546 O O . GLU B 1 167 ? 1.674 -25.172 -22.797 1 94.81 167 GLU B O 1
ATOM 3551 N N . LYS B 1 168 ? -0.519 -25.266 -22.875 1 94.56 168 LYS B N 1
ATOM 3552 C CA . LYS B 1 168 ? -0.657 -23.859 -23.234 1 94.56 168 LYS B CA 1
ATOM 3553 C C . LYS B 1 168 ? -0.449 -22.969 -22.016 1 94.56 168 LYS B C 1
ATOM 3555 O O . LYS B 1 168 ? 0.164 -21.906 -22.109 1 94.56 168 LYS B O 1
ATOM 3560 N N . TYR B 1 169 ? -0.921 -23.422 -20.781 1 95.62 169 TYR B N 1
ATOM 3561 C CA . TYR B 1 169 ? -1.071 -22.469 -19.703 1 95.62 169 TYR B CA 1
ATOM 3562 C C . TYR B 1 169 ? -0.214 -22.844 -18.5 1 95.62 169 TYR B C 1
ATOM 3564 O O . TYR B 1 169 ? -0.113 -22.094 -17.531 1 95.62 169 TYR B O 1
ATOM 3572 N N . LYS B 1 170 ? 0.394 -24.016 -18.453 1 94.94 170 LYS B N 1
ATOM 3573 C CA . LYS B 1 170 ? 1.183 -24.406 -17.297 1 94.94 170 LYS B CA 1
ATOM 3574 C C . LYS B 1 170 ? 2.318 -23.422 -17.031 1 94.94 170 LYS B C 1
ATOM 3576 O O . LYS B 1 170 ? 2.539 -23.016 -15.891 1 94.94 170 LYS B O 1
ATOM 3581 N N . ASP B 1 171 ? 3.053 -23.078 -17.969 1 91.19 171 ASP B N 1
ATOM 3582 C CA . ASP B 1 171 ? 4.07 -22.031 -17.984 1 91.19 171 ASP B CA 1
ATOM 3583 C C . ASP B 1 171 ? 3.898 -21.094 -19.172 1 91.19 171 ASP B C 1
ATOM 3585 O O . ASP B 1 171 ? 4.824 -20.922 -19.969 1 91.19 171 ASP B O 1
ATOM 3589 N N . GLY B 1 172 ? 2.668 -20.578 -19.172 1 92.44 172 GLY B N 1
ATOM 3590 C CA . GLY B 1 172 ? 2.314 -19.797 -20.344 1 92.44 172 GLY B CA 1
ATOM 3591 C C . GLY B 1 172 ? 1.781 -18.422 -20 1 92.44 172 GLY B C 1
ATOM 3592 O O . GLY B 1 172 ? 2.256 -17.781 -19.062 1 92.44 172 GLY B O 1
ATOM 3593 N N . GLN B 1 173 ? 0.908 -18 -20.953 1 94.62 173 GLN B N 1
ATOM 3594 C CA . GLN B 1 173 ? 0.346 -16.656 -20.844 1 94.62 173 GLN B CA 1
ATOM 3595 C C . GLN B 1 173 ? -1.142 -16.656 -21.172 1 94.62 173 GLN B C 1
ATOM 3597 O O . GLN B 1 173 ? -1.572 -17.344 -22.109 1 94.62 173 GLN B O 1
ATOM 3602 N N . TYR B 1 174 ? -1.866 -15.992 -20.406 1 97.19 174 TYR B N 1
ATOM 3603 C CA . TYR B 1 174 ? -3.266 -15.688 -20.688 1 97.19 174 TYR B CA 1
ATOM 3604 C C . TYR B 1 174 ? -3.529 -14.195 -20.594 1 97.19 174 TYR B C 1
ATOM 3606 O O . TYR B 1 174 ? -3.549 -13.633 -19.484 1 97.19 174 TYR B O 1
ATOM 3614 N N . LYS B 1 175 ? -3.748 -13.523 -21.734 1 97.19 175 LYS B N 1
ATOM 3615 C CA . LYS B 1 175 ? -3.898 -12.07 -21.781 1 97.19 175 LYS B CA 1
ATOM 3616 C C . LYS B 1 175 ? -2.732 -11.375 -21.094 1 97.19 175 LYS B C 1
ATOM 3618 O O . LYS B 1 175 ? -1.574 -11.578 -21.453 1 97.19 175 LYS B O 1
ATOM 3623 N N . ILE B 1 176 ? -2.924 -10.562 -20.094 1 97.56 176 ILE B N 1
ATOM 3624 C CA . ILE B 1 176 ? -1.836 -9.812 -19.469 1 97.56 176 ILE B CA 1
ATOM 3625 C C . ILE B 1 176 ? -1.266 -10.609 -18.297 1 97.56 176 ILE B C 1
ATOM 3627 O O . ILE B 1 176 ? -0.468 -10.078 -17.516 1 97.56 176 ILE B O 1
ATOM 3631 N N . CYS B 1 177 ? -1.598 -11.875 -18.125 1 97.62 177 CYS B N 1
ATOM 3632 C CA . CYS B 1 177 ? -1.156 -12.672 -16.969 1 97.62 177 CYS B CA 1
ATOM 3633 C C . CYS B 1 177 ? -0.13 -13.711 -17.406 1 97.62 177 CYS B C 1
ATOM 3635 O O . CYS B 1 177 ? -0.301 -14.375 -18.422 1 97.62 177 CYS B O 1
ATOM 3637 N N . ARG B 1 178 ? 0.836 -13.828 -16.609 1 95.56 178 ARG B N 1
ATOM 3638 C CA . ARG B 1 178 ? 1.616 -15.062 -16.609 1 95.56 178 ARG B CA 1
ATOM 3639 C C . ARG B 1 178 ? 0.888 -16.172 -15.859 1 95.56 178 ARG B C 1
ATOM 3641 O O . ARG B 1 178 ? 0.329 -15.93 -14.781 1 95.56 178 ARG B O 1
ATOM 3648 N N . THR B 1 179 ? 0.873 -17.344 -16.453 1 95.69 179 THR B N 1
ATOM 3649 C CA . THR B 1 179 ? 0.158 -18.453 -15.828 1 95.69 179 THR B CA 1
ATOM 3650 C C . THR B 1 179 ? 1.131 -19.531 -15.375 1 95.69 179 THR B C 1
ATOM 3652 O O . THR B 1 179 ? 2.09 -19.844 -16.078 1 95.69 179 THR B O 1
ATOM 3655 N N . ILE B 1 180 ? 0.889 -20.016 -14.227 1 94.38 180 ILE B N 1
ATOM 3656 C CA . ILE B 1 180 ? 1.62 -21.156 -13.688 1 94.38 180 ILE B CA 1
ATOM 3657 C C . ILE B 1 180 ? 0.636 -22.188 -13.133 1 94.38 180 ILE B C 1
ATOM 3659 O O . ILE B 1 180 ? -0.143 -21.891 -12.227 1 94.38 180 ILE B O 1
ATOM 3663 N N . ILE B 1 181 ? 0.683 -23.344 -13.719 1 95.31 181 ILE B N 1
ATOM 3664 C CA . ILE B 1 181 ? -0.166 -24.406 -13.211 1 95.31 181 ILE B CA 1
ATOM 3665 C C . ILE B 1 181 ? 0.681 -25.422 -12.43 1 95.31 181 ILE B C 1
ATOM 3667 O O . ILE B 1 181 ? 1.685 -25.922 -12.945 1 95.31 181 ILE B O 1
ATOM 3671 N N . ASN B 1 182 ? 0.335 -25.594 -11.219 1 92.94 182 ASN B N 1
ATOM 3672 C CA . ASN B 1 182 ? 0.922 -26.641 -10.391 1 92.94 182 ASN B CA 1
ATOM 3673 C C . ASN B 1 182 ? -0.15 -27.453 -9.672 1 92.94 182 ASN B C 1
ATOM 3675 O O . ASN B 1 182 ? -1.338 -27.328 -9.969 1 92.94 182 ASN B O 1
ATOM 3679 N N . ASP B 1 183 ? 0.25 -28.328 -8.82 1 92.56 183 ASP B N 1
ATOM 3680 C CA . ASP B 1 183 ? -0.676 -29.266 -8.203 1 92.56 183 ASP B CA 1
ATOM 3681 C C . ASP B 1 183 ? -1.645 -28.547 -7.266 1 92.56 183 ASP B C 1
ATOM 3683 O O . ASP B 1 183 ? -2.672 -29.109 -6.879 1 92.56 183 ASP B O 1
ATOM 3687 N N . LYS B 1 184 ? -1.3 -27.344 -6.93 1 91 184 LYS B N 1
ATOM 3688 C CA . LYS B 1 184 ? -2.135 -26.609 -5.988 1 91 184 LYS B CA 1
ATOM 3689 C C . LYS B 1 184 ? -3.215 -25.812 -6.715 1 91 184 LYS B C 1
ATOM 3691 O O . LYS B 1 184 ? -4.227 -25.438 -6.117 1 91 184 LYS B O 1
ATOM 3696 N N . GLY B 1 185 ? -2.895 -25.484 -7.988 1 95.31 185 GLY B N 1
ATOM 3697 C CA . GLY B 1 185 ? -3.898 -24.719 -8.719 1 95.31 185 GLY B CA 1
ATOM 3698 C C . GLY B 1 185 ? -3.338 -24 -9.93 1 95.31 185 GLY B C 1
ATOM 3699 O O . GLY B 1 185 ? -2.246 -24.328 -10.406 1 95.31 185 GLY B O 1
ATOM 3700 N N . ILE B 1 186 ? -4.223 -23.219 -10.492 1 97.44 186 ILE B N 1
ATOM 3701 C CA . ILE B 1 186 ? -3.865 -22.375 -11.625 1 97.44 186 ILE B CA 1
ATOM 3702 C C . ILE B 1 186 ? -3.594 -20.938 -11.141 1 97.44 186 ILE B C 1
ATOM 3704 O O . ILE B 1 186 ? -4.512 -20.25 -10.695 1 97.44 186 ILE B O 1
ATOM 3708 N N . ASN B 1 187 ? -2.375 -20.516 -11.305 1 97.25 187 ASN B N 1
ATOM 3709 C CA . ASN B 1 187 ? -1.948 -19.219 -10.781 1 97.25 187 ASN B CA 1
ATOM 3710 C C . ASN B 1 187 ? -1.794 -18.188 -11.898 1 97.25 187 ASN B C 1
ATOM 3712 O O . ASN B 1 187 ? -1.248 -18.5 -12.953 1 97.25 187 ASN B O 1
ATOM 3716 N N . PHE B 1 188 ? -2.346 -17.078 -11.617 1 97.94 188 PHE B N 1
ATOM 3717 C CA . PHE B 1 188 ? -2.25 -15.945 -12.539 1 97.94 188 PHE B CA 1
ATOM 3718 C C . PHE B 1 188 ? -1.458 -14.805 -11.914 1 97.94 188 PHE B C 1
ATOM 3720 O O . PHE B 1 188 ? -1.73 -14.398 -10.781 1 97.94 188 PHE B O 1
ATOM 3727 N N . PHE B 1 189 ? -0.496 -14.297 -12.617 1 97.75 189 PHE B N 1
ATOM 3728 C CA . PHE B 1 189 ? 0.28 -13.125 -12.227 1 97.75 189 PHE B CA 1
ATOM 3729 C C . PHE B 1 189 ? 0.099 -11.992 -13.234 1 97.75 189 PHE B C 1
ATOM 3731 O O . PHE B 1 189 ? 0.48 -12.125 -14.398 1 97.75 189 PHE B O 1
ATOM 3738 N N . VAL B 1 190 ? -0.478 -10.977 -12.773 1 98 190 VAL B N 1
ATOM 3739 C CA . VAL B 1 190 ? -0.787 -9.852 -13.664 1 98 190 VAL B CA 1
ATOM 3740 C C . VAL B 1 190 ? 0.484 -9.062 -13.953 1 98 190 VAL B C 1
ATOM 3742 O O . VAL B 1 190 ? 1.088 -8.492 -13.039 1 98 190 VAL B O 1
ATOM 3745 N N . VAL B 1 191 ? 0.835 -9.102 -15.203 1 97 191 VAL B N 1
ATOM 3746 C CA . VAL B 1 191 ? 1.979 -8.328 -15.688 1 97 191 VAL B CA 1
ATOM 3747 C C . VAL B 1 191 ? 1.517 -7.316 -16.734 1 97 191 VAL B C 1
ATOM 3749 O O . VAL B 1 191 ? 1.327 -7.664 -17.906 1 97 191 VAL B O 1
ATOM 3752 N N . ASP B 1 192 ? 1.304 -6.129 -16.297 1 96.31 192 ASP B N 1
ATOM 3753 C CA . ASP B 1 192 ? 0.886 -5.055 -17.188 1 96.31 192 ASP B CA 1
ATOM 3754 C C . ASP B 1 192 ? 2.049 -4.113 -17.5 1 96.31 192 ASP B C 1
ATOM 3756 O O . ASP B 1 192 ? 2.324 -3.188 -16.734 1 96.31 192 ASP B O 1
ATOM 3760 N N . LYS B 1 193 ? 2.602 -4.305 -18.625 1 94.12 193 LYS B N 1
ATOM 3761 C CA . LYS B 1 193 ? 3.801 -3.57 -19.016 1 94.12 193 LYS B CA 1
ATOM 3762 C C . LYS B 1 193 ? 3.477 -2.113 -19.328 1 94.12 193 LYS B C 1
ATOM 3764 O O . LYS B 1 193 ? 4.375 -1.27 -19.391 1 94.12 193 LYS B O 1
ATOM 3769 N N . LYS B 1 194 ? 2.232 -1.805 -19.531 1 94.75 194 LYS B N 1
ATOM 3770 C CA . LYS B 1 194 ? 1.816 -0.452 -19.891 1 94.75 194 LYS B CA 1
ATOM 3771 C C . LYS B 1 194 ? 1.694 0.433 -18.656 1 94.75 194 LYS B C 1
ATOM 3773 O O . LYS B 1 194 ? 1.581 1.655 -18.766 1 94.75 194 LYS B O 1
ATOM 3778 N N . VAL B 1 195 ? 1.692 -0.166 -17.5 1 96 195 VAL B N 1
ATOM 3779 C CA . VAL B 1 195 ? 1.508 0.588 -16.266 1 96 195 VAL B CA 1
ATOM 3780 C C . VAL B 1 195 ? 2.846 1.159 -15.805 1 96 195 VAL B C 1
ATOM 3782 O O . VAL B 1 195 ? 3.789 0.41 -15.531 1 96 195 VAL B O 1
ATOM 3785 N N . PRO B 1 196 ? 2.943 2.455 -15.789 1 94.94 196 PRO B N 1
ATOM 3786 C CA . PRO B 1 196 ? 4.168 3.045 -15.234 1 94.94 196 PRO B CA 1
ATOM 3787 C C . PRO B 1 196 ? 4.406 2.654 -13.781 1 94.94 196 PRO B C 1
ATOM 3789 O O . PRO B 1 196 ? 3.455 2.398 -13.039 1 94.94 196 PRO B O 1
ATOM 3792 N N . ASP B 1 197 ? 5.609 2.725 -13.328 1 95.12 197 ASP B N 1
ATOM 3793 C CA . ASP B 1 197 ? 6.023 2.283 -12 1 95.12 197 ASP B CA 1
ATOM 3794 C C . ASP B 1 197 ? 5.297 3.062 -10.914 1 95.12 197 ASP B C 1
ATOM 3796 O O . ASP B 1 197 ? 4.938 2.502 -9.875 1 95.12 197 ASP B O 1
ATOM 3800 N N . GLU B 1 198 ? 5.078 4.324 -11.172 1 95.56 198 GLU B N 1
ATOM 3801 C CA . GLU B 1 198 ? 4.484 5.184 -10.148 1 95.56 198 GLU B CA 1
ATOM 3802 C C . GLU B 1 198 ? 3.037 4.785 -9.867 1 95.56 198 GLU B C 1
ATOM 3804 O O . GLU B 1 198 ? 2.486 5.129 -8.82 1 95.56 198 GLU B O 1
ATOM 3809 N N . PHE B 1 199 ? 2.41 4 -10.758 1 97.69 199 PHE B N 1
ATOM 3810 C CA . PHE B 1 199 ? 1.002 3.652 -10.617 1 97.69 199 PHE B CA 1
ATOM 3811 C C . PHE B 1 199 ? 0.847 2.211 -10.148 1 97.69 199 PHE B C 1
ATOM 3813 O O . PHE B 1 199 ? -0.27 1.746 -9.914 1 97.69 199 PHE B O 1
ATOM 3820 N N . ARG B 1 200 ? 1.899 1.465 -10 1 97.25 200 ARG B N 1
ATOM 3821 C CA . ARG B 1 200 ? 1.841 0.032 -9.734 1 97.25 200 ARG B CA 1
ATOM 3822 C C . ARG B 1 200 ? 1.148 -0.249 -8.406 1 97.25 200 ARG B C 1
ATOM 3824 O O . ARG B 1 200 ? 0.357 -1.188 -8.297 1 97.25 200 ARG B O 1
ATOM 3831 N N . ALA B 1 201 ? 1.46 0.609 -7.438 1 97.25 201 ALA B N 1
ATOM 3832 C CA . ALA B 1 201 ? 0.835 0.411 -6.133 1 97.25 201 ALA B CA 1
ATOM 3833 C C . ALA B 1 201 ? -0.678 0.59 -6.219 1 97.25 201 ALA B C 1
ATOM 3835 O O . ALA B 1 201 ? -1.434 -0.173 -5.609 1 97.25 201 ALA B O 1
ATOM 3836 N N . LEU B 1 202 ? -1.076 1.519 -6.973 1 98.31 202 LEU B N 1
ATOM 3837 C CA . LEU B 1 202 ? -2.498 1.788 -7.156 1 98.31 202 LEU B CA 1
ATOM 3838 C C . LEU B 1 202 ? -3.199 0.595 -7.793 1 98.31 202 LEU B C 1
ATOM 3840 O O . LEU B 1 202 ? -4.207 0.112 -7.273 1 98.31 202 LEU B O 1
ATOM 3844 N N . TYR B 1 203 ? -2.645 0.133 -8.805 1 98.44 203 TYR B N 1
ATOM 3845 C CA . TYR B 1 203 ? -3.316 -0.923 -9.555 1 98.44 203 TYR B CA 1
ATOM 3846 C C . TYR B 1 203 ? -3.186 -2.264 -8.836 1 98.44 203 TYR B C 1
ATOM 3848 O O . TYR B 1 203 ? -4.004 -3.164 -9.039 1 98.44 203 TYR B O 1
ATOM 3856 N N . SER B 1 204 ? -2.158 -2.404 -8.016 1 98.38 204 SER B N 1
ATOM 3857 C CA . SER B 1 204 ? -2.096 -3.568 -7.137 1 98.38 204 SER B CA 1
ATOM 3858 C C . SER B 1 204 ? -3.293 -3.617 -6.195 1 98.38 204 SER B C 1
ATOM 3860 O O . SER B 1 204 ? -3.875 -4.68 -5.977 1 98.38 204 SER B O 1
ATOM 3862 N N . GLU B 1 205 ? -3.672 -2.4 -5.707 1 98.38 205 GLU B N 1
ATOM 3863 C CA . GLU B 1 205 ? -4.848 -2.328 -4.848 1 98.38 205 GLU B CA 1
ATOM 3864 C C . GLU B 1 205 ? -6.121 -2.643 -5.629 1 98.38 205 GLU B C 1
ATOM 3866 O O . GLU B 1 205 ? -7.027 -3.301 -5.109 1 98.38 205 GLU B O 1
ATOM 3871 N N . VAL B 1 206 ? -6.145 -2.215 -6.832 1 98.44 206 VAL B N 1
ATOM 3872 C CA . VAL B 1 206 ? -7.297 -2.48 -7.688 1 98.44 206 VAL B CA 1
ATOM 3873 C C . VAL B 1 206 ? -7.453 -3.986 -7.891 1 98.44 206 VAL B C 1
ATOM 3875 O O . VAL B 1 206 ? -8.547 -4.531 -7.719 1 98.44 206 VAL B O 1
ATOM 3878 N N . ILE B 1 207 ? -6.332 -4.645 -8.164 1 98.56 207 ILE B N 1
ATOM 3879 C CA . ILE B 1 207 ? -6.367 -6.086 -8.398 1 98.56 207 ILE B CA 1
ATOM 3880 C C . ILE B 1 207 ? -6.801 -6.805 -7.121 1 98.56 207 ILE B C 1
ATOM 3882 O O . ILE B 1 207 ? -7.586 -7.754 -7.176 1 98.56 207 ILE B O 1
ATOM 3886 N N . SER B 1 208 ? -6.285 -6.355 -6.027 1 98.06 208 SER B N 1
ATOM 3887 C CA . SER B 1 208 ? -6.641 -6.965 -4.75 1 98.06 208 SER B CA 1
ATOM 3888 C C . SER B 1 208 ? -8.141 -6.867 -4.488 1 98.06 208 SER B C 1
ATOM 3890 O O . SER B 1 208 ? -8.766 -7.844 -4.07 1 98.06 208 SER B O 1
ATOM 3892 N N . LEU B 1 209 ? -8.703 -5.742 -4.789 1 98.31 209 LEU B N 1
ATOM 3893 C CA . LEU B 1 209 ? -10.133 -5.535 -4.574 1 98.31 209 LEU B CA 1
ATOM 3894 C C . LEU B 1 209 ? -10.961 -6.355 -5.562 1 98.31 209 LEU B C 1
ATOM 3896 O O . LEU B 1 209 ? -11.977 -6.941 -5.191 1 98.31 209 LEU B O 1
ATOM 3900 N N . LEU B 1 210 ? -10.516 -6.367 -6.75 1 98.56 210 LEU B N 1
ATOM 3901 C CA . LEU B 1 210 ? -11.227 -7.141 -7.766 1 98.56 210 LEU B CA 1
ATOM 3902 C C . LEU B 1 210 ? -11.156 -8.633 -7.461 1 98.56 210 LEU B C 1
ATOM 3904 O O . LEU B 1 210 ? -12.117 -9.367 -7.699 1 98.56 210 LEU B O 1
ATOM 3908 N N . ARG B 1 211 ? -9.969 -9.109 -7.023 1 97.94 211 ARG B N 1
ATOM 3909 C CA . ARG B 1 211 ? -9.828 -10.5 -6.609 1 97.94 211 ARG B CA 1
ATOM 3910 C C . ARG B 1 211 ? -10.883 -10.875 -5.578 1 97.94 211 ARG B C 1
ATOM 3912 O O . ARG B 1 211 ? -11.531 -11.922 -5.695 1 97.94 211 ARG B O 1
ATOM 3919 N N . LYS B 1 212 ? -11.078 -10 -4.602 1 97.06 212 LYS B N 1
ATOM 3920 C CA . LYS B 1 212 ? -12.094 -10.234 -3.572 1 97.06 212 LYS B CA 1
ATOM 3921 C C . LYS B 1 212 ? -13.492 -10.219 -4.168 1 97.06 212 LYS B C 1
ATOM 3923 O O . LYS B 1 212 ? -14.32 -11.078 -3.85 1 97.06 212 LYS B O 1
ATOM 3928 N N . LYS B 1 213 ? -13.766 -9.297 -5.008 1 97.62 213 LYS B N 1
ATOM 3929 C CA . LYS B 1 213 ? -15.07 -9.172 -5.656 1 97.62 213 LYS B CA 1
ATOM 3930 C C . LYS B 1 213 ? -15.453 -10.453 -6.391 1 97.62 213 LYS B C 1
ATOM 3932 O O . LYS B 1 213 ? -16.609 -10.867 -6.367 1 97.62 213 LYS B O 1
ATOM 3937 N N . TYR B 1 214 ? -14.445 -11.07 -7.004 1 97.88 214 TYR B N 1
ATOM 3938 C CA . TYR B 1 214 ? -14.734 -12.227 -7.844 1 97.88 214 TYR B CA 1
ATOM 3939 C C . TYR B 1 214 ? -14.445 -13.531 -7.105 1 97.88 214 TYR B C 1
ATOM 3941 O O . TYR B 1 214 ? -14.391 -14.602 -7.715 1 97.88 214 TYR B O 1
ATOM 3949 N N . GLY B 1 215 ? -14.164 -13.461 -5.801 1 96.81 215 GLY B N 1
ATOM 3950 C CA . GLY B 1 215 ? -14.031 -14.633 -4.941 1 96.81 215 GLY B CA 1
ATOM 3951 C C . GLY B 1 215 ? -12.773 -15.43 -5.219 1 96.81 215 GLY B C 1
ATOM 3952 O O . GLY B 1 215 ? -12.797 -16.672 -5.172 1 96.81 215 GLY B O 1
ATOM 3953 N N . LEU B 1 216 ? -11.727 -14.766 -5.59 1 97.62 216 LEU B N 1
ATOM 3954 C CA . LEU B 1 216 ? -10.453 -15.43 -5.859 1 97.62 216 LEU B CA 1
ATOM 3955 C C . LEU B 1 216 ? -9.477 -15.203 -4.711 1 97.62 216 LEU B C 1
ATOM 3957 O O . LEU B 1 216 ? -9.578 -14.211 -3.984 1 97.62 216 LEU B O 1
ATOM 3961 N N . SER B 1 217 ? -8.594 -16.109 -4.543 1 97.06 217 SER B N 1
ATOM 3962 C CA . SER B 1 217 ? -7.535 -16 -3.543 1 97.06 217 SER B CA 1
ATOM 3963 C C . SER B 1 217 ? -6.215 -15.586 -4.18 1 97.06 217 SER B C 1
ATOM 3965 O O . SER B 1 217 ? -6.008 -15.781 -5.383 1 97.06 217 SER B O 1
ATOM 3967 N N . PRO B 1 218 ? -5.383 -14.945 -3.41 1 96.56 218 PRO B N 1
ATOM 3968 C CA . PRO B 1 218 ? -4.059 -14.625 -3.955 1 96.56 218 PRO B CA 1
ATOM 3969 C C . PRO B 1 218 ? -3.225 -15.867 -4.25 1 96.56 218 PRO B C 1
ATOM 3971 O O . PRO B 1 218 ? -3.328 -16.859 -3.535 1 96.56 218 PRO B O 1
ATOM 3974 N N . ALA B 1 219 ? -2.447 -15.805 -5.309 1 95.69 219 ALA B N 1
ATOM 3975 C CA . ALA B 1 219 ? -1.516 -16.891 -5.621 1 95.69 219 ALA B CA 1
ATOM 3976 C C . ALA B 1 219 ? -0.333 -16.891 -4.656 1 95.69 219 ALA B C 1
ATOM 3978 O O . ALA B 1 219 ? 0.042 -15.836 -4.125 1 95.69 219 ALA B O 1
ATOM 3979 N N . LYS B 1 220 ? 0.158 -17.984 -4.406 1 88.06 220 LYS B N 1
ATOM 3980 C CA . LYS B 1 220 ? 1.386 -18.078 -3.621 1 88.06 220 LYS B CA 1
ATOM 3981 C C . LYS B 1 220 ? 2.578 -17.516 -4.395 1 88.06 220 LYS B C 1
ATOM 3983 O O . LYS B 1 220 ? 2.535 -17.422 -5.625 1 88.06 220 LYS B O 1
ATOM 3988 N N . TYR B 1 221 ? 3.547 -17.172 -3.762 1 79.31 221 TYR B N 1
ATOM 3989 C CA . TYR B 1 221 ? 4.719 -16.547 -4.371 1 79.31 221 TYR B CA 1
ATOM 3990 C C . TYR B 1 221 ? 5.371 -17.5 -5.371 1 79.31 221 TYR B C 1
ATOM 3992 O O . TYR B 1 221 ? 5.562 -18.688 -5.082 1 79.31 221 TYR B O 1
ATOM 4000 N N . TYR B 1 222 ? 5.609 -17.062 -6.535 1 81.31 222 TYR B N 1
ATOM 4001 C CA . TYR B 1 222 ? 6.359 -17.719 -7.605 1 81.31 222 TYR B CA 1
ATOM 4002 C C . TYR B 1 222 ? 7.422 -16.781 -8.18 1 81.31 222 TYR B C 1
ATOM 4004 O O . TYR B 1 222 ? 7.184 -15.586 -8.336 1 81.31 222 TYR B O 1
ATOM 4012 N N . PRO B 1 223 ? 8.547 -17.375 -8.359 1 79.5 223 PRO B N 1
ATOM 4013 C CA . PRO B 1 223 ? 9.594 -16.531 -8.93 1 79.5 223 PRO B CA 1
ATOM 4014 C C . PRO B 1 223 ? 9.328 -16.141 -10.383 1 79.5 223 PRO B C 1
ATOM 4016 O O . PRO B 1 223 ? 9.344 -17 -11.266 1 79.5 223 PRO B O 1
ATOM 4019 N N . ILE B 1 224 ? 8.859 -15.047 -10.57 1 82.62 224 ILE B N 1
ATOM 4020 C CA . ILE B 1 224 ? 8.633 -14.484 -11.898 1 82.62 224 ILE B CA 1
ATOM 4021 C C . ILE B 1 224 ? 9.57 -13.305 -12.133 1 82.62 224 ILE B C 1
ATOM 4023 O O . ILE B 1 224 ? 9.766 -12.469 -11.242 1 82.62 224 ILE B O 1
ATOM 4027 N N . SER B 1 225 ? 10.211 -13.289 -13.234 1 82.69 225 SER B N 1
ATOM 4028 C CA . SER B 1 225 ? 11.188 -12.25 -13.531 1 82.69 225 SER B CA 1
ATOM 4029 C C . SER B 1 225 ? 10.516 -10.914 -13.812 1 82.69 225 SER B C 1
ATOM 4031 O O . SER B 1 225 ? 11.086 -9.852 -13.547 1 82.69 225 SER B O 1
ATOM 4033 N N . GLU B 1 226 ? 9.297 -11.039 -14.211 1 88.94 226 GLU B N 1
ATOM 4034 C CA . GLU B 1 226 ? 8.586 -9.828 -14.594 1 88.94 226 GLU B CA 1
ATOM 4035 C C . GLU B 1 226 ? 8.016 -9.109 -13.375 1 88.94 226 GLU B C 1
ATOM 4037 O O . GLU B 1 226 ? 7.875 -9.711 -12.305 1 88.94 226 GLU B O 1
ATOM 4042 N N . ARG B 1 227 ? 7.691 -7.832 -13.586 1 92.44 227 ARG B N 1
ATOM 4043 C CA . ARG B 1 227 ? 7.102 -7.035 -12.516 1 92.44 227 ARG B CA 1
ATOM 4044 C C . ARG B 1 227 ? 5.613 -7.332 -12.367 1 92.44 227 ARG B C 1
ATOM 4046 O O . ARG B 1 227 ? 4.805 -6.902 -13.188 1 92.44 227 ARG B O 1
ATOM 4053 N N . VAL B 1 228 ? 5.262 -7.941 -11.281 1 95.81 228 VAL B N 1
ATOM 4054 C CA . VAL B 1 228 ? 3.898 -8.398 -11.039 1 95.81 228 VAL B CA 1
ATOM 4055 C C . VAL B 1 228 ? 3.123 -7.328 -10.273 1 95.81 228 VAL B C 1
ATOM 4057 O O . VAL B 1 228 ? 3.613 -6.793 -9.273 1 95.81 228 VAL B O 1
ATOM 4060 N N . ILE B 1 229 ? 1.917 -7.047 -10.695 1 96.75 229 ILE B N 1
ATOM 4061 C CA . ILE B 1 229 ? 1.051 -6.051 -10.07 1 96.75 229 ILE B CA 1
ATOM 4062 C C . ILE B 1 229 ? 0.11 -6.734 -9.078 1 96.75 229 ILE B C 1
ATOM 4064 O O . ILE B 1 229 ? -0.295 -6.129 -8.086 1 96.75 229 ILE B O 1
ATOM 4068 N N . GLY B 1 230 ? -0.22 -7.895 -9.344 1 97.12 230 GLY B N 1
ATOM 4069 C CA . GLY B 1 230 ? -1.101 -8.695 -8.508 1 97.12 230 GLY B CA 1
ATOM 4070 C C . GLY B 1 230 ? -1.216 -10.133 -8.969 1 97.12 230 GLY B C 1
ATOM 4071 O O . GLY B 1 230 ? -0.681 -10.5 -10.016 1 97.12 230 GLY B O 1
ATOM 4072 N N . SER B 1 231 ? -1.854 -10.906 -8.156 1 97.88 231 SER B N 1
ATOM 4073 C CA . SER B 1 231 ? -1.984 -12.32 -8.484 1 97.88 231 SER B CA 1
ATOM 4074 C C . SER B 1 231 ? -3.289 -12.898 -7.949 1 97.88 231 SER B C 1
ATOM 4076 O O . SER B 1 231 ? -3.9 -12.328 -7.043 1 97.88 231 SER B O 1
ATOM 4078 N N . PHE B 1 232 ? -3.736 -13.914 -8.523 1 98.06 232 PHE B N 1
ATOM 4079 C CA . PHE B 1 232 ? -4.883 -14.672 -8.039 1 98.06 232 PHE B CA 1
ATOM 4080 C C . PHE B 1 232 ? -4.844 -16.109 -8.555 1 98.06 232 PHE B C 1
ATOM 4082 O O . PHE B 1 232 ? -4.043 -16.422 -9.438 1 98.06 232 PHE B O 1
ATOM 4089 N N . THR B 1 233 ? -5.609 -16.953 -7.953 1 97.88 233 THR B N 1
ATOM 4090 C CA . THR B 1 233 ? -5.531 -18.375 -8.281 1 97.88 233 THR B CA 1
ATOM 4091 C C . THR B 1 233 ? -6.926 -18.953 -8.484 1 97.88 233 THR B C 1
ATOM 4093 O O . THR B 1 233 ? -7.902 -18.453 -7.918 1 97.88 233 THR B O 1
ATOM 4096 N N . LEU B 1 234 ? -7 -19.922 -9.391 1 98.06 234 LEU B N 1
ATOM 4097 C CA . LEU B 1 234 ? -8.164 -20.797 -9.57 1 98.06 234 LEU B CA 1
ATOM 4098 C C . LEU B 1 234 ? -7.875 -22.203 -9.07 1 98.06 234 LEU B C 1
ATOM 4100 O O . LEU B 1 234 ? -6.719 -22.625 -9.016 1 98.06 234 LEU B O 1
ATOM 4104 N N . GLU B 1 235 ? -8.898 -22.828 -8.711 1 96.81 235 GLU B N 1
ATOM 4105 C CA . GLU B 1 235 ? -8.766 -24.25 -8.352 1 96.81 235 GLU B CA 1
ATOM 4106 C C . GLU B 1 235 ? -8.297 -25.078 -9.539 1 96.81 235 GLU B C 1
ATOM 4108 O O . GLU B 1 235 ? -8.664 -24.797 -10.68 1 96.81 235 GLU B O 1
ATOM 4113 N N . PHE B 1 236 ? -7.602 -26.141 -9.211 1 96.12 236 PHE B N 1
ATOM 4114 C CA . PHE B 1 236 ? -7.043 -27.031 -10.227 1 96.12 236 PHE B CA 1
ATOM 4115 C C . PHE B 1 236 ? -8.148 -27.625 -11.086 1 96.12 236 PHE B C 1
ATOM 4117 O O . PHE B 1 236 ? -8.008 -27.734 -12.305 1 96.12 236 PHE B O 1
ATOM 4124 N N . GLU B 1 237 ? -9.281 -27.891 -10.555 1 96.25 237 GLU B N 1
ATOM 4125 C CA . GLU B 1 237 ? -10.383 -28.594 -11.203 1 96.25 237 GLU B CA 1
ATOM 4126 C C . GLU B 1 237 ? -11.031 -27.734 -12.289 1 96.25 237 GLU B C 1
ATOM 4128 O O . GLU B 1 237 ? -11.727 -28.25 -13.164 1 96.25 237 GLU B O 1
ATOM 4133 N N . THR B 1 238 ? -10.672 -26.484 -12.234 1 96 238 THR B N 1
ATOM 4134 C CA . THR B 1 238 ? -11.305 -25.562 -13.172 1 96 238 THR B CA 1
ATOM 4135 C C . THR B 1 238 ? -10.875 -25.859 -14.602 1 96 238 THR B C 1
ATOM 4137 O O . THR B 1 238 ? -11.578 -25.516 -15.555 1 96 238 THR B O 1
ATOM 4140 N N . MET B 1 239 ? -9.789 -26.578 -14.805 1 95.81 239 MET B N 1
ATOM 4141 C CA . MET B 1 239 ? -9.266 -26.844 -16.141 1 95.81 239 MET B CA 1
ATOM 4142 C C . MET B 1 239 ? -10.18 -27.797 -16.906 1 95.81 239 MET B C 1
ATOM 4144 O O . MET B 1 239 ? -10.117 -27.891 -18.125 1 95.81 239 MET B O 1
ATOM 4148 N N . PHE B 1 240 ? -11.062 -28.484 -16.141 1 96.56 240 PHE B N 1
ATOM 4149 C CA . PHE B 1 240 ? -11.945 -29.453 -16.766 1 96.56 240 PHE B CA 1
ATOM 4150 C C . PHE B 1 240 ? -13.258 -28.812 -17.188 1 96.56 240 PHE B C 1
ATOM 4152 O O . PHE B 1 240 ? -14.078 -29.438 -17.875 1 96.56 240 PHE B O 1
ATOM 4159 N N . SER B 1 241 ? -13.438 -27.547 -16.797 1 94.69 241 SER B N 1
ATOM 4160 C CA . SER B 1 241 ? -14.672 -26.844 -17.109 1 94.69 241 SER B CA 1
ATOM 4161 C C . SER B 1 241 ? -14.656 -26.328 -18.562 1 94.69 241 SER B C 1
ATOM 4163 O O . SER B 1 241 ? -13.594 -26.234 -19.172 1 94.69 241 SER B O 1
ATOM 4165 N N . ASN B 1 242 ? -15.859 -26.031 -19.078 1 93 242 ASN B N 1
ATOM 4166 C CA . ASN B 1 242 ? -15.992 -25.516 -20.438 1 93 242 ASN B CA 1
ATOM 4167 C C . ASN B 1 242 ? -15.469 -24.094 -20.547 1 93 242 ASN B C 1
ATOM 4169 O O . ASN B 1 242 ? -14.977 -23.672 -21.594 1 93 242 ASN B O 1
ATOM 4173 N N . ALA B 1 243 ? -15.594 -23.312 -19.5 1 94.19 243 ALA B N 1
ATOM 4174 C CA . ALA B 1 243 ? -15.117 -21.938 -19.453 1 94.19 243 ALA B CA 1
ATOM 4175 C C . ALA B 1 243 ? -14.227 -21.703 -18.234 1 94.19 243 ALA B C 1
ATOM 4177 O O . ALA B 1 243 ? -14.594 -20.938 -17.328 1 94.19 243 ALA B O 1
ATOM 4178 N N . PRO B 1 244 ? -13.008 -22.234 -18.25 1 95.25 244 PRO B N 1
ATOM 4179 C CA . PRO B 1 244 ? -12.188 -22.234 -17.031 1 95.25 244 PRO B CA 1
ATOM 4180 C C . PRO B 1 244 ? -11.781 -20.844 -16.594 1 95.25 244 PRO B C 1
ATOM 4182 O O . PRO B 1 244 ? -11.633 -20.594 -15.391 1 95.25 244 PRO B O 1
ATOM 4185 N N . PHE B 1 245 ? -11.695 -19.922 -17.578 1 97.56 245 PHE B N 1
ATOM 4186 C CA . PHE B 1 245 ? -11.109 -18.625 -17.234 1 97.56 245 PHE B CA 1
ATOM 4187 C C . PHE B 1 245 ? -12.172 -17.531 -17.234 1 97.56 245 PHE B C 1
ATOM 4189 O O . PHE B 1 245 ? -11.852 -16.359 -17.359 1 97.56 245 PHE B O 1
ATOM 4196 N N . GLU B 1 246 ? -13.469 -17.906 -17.047 1 97.06 246 GLU B N 1
ATOM 4197 C CA . GLU B 1 246 ? -14.547 -16.922 -17.094 1 97.06 246 GLU B CA 1
ATOM 4198 C C . GLU B 1 246 ? -14.383 -15.867 -16.016 1 97.06 246 GLU B C 1
ATOM 4200 O O . GLU B 1 246 ? -14.508 -14.672 -16.297 1 97.06 246 GLU B O 1
ATOM 4205 N N . ARG B 1 247 ? -14.102 -16.281 -14.781 1 97.06 247 ARG B N 1
ATOM 4206 C CA . ARG B 1 247 ? -13.93 -15.344 -13.672 1 97.06 247 ARG B CA 1
ATOM 4207 C C . ARG B 1 247 ? -12.719 -14.445 -13.891 1 97.06 247 ARG B C 1
ATOM 4209 O O . ARG B 1 247 ? -12.75 -13.258 -13.562 1 97.06 247 ARG B O 1
ATOM 4216 N N . VAL B 1 248 ? -11.664 -15.008 -14.461 1 98.31 248 VAL B N 1
ATOM 4217 C CA . VAL B 1 248 ? -10.445 -14.258 -14.766 1 98.31 248 VAL B CA 1
ATOM 4218 C C . VAL B 1 248 ? -10.742 -13.203 -15.82 1 98.31 248 VAL B C 1
ATOM 4220 O O . VAL B 1 248 ? -10.312 -12.055 -15.695 1 98.31 248 VAL B O 1
ATOM 4223 N N . ASP B 1 249 ? -11.539 -13.578 -16.828 1 98.44 249 ASP B N 1
ATOM 4224 C CA . ASP B 1 249 ? -11.906 -12.648 -17.891 1 98.44 249 ASP B CA 1
ATOM 4225 C C . ASP B 1 249 ? -12.672 -11.445 -17.344 1 98.44 249 ASP B C 1
ATOM 4227 O O . ASP B 1 249 ? -12.383 -10.305 -17.703 1 98.44 249 ASP B O 1
ATOM 4231 N N . ARG B 1 250 ? -13.594 -11.719 -16.484 1 98.19 250 ARG B N 1
ATOM 4232 C CA . ARG B 1 250 ? -14.391 -10.641 -15.906 1 98.19 250 ARG B CA 1
ATOM 4233 C C . ARG B 1 250 ? -13.523 -9.711 -15.062 1 98.19 250 ARG B C 1
ATOM 4235 O O . ARG B 1 250 ? -13.664 -8.492 -15.141 1 98.19 250 ARG B O 1
ATOM 4242 N N . LEU B 1 251 ? -12.641 -10.281 -14.273 1 98.62 251 LEU B N 1
ATOM 4243 C CA . LEU B 1 251 ? -11.727 -9.492 -13.445 1 98.62 251 LEU B CA 1
ATOM 4244 C C . LEU B 1 251 ? -10.859 -8.602 -14.32 1 98.62 251 LEU B C 1
ATOM 4246 O O . LEU B 1 251 ? -10.734 -7.398 -14.055 1 98.62 251 LEU B O 1
ATOM 4250 N N . LEU B 1 252 ? -10.312 -9.18 -15.367 1 98.62 252 LEU B N 1
ATOM 4251 C CA . LEU B 1 252 ? -9.398 -8.438 -16.219 1 98.62 252 LEU B CA 1
ATOM 4252 C C . LEU B 1 252 ? -10.148 -7.352 -17 1 98.62 252 LEU B C 1
ATOM 4254 O O . LEU B 1 252 ? -9.594 -6.285 -17.266 1 98.62 252 LEU B O 1
ATOM 4258 N N . GLU B 1 253 ? -11.391 -7.656 -17.328 1 98.5 253 GLU B N 1
ATOM 4259 C CA . GLU B 1 253 ? -12.203 -6.648 -18.016 1 98.5 253 GLU B CA 1
ATOM 4260 C C . GLU B 1 253 ? -12.445 -5.441 -17.109 1 98.5 253 GLU B C 1
ATOM 4262 O O . GLU B 1 253 ? -12.273 -4.297 -17.531 1 98.5 253 GLU B O 1
ATOM 4267 N N . ASP B 1 254 ? -12.859 -5.695 -15.883 1 98.62 254 ASP B N 1
ATOM 4268 C CA . ASP B 1 254 ? -13.055 -4.609 -14.93 1 98.62 254 ASP B CA 1
ATOM 4269 C C . ASP B 1 254 ? -11.75 -3.85 -14.695 1 98.62 254 ASP B C 1
ATOM 4271 O O . ASP B 1 254 ? -11.75 -2.619 -14.609 1 98.62 254 ASP B O 1
ATOM 4275 N N . TYR B 1 255 ? -10.656 -4.566 -14.578 1 98.56 255 TYR B N 1
ATOM 4276 C CA . TYR B 1 255 ? -9.352 -3.951 -14.391 1 98.56 255 TYR B CA 1
ATOM 4277 C C . TYR B 1 255 ? -9.047 -2.967 -15.516 1 98.56 255 TYR B C 1
ATOM 4279 O O . TYR B 1 255 ? -8.641 -1.829 -15.258 1 98.56 255 TYR B O 1
ATOM 4287 N N . GLU B 1 256 ? -9.281 -3.422 -16.703 1 98.19 256 GLU B N 1
ATOM 4288 C CA . GLU B 1 256 ? -9.008 -2.572 -17.859 1 98.19 256 GLU B CA 1
ATOM 4289 C C . GLU B 1 256 ? -9.914 -1.342 -17.859 1 98.19 256 GLU B C 1
ATOM 4291 O O . GLU B 1 256 ? -9.477 -0.246 -18.219 1 98.19 256 GLU B O 1
ATOM 4296 N N . ARG B 1 257 ? -11.109 -1.536 -17.484 1 98 257 ARG B N 1
ATOM 4297 C CA . ARG B 1 257 ? -12.047 -0.414 -17.438 1 98 257 ARG B CA 1
ATOM 4298 C C . ARG B 1 257 ? -11.641 0.587 -16.359 1 98 257 ARG B C 1
ATOM 4300 O O . ARG B 1 257 ? -11.664 1.798 -16.594 1 98 257 ARG B O 1
ATOM 4307 N N . ILE B 1 258 ? -11.312 0.098 -15.195 1 98.12 258 ILE B N 1
ATOM 4308 C CA . ILE B 1 258 ? -10.883 0.956 -14.102 1 98.12 258 ILE B CA 1
ATOM 4309 C C . ILE B 1 258 ? -9.625 1.721 -14.5 1 98.12 258 ILE B C 1
ATOM 4311 O O . ILE B 1 258 ? -9.523 2.93 -14.281 1 98.12 258 ILE B O 1
ATOM 4315 N N . LYS B 1 259 ? -8.711 1.046 -15.109 1 97.38 259 LYS B N 1
ATOM 4316 C CA . LYS B 1 259 ? -7.48 1.665 -15.586 1 97.38 259 LYS B CA 1
ATOM 4317 C C . LYS B 1 259 ? -7.777 2.797 -16.562 1 97.38 259 LYS B C 1
ATOM 4319 O O . LYS B 1 259 ? -7.207 3.885 -16.469 1 97.38 259 LYS B O 1
ATOM 4324 N N . SER B 1 260 ? -8.68 2.492 -17.453 1 96.94 260 SER B N 1
ATOM 4325 C CA . SER B 1 260 ? -9.055 3.49 -18.453 1 96.94 260 SER B CA 1
ATOM 4326 C C . SER B 1 260 ? -9.711 4.703 -17.797 1 96.94 260 SER B C 1
ATOM 4328 O O . SER B 1 260 ? -9.43 5.844 -18.172 1 96.94 260 SER B O 1
ATOM 4330 N N . ASP B 1 261 ? -10.531 4.457 -16.844 1 97.12 261 ASP B N 1
ATOM 4331 C CA . ASP B 1 261 ? -11.227 5.543 -16.156 1 97.12 261 ASP B CA 1
ATOM 4332 C C . ASP B 1 261 ? -10.25 6.398 -15.352 1 97.12 261 ASP B C 1
ATOM 4334 O O . ASP B 1 261 ? -10.352 7.625 -15.336 1 97.12 261 ASP B O 1
ATOM 4338 N N . ILE B 1 262 ? -9.32 5.73 -14.68 1 96.5 262 ILE B N 1
ATOM 4339 C CA . ILE B 1 262 ? -8.352 6.438 -13.852 1 96.5 262 ILE B CA 1
ATOM 4340 C C . ILE B 1 262 ? -7.402 7.238 -14.734 1 96.5 262 ILE B C 1
ATOM 4342 O O . ILE B 1 262 ? -7.008 8.352 -14.391 1 96.5 262 ILE B O 1
ATOM 4346 N N . ALA B 1 263 ? -7.098 6.699 -15.891 1 94.94 263 ALA B N 1
ATOM 4347 C CA . ALA B 1 263 ? -6.145 7.324 -16.812 1 94.94 263 ALA B CA 1
ATOM 4348 C C . ALA B 1 263 ? -6.645 8.688 -17.266 1 94.94 263 ALA B C 1
ATOM 4350 O O . ALA B 1 263 ? -5.844 9.555 -17.641 1 94.94 263 ALA B O 1
ATOM 4351 N N . LYS B 1 264 ? -7.914 8.961 -17.188 1 95.56 264 LYS B N 1
ATOM 4352 C CA . LYS B 1 264 ? -8.508 10.227 -17.594 1 95.56 264 LYS B CA 1
ATOM 4353 C C . LYS B 1 264 ? -8 11.375 -16.719 1 95.56 264 LYS B C 1
ATOM 4355 O O . LYS B 1 264 ? -8.094 12.539 -17.094 1 95.56 264 LYS B O 1
ATOM 4360 N N . TYR B 1 265 ? -7.48 11.039 -15.562 1 96.44 265 TYR B N 1
ATOM 4361 C CA . TYR B 1 265 ? -7.172 12.07 -14.578 1 96.44 265 TYR B CA 1
ATOM 4362 C C . TYR B 1 265 ? -5.668 12.281 -14.461 1 96.44 265 TYR B C 1
ATOM 4364 O O . TYR B 1 265 ? -5.211 13.18 -13.742 1 96.44 265 TYR B O 1
ATOM 4372 N N . PHE B 1 266 ? -4.945 11.484 -15.133 1 95 266 PHE B N 1
ATOM 4373 C CA . PHE B 1 266 ? -3.49 11.578 -15.062 1 95 266 PHE B CA 1
ATOM 4374 C C . PHE B 1 266 ? -2.887 11.617 -16.469 1 95 266 PHE B C 1
ATOM 4376 O O . PHE B 1 266 ? -3.482 11.102 -17.422 1 95 266 PHE B O 1
#

Organism: Fervidobacterium islandicum (NCBI:txid2423)

Solvent-accessible surface area (backbone atoms only — not comparable to full-atom values): 29099 Å² total; per-residue (Å²): 78,72,41,41,34,76,89,58,53,67,51,59,73,66,80,77,87,53,63,69,47,47,50,53,48,59,76,42,45,92,77,42,81,68,47,82,44,33,31,28,37,38,37,36,32,63,67,57,83,88,51,79,56,96,59,76,46,21,42,34,40,37,35,32,80,86,67,44,46,36,42,33,34,20,54,39,62,48,57,74,72,43,69,48,79,42,72,49,87,82,57,83,63,50,64,59,54,50,50,52,51,16,62,73,73,72,48,73,80,61,61,68,44,75,46,39,26,32,37,59,68,75,56,75,29,34,20,50,26,39,16,34,44,50,69,59,50,51,51,50,36,52,50,23,62,74,71,70,50,59,20,70,49,37,5,75,71,30,42,66,68,47,46,52,50,45,72,51,35,29,68,27,63,56,90,57,21,43,24,40,44,46,87,81,18,36,30,35,34,34,40,60,85,85,60,55,77,91,48,38,67,37,51,22,39,50,42,54,50,42,34,55,74,69,72,38,47,72,41,75,94,68,96,58,94,65,73,66,44,37,52,30,36,45,61,53,71,38,69,77,45,95,62,58,55,52,68,57,50,54,46,53,50,51,49,52,50,46,49,55,59,51,46,76,79,103,78,73,41,42,33,76,90,58,51,67,51,59,73,65,81,79,87,53,63,68,45,46,51,53,49,59,75,41,44,91,77,41,80,68,48,82,46,33,30,28,36,38,37,36,32,62,67,57,79,92,52,79,57,96,60,75,44,22,41,34,42,35,34,32,79,87,67,45,47,36,40,32,36,20,54,40,62,49,57,75,72,41,69,49,80,43,72,47,84,82,56,83,62,50,66,58,55,51,49,52,51,15,62,74,70,73,47,74,82,62,62,67,44,75,48,37,26,32,38,59,66,76,56,74,27,34,19,49,26,39,16,34,43,49,68,60,52,52,51,50,35,51,51,23,63,75,71,70,49,58,20,71,49,37,4,76,71,30,42,68,68,46,48,50,50,45,70,50,34,29,67,28,63,57,89,56,20,42,24,41,42,47,88,82,17,36,29,36,32,35,41,60,86,84,58,54,77,90,49,40,66,38,51,22,38,50,43,54,51,43,33,54,75,69,73,38,45,71,42,74,92,69,97,59,94,64,74,66,44,38,51,30,36,45,60,56,72,37,67,77,45,94,61,59,56,53,68,56,50,53,44,51,50,52,50,52,50,47,51,55,59,52,46,75,77,102

Sequence (532 aa):
MYVGPEKFKKLEKIDFDGSELIAFLESKKERLDVYHRHVAVVSCHLNHTEHFSNFPFYFNFIVTPSNEKVIGISISLPMSFTPAIYKMNDFGKKEEFIRLCGELIGNTNEQWICQCGIMKLPLKTRFVAVAGDETFLNKEMFSEKVFGAESFSFAKRVNGRVLEFLEKYKDGQYKICRTIINDKGINFFVVDKKVPDEFRALYSEVISLLRKKYGLSPAKYYPISERVIGSFTLEFETMFSNAPFERVDRLLEDYERIKSDIAKYFMYVGPEKFKKLEKIDFDGSELIAFLESKKERLDVYHRHVAVVSCHLNHTEHFSNFPFYFNFIVTPSNEKVIGISISLPMSFTPAIYKMNDFGKKEEFIRLCGELIGNTNEQWICQCGIMKLPLKTRFVAVAGDETFLNKEMFSEKVFGAESFSFAKRVNGRVLEFLEKYKDGQYKICRTIINDKGINFFVVDKKVPDEFRALYSEVISLLRKKYGLSPAKYYPISERVIGSFTLEFETMFSNAPFERVDRLLEDYERIKSDIAKYF